Protein AF-A0A7S4QI06-F1 (afdb_monomer)

Sequence (439 aa):
MNTPDGHRIIESFQRNNVNIVSCTRWEEIKECVNYHARISALLCAPTIFRLLNDPGARVGPQQFSVAESGQALAYQDEQAVRAIMDKARPSGTTPLTQHILEIHKKIRSIAPFLERDGQKAAIILATDGTPTDQQGISSEDASDQFLQALRLLEGLPVWIVIRLCTDDDDVVNYYNDLDEQLELSLEVLDDFVAEAHEVYEHNPWLNYGLPLHRTRELGFNDRVFDLIDERPLTKEEVRQFCALLFGEEQFDGVPDPSVDWFGFLADIEYMVKKEEGQWNPIKKKNMPWIDTKALNK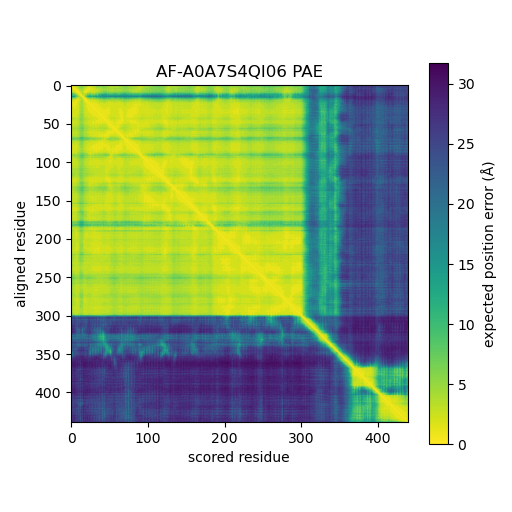VYGTASCGFTTMAGSVESQINQSQLPQTLELLQSKIPTANFVPVAAEVVTVDTSVSHLASPSPSTQNVINTSTEEVCQWLTKHGISNASLDILRREEIDGIFLFEESFDEIKSFLKEEGISTGQISRIRHSIEKAKREGYLN

Secondary structure (DSSP, 8-state):
---TT-EEEEE-SSTT-EEEEE--HHHHHHHHHHHHHHHHHHTT--EEEEBSS---TTT--SEEEESTT-HHHHHHHHHHHHHHHTT----S---HHHHHHHHHHHHHHHHHHHHHHT--EEEEEEESS--B-TTS-B-HHHHHHHHHHHGGGTTSSEEEEEEE----HHHHHHHHHHHTT-SS-EEEE--HHHHHHHHHHH-TTB---HHHHHHHTTT---TTTTTTTTSPPPHHHHHHHHHHHH-HHHHTTPPPTTT-HHHHHHHHHHHTTTSPPEEETTTTEEE-SB-HHHHHHHHS-S----------------------TTHHHHHHS--SS----EE--B-----------------------HHHHHHHHHHTT--HHHHHHHTTTT-------TTHHHHHHHHHHHTT--HHHHHHHHHHHHHHHHTTS--

Structure (mmCIF, N/CA/C/O backbone):
data_AF-A0A7S4QI06-F1
#
_entry.id   AF-A0A7S4QI06-F1
#
loop_
_atom_site.group_PDB
_atom_site.id
_atom_site.type_symbol
_atom_site.label_atom_id
_atom_site.label_alt_id
_atom_site.label_comp_id
_atom_site.label_asym_id
_atom_site.label_entity_id
_atom_site.label_seq_id
_atom_site.pdbx_PDB_ins_code
_atom_site.Cartn_x
_atom_site.Cartn_y
_atom_site.Cartn_z
_atom_site.occupancy
_atom_site.B_iso_or_equiv
_atom_site.auth_seq_id
_atom_site.auth_comp_id
_atom_site.auth_asym_id
_atom_site.auth_atom_id
_atom_site.pdbx_PDB_model_num
ATOM 1 N N . MET A 1 1 ? 10.388 10.589 -12.978 1.00 86.38 1 MET A N 1
ATOM 2 C CA . MET A 1 1 ? 10.801 10.296 -11.578 1.00 86.38 1 MET A CA 1
ATOM 3 C C . MET A 1 1 ? 11.699 11.336 -10.907 1.00 86.38 1 MET A C 1
ATOM 5 O O . MET A 1 1 ? 11.709 11.394 -9.679 1.00 86.38 1 MET A O 1
ATOM 9 N N . ASN A 1 2 ? 12.524 12.107 -11.628 1.00 90.81 2 ASN A N 1
ATOM 10 C CA . ASN A 1 2 ? 13.430 13.081 -10.983 1.00 90.81 2 ASN A CA 1
ATOM 11 C C . ASN A 1 2 ? 12.750 14.403 -10.552 1.00 90.81 2 ASN A C 1
ATOM 13 O O . ASN A 1 2 ? 13.414 15.279 -9.995 1.00 90.81 2 ASN A O 1
ATOM 17 N N . THR A 1 3 ? 11.447 14.548 -10.800 1.00 90.50 3 THR A N 1
ATOM 18 C CA . THR A 1 3 ? 10.606 15.685 -10.398 1.00 90.50 3 THR A CA 1
ATOM 19 C C . THR A 1 3 ? 10.582 15.847 -8.865 1.00 90.50 3 THR A C 1
ATOM 21 O O . THR A 1 3 ? 10.547 14.828 -8.172 1.00 90.50 3 THR A O 1
ATOM 24 N N . PRO A 1 4 ? 10.664 17.082 -8.319 1.00 91.88 4 PRO A N 1
ATOM 25 C CA . PRO A 1 4 ? 10.795 17.351 -6.881 1.00 91.88 4 PRO A CA 1
ATOM 26 C C . PRO A 1 4 ? 9.447 17.622 -6.169 1.00 91.88 4 PRO A C 1
ATOM 28 O O . PRO A 1 4 ? 9.357 18.517 -5.325 1.00 91.88 4 PRO A O 1
ATOM 31 N N . ASP A 1 5 ? 8.404 16.904 -6.573 1.00 89.75 5 ASP A N 1
ATOM 32 C CA . ASP A 1 5 ? 7.014 16.980 -6.099 1.00 89.75 5 ASP A CA 1
ATOM 33 C C . ASP A 1 5 ? 6.676 15.914 -5.039 1.00 89.75 5 ASP A C 1
ATOM 35 O O . ASP A 1 5 ? 5.959 16.223 -4.092 1.00 89.75 5 ASP A O 1
ATOM 39 N N . GLY A 1 6 ? 7.269 14.717 -5.125 1.00 90.19 6 GLY A N 1
ATOM 40 C CA . GLY A 1 6 ? 7.062 13.630 -4.154 1.00 90.19 6 GLY A CA 1
ATOM 41 C C . GLY A 1 6 ? 7.322 14.007 -2.684 1.00 90.19 6 GLY A C 1
ATOM 42 O O . GLY A 1 6 ? 8.145 14.872 -2.361 1.00 90.19 6 GLY A O 1
ATOM 43 N N . HIS A 1 7 ? 6.663 13.317 -1.757 1.00 90.56 7 HIS A N 1
ATOM 44 C CA . HIS A 1 7 ? 6.577 13.673 -0.340 1.00 90.56 7 HIS A CA 1
ATOM 45 C C . HIS A 1 7 ? 7.196 12.621 0.584 1.00 90.56 7 HIS A C 1
ATOM 47 O O . HIS A 1 7 ? 6.919 11.430 0.492 1.00 90.56 7 HIS A O 1
ATOM 53 N N . ARG A 1 8 ? 7.997 13.065 1.563 1.00 90.88 8 ARG A N 1
ATOM 54 C CA . ARG A 1 8 ? 8.593 12.167 2.566 1.00 90.88 8 ARG A CA 1
ATOM 55 C C . ARG A 1 8 ? 8.462 12.657 3.998 1.00 90.88 8 ARG A C 1
ATOM 57 O O . ARG A 1 8 ? 8.423 13.861 4.258 1.00 90.88 8 ARG A O 1
ATOM 64 N N . ILE A 1 9 ? 8.427 11.713 4.936 1.00 88.69 9 ILE A N 1
ATOM 65 C CA . ILE A 1 9 ? 8.180 11.976 6.357 1.00 88.69 9 ILE A CA 1
ATOM 66 C C . ILE A 1 9 ? 9.496 11.929 7.140 1.00 88.69 9 ILE A C 1
ATOM 68 O O . ILE A 1 9 ? 10.131 10.887 7.253 1.00 88.69 9 ILE A O 1
ATOM 72 N N . ILE A 1 10 ? 9.893 13.063 7.723 1.00 89.38 10 ILE A N 1
ATOM 73 C CA . ILE A 1 10 ? 11.103 13.186 8.544 1.00 89.38 10 ILE A CA 1
ATOM 74 C C . ILE A 1 10 ? 10.728 13.380 10.018 1.00 89.38 10 ILE A C 1
ATOM 76 O O . ILE A 1 10 ? 10.097 14.373 10.395 1.00 89.38 10 ILE A O 1
ATOM 80 N N . GLU A 1 11 ? 11.193 12.472 10.876 1.00 83.94 11 GLU A N 1
ATOM 81 C CA . GLU A 1 11 ? 11.243 12.690 12.324 1.00 83.94 11 GLU A CA 1
ATOM 82 C C . GLU A 1 11 ? 12.202 13.843 12.653 1.00 83.94 11 GLU A C 1
ATOM 84 O O . GLU A 1 11 ? 13.376 13.823 12.274 1.00 83.94 11 GLU A O 1
ATOM 89 N N . SER A 1 12 ? 11.731 14.866 13.370 1.00 81.00 12 SER A N 1
ATOM 90 C CA . SER A 1 12 ? 12.619 15.942 13.818 1.00 81.00 12 SER A CA 1
ATOM 91 C C . SER A 1 12 ? 13.337 15.579 15.121 1.00 81.00 12 SER A C 1
ATOM 93 O O . SER A 1 12 ? 12.883 14.748 15.905 1.00 81.00 12 SER A O 1
ATOM 95 N N . PHE A 1 13 ? 14.420 16.298 15.430 1.00 75.38 13 PHE A N 1
ATOM 96 C CA . PHE A 1 13 ? 15.122 16.190 16.718 1.00 75.38 13 PHE A CA 1
ATOM 97 C C . PHE A 1 13 ? 14.239 16.498 17.948 1.00 75.38 13 PHE A C 1
ATOM 99 O O . PHE A 1 13 ? 14.639 16.223 19.080 1.00 75.38 13 PHE A O 1
ATOM 106 N N . GLN A 1 14 ? 13.050 17.079 17.755 1.00 75.75 14 GLN A N 1
ATOM 107 C CA . GLN A 1 14 ? 12.031 17.209 18.791 1.00 75.75 14 GLN A CA 1
ATOM 108 C C . GLN A 1 14 ? 11.118 15.978 18.749 1.00 75.75 14 GLN A C 1
ATOM 110 O O . GLN A 1 14 ? 10.350 15.801 17.804 1.00 75.75 14 GLN A O 1
ATOM 115 N N . ARG A 1 15 ? 11.175 15.144 19.798 1.00 63.88 15 ARG A N 1
ATOM 116 C CA . ARG A 1 15 ? 10.298 13.970 19.948 1.00 63.88 15 ARG A CA 1
ATOM 117 C C . ARG A 1 15 ? 8.831 14.352 19.716 1.00 63.88 15 ARG A C 1
ATOM 119 O O . ARG A 1 15 ? 8.364 15.354 20.256 1.00 63.88 15 ARG A O 1
ATOM 126 N N . ASN A 1 16 ? 8.127 13.529 18.942 1.00 67.75 16 ASN A N 1
ATOM 127 C CA . ASN A 1 16 ? 6.724 13.692 18.536 1.00 67.75 16 ASN A CA 1
ATOM 128 C C . ASN A 1 16 ? 6.443 14.897 17.609 1.00 67.75 16 ASN A C 1
ATOM 130 O O . ASN A 1 16 ? 5.278 15.221 17.382 1.00 67.75 16 ASN A O 1
ATOM 134 N N . ASN A 1 17 ? 7.472 15.552 17.058 1.00 78.69 17 ASN A N 1
ATOM 135 C CA . ASN A 1 17 ? 7.325 16.542 15.991 1.00 78.69 17 ASN A CA 1
ATOM 136 C C . ASN A 1 17 ? 7.890 15.969 14.680 1.00 78.69 17 ASN A C 1
ATOM 138 O O . ASN A 1 17 ? 9.089 15.698 14.563 1.00 78.69 17 ASN A O 1
ATOM 142 N N . VAL A 1 18 ? 7.002 15.775 13.712 1.00 85.44 18 VAL A N 1
ATOM 143 C CA . VAL A 1 18 ? 7.240 15.122 12.423 1.00 85.44 18 VAL A CA 1
ATOM 144 C C . VAL A 1 18 ? 6.995 16.149 11.321 1.00 85.44 18 VAL A C 1
ATOM 146 O O . VAL A 1 18 ? 6.074 16.955 11.417 1.00 85.44 18 VAL A O 1
ATOM 149 N N . ASN A 1 19 ? 7.828 16.153 10.281 1.00 88.25 19 ASN A N 1
ATOM 150 C CA . ASN A 1 19 ? 7.707 17.092 9.168 1.00 88.25 19 ASN A CA 1
ATOM 151 C C . ASN A 1 19 ? 7.597 16.319 7.857 1.00 88.25 19 ASN A C 1
ATOM 153 O O . ASN A 1 19 ? 8.487 15.538 7.527 1.00 88.25 19 ASN A O 1
ATOM 157 N N . ILE A 1 20 ? 6.535 16.581 7.097 1.00 89.81 20 ILE A N 1
ATOM 158 C CA . ILE A 1 20 ? 6.498 16.228 5.677 1.00 89.81 20 ILE A CA 1
ATOM 159 C C . ILE A 1 20 ? 7.385 17.241 4.947 1.00 89.81 20 ILE A C 1
ATOM 161 O O . ILE A 1 20 ? 7.246 18.447 5.169 1.00 89.81 20 ILE A O 1
ATOM 165 N N . VAL A 1 21 ? 8.295 16.766 4.100 1.00 92.75 21 VAL A N 1
ATOM 166 C CA . VAL A 1 21 ? 9.091 17.613 3.203 1.00 92.75 21 VAL A CA 1
ATOM 167 C C . VAL A 1 21 ? 8.993 17.094 1.776 1.00 92.75 21 VAL A C 1
ATOM 169 O O . VAL A 1 21 ? 8.950 15.883 1.559 1.00 92.75 21 VAL A O 1
ATOM 172 N N . SER A 1 22 ? 9.005 18.009 0.809 1.00 92.44 22 SER A N 1
ATOM 173 C CA . SER A 1 22 ? 9.153 17.655 -0.602 1.00 92.44 22 SER A CA 1
ATOM 174 C C . SER A 1 22 ? 10.532 17.039 -0.853 1.00 92.44 22 SER A C 1
ATOM 176 O O . SER A 1 22 ? 11.545 17.437 -0.265 1.00 92.44 22 SER A O 1
ATOM 178 N N . CYS A 1 23 ? 10.562 16.057 -1.733 1.00 94.56 23 CYS A N 1
ATOM 179 C CA . CYS A 1 23 ? 11.728 15.329 -2.204 1.00 94.56 23 CYS A CA 1
ATOM 180 C C . CYS A 1 23 ? 11.502 14.977 -3.679 1.00 94.56 23 CYS A C 1
ATOM 182 O O . CYS A 1 23 ? 10.616 15.551 -4.300 1.00 94.56 23 CYS A O 1
ATOM 184 N N . THR A 1 24 ? 12.299 14.090 -4.278 1.00 95.25 24 THR A N 1
ATOM 185 C CA . THR A 1 24 ? 11.904 13.549 -5.586 1.00 95.25 24 THR A CA 1
ATOM 186 C C . THR A 1 24 ? 10.996 12.347 -5.405 1.00 95.25 24 THR A C 1
ATOM 188 O O . THR A 1 24 ? 11.157 11.603 -4.434 1.00 95.25 24 THR A O 1
ATOM 191 N N . ARG A 1 25 ? 10.132 12.089 -6.395 1.00 93.69 25 ARG A N 1
ATOM 192 C CA . ARG A 1 25 ? 9.336 10.849 -6.504 1.00 93.69 25 ARG A CA 1
ATOM 193 C C . ARG A 1 25 ? 10.194 9.611 -6.196 1.00 93.69 25 ARG A C 1
ATOM 195 O O . ARG A 1 25 ? 9.756 8.678 -5.535 1.00 93.69 25 ARG A O 1
ATOM 202 N N . TRP A 1 26 ? 11.466 9.619 -6.623 1.00 94.69 26 TRP A N 1
ATOM 203 C CA . TRP A 1 26 ? 12.416 8.521 -6.395 1.00 94.69 26 TRP A CA 1
ATOM 204 C C . TRP A 1 26 ? 12.859 8.365 -4.932 1.00 94.69 26 TRP A C 1
ATOM 206 O O . TRP A 1 26 ? 13.040 7.241 -4.472 1.00 94.69 26 TRP A O 1
ATOM 216 N N . GLU A 1 27 ? 13.036 9.453 -4.180 1.00 95.31 27 GLU A N 1
ATOM 217 C CA . GLU A 1 27 ? 13.364 9.357 -2.751 1.00 95.31 27 GLU A CA 1
ATOM 218 C C . GLU A 1 27 ? 12.188 8.784 -1.947 1.00 95.31 27 GLU A C 1
ATOM 220 O O . GLU A 1 27 ? 12.392 7.879 -1.139 1.00 95.31 27 GLU A O 1
ATOM 225 N N . GLU A 1 28 ? 10.965 9.236 -2.228 1.00 93.69 28 GLU A N 1
ATOM 226 C CA . GLU A 1 28 ? 9.733 8.689 -1.646 1.00 93.69 28 GLU A CA 1
ATOM 227 C C . GLU A 1 28 ? 9.551 7.195 -1.976 1.00 93.69 28 GLU A C 1
ATOM 229 O O . GLU A 1 28 ? 9.251 6.379 -1.098 1.00 93.69 28 GLU A O 1
ATOM 234 N N . ILE A 1 29 ? 9.799 6.815 -3.232 1.00 94.56 29 ILE A N 1
ATOM 235 C CA . ILE A 1 29 ? 9.765 5.424 -3.688 1.00 94.56 29 ILE A CA 1
ATOM 236 C C . ILE A 1 29 ? 10.771 4.539 -2.947 1.00 94.56 29 ILE A C 1
ATOM 238 O O . ILE A 1 29 ? 10.432 3.423 -2.552 1.00 94.56 29 ILE A O 1
ATOM 242 N N . LYS A 1 30 ? 11.998 5.015 -2.700 1.00 95.56 30 LYS A N 1
ATOM 243 C CA . LYS A 1 30 ? 12.966 4.251 -1.897 1.00 95.56 30 LYS A CA 1
ATOM 244 C C . LYS A 1 30 ? 12.481 4.066 -0.462 1.00 95.56 30 LYS A C 1
ATOM 246 O O . LYS A 1 30 ? 12.692 2.998 0.102 1.00 95.56 30 LYS A O 1
ATOM 251 N N . GLU A 1 31 ? 11.845 5.071 0.138 1.00 94.56 31 GLU A N 1
ATOM 252 C CA . GLU A 1 31 ? 11.284 4.947 1.490 1.00 94.56 31 GLU A CA 1
ATOM 253 C C . GLU A 1 31 ? 10.138 3.919 1.538 1.00 94.56 31 GLU A C 1
ATOM 255 O O . GLU A 1 31 ? 10.087 3.122 2.474 1.00 94.56 31 GLU A O 1
ATOM 260 N N . CYS A 1 32 ? 9.300 3.846 0.498 1.00 94.75 32 CYS A N 1
ATOM 261 C CA . CYS A 1 32 ? 8.317 2.774 0.312 1.00 94.75 32 CYS A CA 1
ATOM 262 C C . CYS A 1 32 ? 8.963 1.389 0.177 1.00 94.75 32 CYS A C 1
ATOM 264 O O . CYS A 1 32 ? 8.685 0.506 0.984 1.00 94.75 32 CYS A O 1
ATOM 266 N N . VAL A 1 33 ? 9.860 1.192 -0.796 1.00 96.50 33 VAL A N 1
ATOM 267 C CA . VAL A 1 33 ? 10.496 -0.114 -1.055 1.00 96.50 33 VAL A CA 1
ATOM 268 C C . VAL A 1 33 ? 11.286 -0.606 0.164 1.00 96.50 33 VAL A C 1
ATOM 270 O O . VAL A 1 33 ? 11.218 -1.786 0.500 1.00 96.50 33 VAL A O 1
ATOM 273 N N . ASN A 1 34 ? 11.966 0.288 0.889 1.00 96.31 34 ASN A N 1
ATOM 274 C CA . ASN A 1 34 ? 12.638 -0.054 2.146 1.00 96.31 34 ASN A CA 1
ATOM 275 C C . ASN A 1 34 ? 11.640 -0.443 3.258 1.00 96.31 34 ASN A C 1
ATOM 277 O O . ASN A 1 34 ? 11.918 -1.358 4.033 1.00 96.31 34 ASN A O 1
ATOM 281 N N . TYR A 1 35 ? 10.475 0.213 3.346 1.00 95.50 35 TYR A N 1
ATOM 282 C CA . TYR A 1 35 ? 9.415 -0.175 4.286 1.00 95.50 35 TYR A CA 1
ATOM 283 C C . TYR A 1 35 ? 8.844 -1.555 3.932 1.00 95.50 35 TYR A C 1
ATOM 285 O O . TYR A 1 35 ? 8.782 -2.431 4.791 1.00 95.50 35 TYR A O 1
ATOM 293 N N . HIS A 1 36 ? 8.499 -1.778 2.661 1.00 96.44 36 HIS A N 1
ATOM 294 C CA . HIS A 1 36 ? 7.971 -3.046 2.150 1.00 96.44 36 HIS A CA 1
ATOM 295 C C . HIS A 1 36 ? 8.957 -4.197 2.364 1.00 96.44 36 HIS A C 1
ATOM 297 O O . HIS A 1 36 ? 8.561 -5.250 2.859 1.00 96.44 36 HIS A O 1
ATOM 303 N N . ALA A 1 37 ? 10.245 -3.994 2.071 1.00 96.88 37 ALA A N 1
ATOM 304 C CA . ALA A 1 37 ? 11.296 -4.981 2.315 1.00 96.88 37 ALA A CA 1
ATOM 305 C C . ALA A 1 37 ? 11.418 -5.328 3.805 1.00 96.88 37 ALA A C 1
ATOM 307 O O . ALA A 1 37 ? 11.505 -6.503 4.160 1.00 96.88 37 ALA A O 1
ATOM 308 N N . ARG A 1 38 ? 11.341 -4.326 4.690 1.00 96.31 38 ARG A N 1
ATOM 309 C CA . ARG A 1 38 ? 11.369 -4.533 6.141 1.00 96.31 38 ARG A CA 1
ATOM 310 C C . ARG A 1 38 ? 10.142 -5.288 6.653 1.00 96.31 38 ARG A C 1
ATOM 312 O O . ARG A 1 38 ? 10.311 -6.214 7.440 1.00 96.31 38 ARG A O 1
ATOM 319 N N . ILE A 1 39 ? 8.931 -4.937 6.216 1.00 94.56 39 ILE A N 1
ATOM 320 C CA . ILE A 1 39 ? 7.711 -5.679 6.578 1.00 94.56 39 ILE A CA 1
ATOM 321 C C . ILE A 1 39 ? 7.782 -7.115 6.048 1.00 94.56 39 ILE A C 1
ATOM 323 O O . ILE A 1 39 ? 7.540 -8.052 6.804 1.00 94.56 39 ILE A O 1
ATOM 327 N N . SER A 1 40 ? 8.210 -7.301 4.798 1.00 94.44 40 SER A N 1
ATOM 328 C CA . SER A 1 40 ? 8.376 -8.626 4.186 1.00 94.44 40 SER A CA 1
ATOM 329 C C . SER A 1 40 ? 9.362 -9.495 4.971 1.00 94.44 40 SER A C 1
ATOM 331 O O . SER A 1 40 ? 9.082 -10.661 5.240 1.00 94.44 40 SER A O 1
ATOM 333 N N . ALA A 1 41 ? 10.479 -8.917 5.425 1.00 95.19 41 ALA A N 1
ATOM 334 C CA . ALA A 1 41 ? 11.448 -9.621 6.256 1.00 95.19 41 ALA A CA 1
ATOM 335 C C . ALA A 1 41 ? 10.882 -9.991 7.638 1.00 95.19 41 ALA A C 1
ATOM 337 O O . ALA A 1 41 ? 11.051 -11.122 8.091 1.00 95.19 41 ALA A O 1
ATOM 338 N N . LEU A 1 42 ? 10.175 -9.061 8.291 1.00 93.12 42 LEU A N 1
ATOM 339 C CA . LEU A 1 42 ? 9.559 -9.266 9.608 1.00 93.12 42 LEU A CA 1
ATOM 340 C C . LEU A 1 42 ? 8.430 -10.311 9.586 1.00 93.12 42 LEU A C 1
ATOM 342 O O . LEU A 1 42 ? 8.278 -11.057 10.553 1.00 93.12 42 LEU A O 1
ATOM 346 N N . LEU A 1 43 ? 7.661 -10.384 8.497 1.00 90.62 43 LEU A N 1
ATOM 347 C CA . LEU A 1 43 ? 6.587 -11.365 8.295 1.00 90.62 43 LEU A CA 1
ATOM 348 C C . LEU A 1 43 ? 7.066 -12.673 7.639 1.00 90.62 43 LEU A C 1
ATOM 350 O O . LEU A 1 43 ? 6.271 -13.592 7.469 1.00 90.62 43 LEU A O 1
ATOM 354 N N . CYS A 1 44 ? 8.351 -12.772 7.273 1.00 93.00 44 CYS A N 1
ATOM 355 C CA . CYS A 1 44 ? 8.916 -13.885 6.495 1.00 93.00 44 CYS A CA 1
ATOM 356 C C . CYS A 1 44 ? 8.169 -14.143 5.169 1.00 93.00 44 CYS A C 1
ATOM 358 O O . CYS A 1 44 ? 8.030 -15.286 4.734 1.00 93.00 44 CYS A O 1
ATOM 360 N N . ALA A 1 45 ? 7.687 -13.069 4.547 1.00 91.44 45 ALA A N 1
ATOM 361 C CA . ALA A 1 45 ? 6.836 -13.064 3.367 1.00 91.44 45 ALA A CA 1
ATOM 362 C C . ALA A 1 45 ? 7.664 -12.959 2.066 1.00 91.44 45 ALA A C 1
ATOM 364 O O . ALA A 1 45 ? 8.358 -11.953 1.892 1.00 91.44 45 ALA A O 1
ATOM 365 N N . PRO A 1 46 ? 7.609 -13.956 1.158 1.00 94.62 46 PRO A N 1
ATOM 366 C CA . PRO A 1 46 ? 8.345 -13.944 -0.109 1.00 94.62 46 PRO A CA 1
ATOM 367 C C . PRO A 1 46 ? 7.963 -12.785 -1.048 1.00 94.62 46 PRO A C 1
ATOM 369 O O . PRO A 1 46 ? 6.969 -12.829 -1.775 1.00 94.62 46 PRO A O 1
ATOM 372 N N . THR A 1 47 ? 8.811 -11.759 -1.089 1.00 95.94 47 THR A N 1
ATOM 373 C CA . THR A 1 47 ? 8.557 -10.530 -1.856 1.00 95.94 47 THR A CA 1
ATOM 374 C C . THR A 1 47 ? 9.638 -10.310 -2.902 1.00 95.94 47 THR A C 1
ATOM 376 O O . THR A 1 47 ? 10.817 -10.203 -2.566 1.00 95.94 47 THR A O 1
ATOM 379 N N . ILE A 1 48 ? 9.245 -10.224 -4.175 1.00 97.12 48 ILE A N 1
ATOM 380 C CA . ILE A 1 48 ? 10.138 -10.012 -5.318 1.00 97.12 48 ILE A CA 1
ATOM 381 C C . ILE A 1 48 ? 10.009 -8.573 -5.817 1.00 97.12 48 ILE A C 1
ATOM 383 O O . ILE A 1 48 ? 9.006 -8.176 -6.411 1.00 97.12 48 ILE A O 1
ATOM 387 N N . PHE A 1 49 ? 11.087 -7.815 -5.659 1.00 96.88 49 PHE A N 1
ATOM 388 C CA . PHE A 1 49 ? 11.261 -6.495 -6.242 1.00 96.88 49 PHE A CA 1
ATOM 389 C C . PHE A 1 49 ? 11.962 -6.601 -7.601 1.00 96.88 49 PHE A C 1
ATOM 391 O O . PHE A 1 49 ? 12.840 -7.441 -7.825 1.00 96.88 49 PHE A O 1
ATOM 398 N N . ARG A 1 50 ? 11.625 -5.696 -8.518 1.00 96.38 50 ARG A N 1
ATOM 399 C CA . ARG A 1 50 ? 12.396 -5.466 -9.742 1.00 96.38 50 ARG A CA 1
ATOM 400 C C . ARG A 1 50 ? 12.275 -4.000 -10.152 1.00 96.38 50 ARG A C 1
ATOM 402 O O . ARG A 1 50 ? 11.265 -3.353 -9.880 1.00 96.38 50 ARG A O 1
ATOM 409 N N . LEU A 1 51 ? 13.316 -3.491 -10.802 1.00 95.62 51 LEU A N 1
ATOM 410 C CA . LEU A 1 51 ? 13.337 -2.169 -11.428 1.00 95.62 51 LEU A CA 1
ATOM 411 C C . LEU A 1 51 ? 12.915 -2.264 -12.904 1.00 95.62 51 LEU A C 1
ATOM 413 O O . LEU A 1 51 ? 13.349 -3.186 -13.595 1.00 95.62 51 LEU A O 1
ATOM 417 N N . LEU A 1 52 ? 12.129 -1.301 -13.409 1.00 91.75 52 LEU A N 1
ATOM 418 C CA . LEU A 1 52 ? 11.660 -1.265 -14.817 1.00 91.75 52 LEU A CA 1
ATOM 419 C C . LEU A 1 52 ? 12.793 -1.418 -15.851 1.00 91.75 52 LEU A C 1
ATOM 421 O O . LEU A 1 52 ? 12.606 -1.969 -16.930 1.00 91.75 52 LEU A O 1
ATOM 425 N N . ASN A 1 53 ? 13.986 -0.927 -15.521 1.00 92.19 53 ASN A N 1
ATOM 426 C CA . ASN A 1 53 ? 15.158 -0.950 -16.389 1.00 92.19 53 ASN A CA 1
ATOM 427 C C . ASN A 1 53 ? 16.351 -1.540 -15.626 1.00 92.19 53 ASN A C 1
ATOM 429 O O . ASN A 1 53 ? 16.409 -1.453 -14.398 1.00 92.19 53 ASN A O 1
ATOM 433 N N . ASP A 1 54 ? 17.311 -2.126 -16.348 1.00 94.50 54 ASP A N 1
ATOM 434 C CA . ASP A 1 54 ? 18.557 -2.636 -15.762 1.00 94.50 54 ASP A CA 1
ATOM 435 C C . ASP A 1 54 ? 19.322 -1.487 -15.066 1.00 94.50 54 ASP A C 1
ATOM 437 O O . ASP A 1 54 ? 19.748 -0.545 -15.742 1.00 94.50 54 ASP A O 1
ATOM 441 N N . PRO A 1 55 ? 19.532 -1.533 -13.733 1.00 95.25 55 PRO A N 1
ATOM 442 C CA . PRO A 1 55 ? 20.276 -0.497 -13.016 1.00 95.25 55 PRO A CA 1
ATOM 443 C C . PRO A 1 55 ? 21.790 -0.538 -13.305 1.00 95.25 55 PRO A C 1
ATOM 445 O O . PRO A 1 55 ? 22.544 0.323 -12.841 1.00 95.25 55 PRO A O 1
ATOM 448 N N . GLY A 1 56 ? 22.249 -1.546 -14.049 1.00 95.88 56 GLY A N 1
ATOM 449 C CA . GLY A 1 56 ? 23.628 -1.780 -14.429 1.00 95.88 56 GLY A CA 1
ATOM 450 C C . GLY A 1 56 ? 24.419 -2.526 -13.355 1.00 95.88 56 GLY A C 1
ATOM 451 O O . GLY A 1 56 ? 24.297 -2.279 -12.155 1.00 95.88 56 GLY A O 1
ATOM 452 N N . ALA A 1 57 ? 25.343 -3.381 -13.800 1.00 94.94 57 ALA A N 1
ATOM 453 C CA . ALA A 1 57 ? 26.129 -4.316 -12.978 1.00 94.94 57 ALA A CA 1
ATOM 454 C C . ALA A 1 57 ? 27.028 -3.703 -11.867 1.00 94.94 57 ALA A C 1
ATOM 456 O O . ALA A 1 57 ? 27.792 -4.420 -11.224 1.00 94.94 57 ALA A O 1
ATOM 457 N N . ARG A 1 58 ? 26.979 -2.384 -11.638 1.00 96.50 58 ARG A N 1
ATOM 458 C CA . ARG A 1 58 ? 27.607 -1.689 -10.495 1.00 96.50 58 ARG A CA 1
ATOM 459 C C . ARG A 1 58 ? 26.645 -1.428 -9.331 1.00 96.50 58 ARG A C 1
ATOM 461 O O . ARG A 1 58 ? 27.108 -1.129 -8.233 1.00 96.50 58 ARG A O 1
ATOM 468 N N . VAL A 1 59 ? 25.337 -1.503 -9.571 1.00 96.69 59 VAL A N 1
ATOM 469 C CA . VAL A 1 59 ? 24.283 -1.269 -8.577 1.00 96.69 59 VAL A CA 1
ATOM 470 C C . VAL A 1 59 ? 23.894 -2.585 -7.903 1.00 96.69 59 VAL A C 1
ATOM 472 O O . VAL A 1 59 ? 24.039 -2.718 -6.684 1.00 96.69 59 VAL A O 1
ATOM 475 N N . GLY A 1 60 ? 23.462 -3.553 -8.713 1.00 96.12 60 GLY A N 1
ATOM 476 C CA . GLY A 1 60 ? 22.935 -4.855 -8.309 1.00 96.12 60 GLY A CA 1
ATOM 477 C C . GLY A 1 60 ? 22.256 -5.559 -9.493 1.00 96.12 60 GLY A C 1
ATOM 478 O O . GLY A 1 60 ? 22.373 -5.076 -10.621 1.00 96.12 60 GLY A O 1
ATOM 479 N N . PRO A 1 61 ? 21.563 -6.687 -9.269 1.00 96.62 61 PRO A N 1
ATOM 480 C CA . PRO A 1 61 ? 20.674 -7.280 -10.267 1.00 96.62 61 PRO A CA 1
ATOM 481 C C . PRO A 1 61 ? 19.422 -6.409 -10.487 1.00 96.62 61 PRO A C 1
ATOM 483 O O . PRO A 1 61 ? 19.032 -5.640 -9.611 1.00 96.62 61 PRO A O 1
ATOM 486 N N . GLN A 1 62 ? 18.759 -6.559 -11.639 1.00 95.44 62 GLN A N 1
ATOM 487 C CA . GLN A 1 62 ? 17.495 -5.862 -11.922 1.00 95.44 62 GLN A CA 1
ATOM 488 C C . GLN A 1 62 ? 16.330 -6.378 -11.055 1.00 95.44 62 GLN A C 1
ATOM 490 O O . GLN A 1 62 ? 15.471 -5.587 -10.678 1.00 95.44 62 GLN A O 1
ATOM 495 N N . GLN A 1 63 ? 16.311 -7.682 -10.745 1.00 96.50 63 GLN A N 1
ATOM 496 C CA . GLN A 1 63 ? 15.358 -8.349 -9.845 1.00 96.50 63 GLN A CA 1
ATOM 497 C C . GLN A 1 63 ? 16.091 -8.830 -8.583 1.00 96.50 63 GLN A C 1
ATOM 499 O O . GLN A 1 63 ? 17.186 -9.385 -8.683 1.00 96.50 63 GLN A O 1
ATOM 504 N N . PHE A 1 64 ? 15.482 -8.637 -7.418 1.00 96.19 64 PHE A N 1
ATOM 505 C CA . PHE A 1 64 ? 15.995 -9.018 -6.100 1.00 96.19 64 PHE A CA 1
ATOM 506 C C . PHE A 1 64 ? 14.810 -9.257 -5.150 1.00 96.19 64 PHE A C 1
ATOM 508 O O . PHE A 1 64 ? 13.706 -8.789 -5.414 1.00 96.19 64 PHE A O 1
ATOM 515 N N . SER A 1 65 ? 14.990 -10.011 -4.072 1.00 96.38 65 SER A N 1
ATOM 516 C CA . SER A 1 65 ? 13.868 -10.501 -3.259 1.00 96.38 65 SER A CA 1
ATOM 517 C C . SER A 1 65 ? 14.177 -10.517 -1.766 1.00 96.38 65 SER A C 1
ATOM 519 O O . SER A 1 65 ? 15.325 -10.328 -1.374 1.00 96.38 65 SER A O 1
ATOM 521 N N . VAL A 1 66 ? 13.132 -10.703 -0.952 1.00 96.38 66 VAL A N 1
ATOM 522 C CA . VAL A 1 66 ? 13.177 -10.847 0.511 1.00 96.38 66 VAL A CA 1
ATOM 523 C C . VAL A 1 66 ? 12.429 -12.098 0.941 1.00 96.38 66 VAL A C 1
ATOM 525 O O . VAL A 1 66 ? 11.345 -12.368 0.429 1.00 96.38 66 VAL A O 1
ATOM 528 N N . ALA A 1 67 ? 13.010 -12.848 1.882 1.00 94.94 67 ALA A N 1
ATOM 529 C CA . ALA A 1 67 ? 12.445 -14.048 2.504 1.00 94.94 67 ALA A CA 1
ATOM 530 C C . ALA A 1 67 ? 12.135 -15.212 1.539 1.00 94.94 67 ALA A C 1
ATOM 532 O O . ALA A 1 67 ? 11.654 -16.256 1.975 1.00 94.94 67 ALA A O 1
ATOM 533 N N . GLU A 1 68 ? 12.503 -15.106 0.257 1.00 92.94 68 GLU A N 1
ATOM 534 C CA . GLU A 1 68 ? 12.374 -16.177 -0.745 1.00 92.94 68 GLU A CA 1
ATOM 535 C C . GLU A 1 68 ? 13.184 -17.434 -0.352 1.00 92.94 68 GLU A C 1
ATOM 537 O O . GLU A 1 68 ? 12.813 -18.556 -0.691 1.00 92.94 68 GLU A O 1
ATOM 542 N N . SER A 1 69 ? 14.261 -17.251 0.426 1.00 91.75 69 SER A N 1
ATOM 543 C CA . SER A 1 69 ? 15.070 -18.327 1.029 1.00 91.75 69 SER A CA 1
ATOM 544 C C . SER A 1 69 ? 14.731 -18.614 2.505 1.00 91.75 69 SER A C 1
ATOM 546 O O . SER A 1 69 ? 15.465 -19.334 3.185 1.00 91.75 69 SER A O 1
ATOM 548 N N . GLY A 1 70 ? 13.621 -18.072 3.014 1.00 89.25 70 GLY A N 1
ATOM 549 C CA . GLY A 1 70 ? 13.146 -18.251 4.386 1.00 89.25 70 GLY A CA 1
ATOM 550 C C . GLY A 1 70 ? 13.759 -17.304 5.429 1.00 89.25 70 GLY A C 1
ATOM 551 O O . GLY A 1 70 ? 14.681 -16.529 5.169 1.00 89.25 70 GLY A O 1
ATOM 552 N N . GLN A 1 71 ? 13.226 -17.392 6.653 1.00 90.25 71 GLN A N 1
ATOM 553 C CA . GLN A 1 71 ? 13.467 -16.459 7.766 1.00 90.25 71 GLN A CA 1
ATOM 554 C C . GLN A 1 71 ? 14.949 -16.183 8.077 1.00 90.25 71 GLN A C 1
ATOM 556 O O . GLN A 1 71 ? 15.303 -15.053 8.401 1.00 90.25 71 GLN A O 1
ATOM 561 N N . ALA A 1 72 ? 15.822 -17.189 7.962 1.00 92.31 72 ALA A N 1
ATOM 562 C CA . ALA A 1 72 ? 17.236 -17.070 8.330 1.00 92.31 72 ALA A CA 1
ATOM 563 C C . ALA A 1 72 ? 18.035 -16.078 7.458 1.00 92.31 72 ALA A C 1
ATOM 565 O O . ALA A 1 72 ? 19.071 -15.581 7.900 1.00 92.31 72 ALA A O 1
ATOM 566 N N . LEU A 1 73 ? 17.566 -15.786 6.238 1.00 94.44 73 LEU A N 1
ATOM 567 C CA . LEU A 1 73 ? 18.208 -14.839 5.318 1.00 94.44 73 LEU A CA 1
ATOM 568 C C . LEU A 1 73 ? 17.415 -13.539 5.132 1.00 94.44 73 LEU A C 1
ATOM 570 O O . LEU A 1 73 ? 18.000 -12.541 4.726 1.00 94.44 73 LEU A O 1
ATOM 574 N N . ALA A 1 74 ? 16.145 -13.496 5.543 1.00 94.12 74 ALA A N 1
ATOM 575 C CA . ALA A 1 74 ? 15.234 -12.368 5.335 1.00 94.12 74 ALA A CA 1
ATOM 576 C C . ALA A 1 74 ? 15.784 -10.986 5.770 1.00 94.12 74 ALA A C 1
ATOM 578 O O . ALA A 1 74 ? 15.531 -9.981 5.109 1.00 94.12 74 ALA A O 1
ATOM 579 N N . TYR A 1 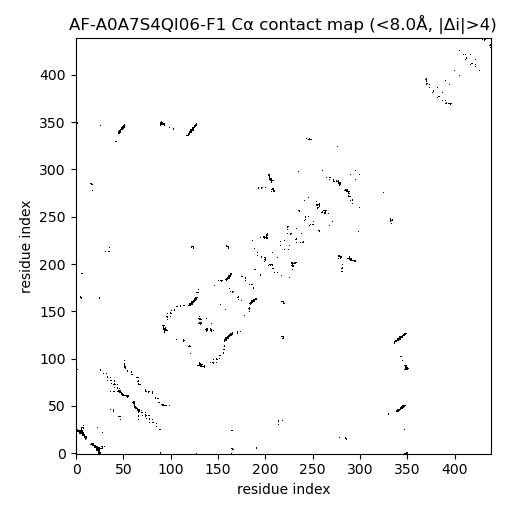75 ? 16.578 -10.919 6.847 1.00 95.31 75 TYR A N 1
ATOM 580 C CA . TYR A 1 75 ? 17.255 -9.679 7.261 1.00 95.31 75 TYR A CA 1
ATOM 581 C C . TYR A 1 75 ? 18.438 -9.297 6.349 1.00 95.31 75 TYR A C 1
ATOM 583 O O . TYR A 1 75 ? 18.654 -8.123 6.060 1.00 95.31 75 TYR A O 1
ATOM 591 N N . GLN A 1 76 ? 19.203 -10.280 5.865 1.00 96.81 76 GLN A N 1
ATOM 592 C CA . GLN A 1 76 ? 20.289 -10.043 4.905 1.00 96.81 76 GLN A CA 1
ATOM 593 C C . GLN A 1 76 ? 19.722 -9.581 3.556 1.00 96.81 76 GLN A C 1
ATOM 595 O O . GLN A 1 76 ? 20.282 -8.682 2.926 1.00 96.81 76 GLN A O 1
ATOM 600 N N . ASP A 1 77 ? 18.578 -10.144 3.164 1.00 97.12 77 ASP A N 1
ATOM 601 C CA . ASP A 1 77 ? 17.829 -9.760 1.975 1.00 97.12 77 ASP A CA 1
ATOM 602 C C . ASP A 1 77 ? 17.347 -8.295 2.043 1.00 97.12 77 ASP A C 1
ATOM 604 O O . ASP A 1 77 ? 17.556 -7.537 1.097 1.00 97.12 77 ASP A O 1
ATOM 608 N N . GLU A 1 78 ? 16.760 -7.847 3.164 1.00 97.06 78 GLU A N 1
ATOM 609 C CA . GLU A 1 78 ? 16.332 -6.444 3.350 1.00 97.06 78 GLU A CA 1
ATOM 610 C C . GLU A 1 78 ? 17.510 -5.466 3.244 1.00 97.06 78 GLU A C 1
ATOM 612 O O . GLU A 1 78 ? 17.432 -4.460 2.531 1.00 97.06 78 GLU A O 1
ATOM 617 N N . GLN A 1 79 ? 18.645 -5.793 3.868 1.00 97.88 79 GLN A N 1
ATOM 618 C CA . GLN A 1 79 ? 19.867 -4.999 3.729 1.00 97.88 79 GLN A CA 1
ATOM 619 C C . GLN A 1 79 ? 20.383 -4.987 2.277 1.00 97.88 79 GLN A C 1
ATOM 621 O O . GLN A 1 79 ? 20.898 -3.962 1.817 1.00 97.88 79 GLN A O 1
ATOM 626 N N . ALA A 1 80 ? 20.214 -6.080 1.523 1.00 97.44 80 ALA A N 1
ATOM 627 C CA . ALA A 1 80 ? 20.557 -6.143 0.103 1.00 97.44 80 ALA A CA 1
ATOM 628 C C . ALA A 1 80 ? 19.618 -5.286 -0.767 1.00 97.44 80 ALA A C 1
ATOM 630 O O . ALA A 1 80 ? 20.120 -4.508 -1.582 1.00 97.44 80 ALA A O 1
ATOM 631 N N . VAL A 1 81 ? 18.293 -5.350 -0.558 1.00 97.44 81 VAL A N 1
ATOM 632 C CA . VAL A 1 81 ? 17.292 -4.470 -1.201 1.00 97.44 81 VAL A CA 1
ATOM 633 C C . VAL A 1 81 ? 17.690 -3.010 -1.017 1.00 97.44 81 VAL A C 1
ATOM 635 O O . VAL A 1 81 ? 17.875 -2.277 -1.991 1.00 97.44 81 VAL A O 1
ATOM 638 N N . ARG A 1 82 ? 17.894 -2.597 0.235 1.00 97.56 82 ARG A N 1
ATOM 639 C CA . ARG A 1 82 ? 18.249 -1.223 0.585 1.00 97.56 82 ARG A CA 1
ATOM 640 C C . ARG A 1 82 ? 19.552 -0.785 -0.080 1.00 97.56 82 ARG A C 1
ATOM 642 O O . ARG A 1 82 ? 19.618 0.282 -0.692 1.00 97.56 82 ARG A O 1
ATOM 649 N N . ALA A 1 83 ? 20.574 -1.640 -0.038 1.00 97.94 83 ALA A N 1
ATOM 650 C CA . ALA A 1 83 ? 21.859 -1.382 -0.679 1.00 97.94 83 ALA A CA 1
ATOM 651 C C . ALA A 1 83 ? 21.787 -1.350 -2.218 1.00 97.94 83 ALA A C 1
ATOM 653 O O . ALA A 1 83 ? 22.710 -0.821 -2.844 1.00 97.94 83 ALA A O 1
ATOM 654 N N . ILE A 1 84 ? 20.749 -1.905 -2.847 1.00 97.69 84 ILE A N 1
ATOM 655 C CA . ILE A 1 84 ? 20.464 -1.740 -4.279 1.00 97.69 84 ILE A CA 1
ATOM 656 C C . ILE A 1 84 ? 19.752 -0.402 -4.505 1.00 97.69 84 ILE A C 1
ATOM 658 O O . ILE A 1 84 ? 20.244 0.414 -5.286 1.00 97.69 84 ILE A O 1
ATOM 662 N N . MET A 1 85 ? 18.668 -0.128 -3.775 1.00 97.31 85 MET A N 1
ATOM 663 C CA . MET A 1 85 ? 17.853 1.085 -3.926 1.00 97.31 85 MET A CA 1
ATOM 664 C C . MET A 1 85 ? 18.645 2.381 -3.688 1.00 97.31 85 MET A C 1
ATOM 666 O O . MET A 1 85 ? 18.525 3.324 -4.470 1.00 97.31 85 MET A O 1
ATOM 670 N N . ASP A 1 86 ? 19.537 2.426 -2.692 1.00 96.69 86 ASP A N 1
ATOM 671 C CA . ASP A 1 86 ? 20.393 3.598 -2.430 1.00 96.69 86 ASP A CA 1
ATOM 672 C C . ASP A 1 86 ? 21.390 3.896 -3.573 1.00 96.69 86 ASP A C 1
ATOM 674 O O . ASP A 1 86 ? 21.798 5.049 -3.778 1.00 96.69 86 ASP A O 1
ATOM 678 N N . LYS A 1 87 ? 21.767 2.879 -4.362 1.00 97.25 87 LYS A N 1
ATOM 679 C CA . LYS A 1 87 ? 22.666 3.004 -5.524 1.00 97.25 87 LYS A CA 1
ATOM 680 C C . LYS A 1 87 ? 21.915 3.208 -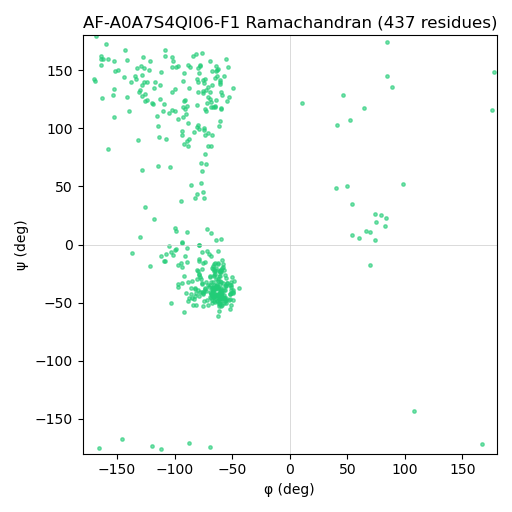6.845 1.00 97.25 87 LYS A C 1
ATOM 682 O O . LYS A 1 87 ? 22.437 3.891 -7.725 1.00 97.25 87 LYS A O 1
ATOM 687 N N . ALA A 1 88 ? 20.725 2.627 -6.987 1.00 96.50 88 ALA A N 1
ATOM 688 C CA . ALA A 1 88 ? 19.892 2.701 -8.183 1.00 96.50 88 ALA A CA 1
ATOM 689 C C . ALA A 1 88 ? 19.440 4.140 -8.484 1.00 96.50 88 ALA A C 1
ATOM 691 O O . ALA A 1 88 ? 19.308 4.977 -7.587 1.00 96.50 88 ALA A O 1
ATOM 692 N N . ARG A 1 89 ? 19.233 4.448 -9.765 1.00 94.81 89 ARG A N 1
ATOM 693 C CA . ARG A 1 89 ? 18.783 5.761 -10.246 1.00 94.81 89 ARG A CA 1
ATOM 694 C C . ARG A 1 89 ? 17.738 5.553 -11.346 1.00 94.81 89 ARG A C 1
ATOM 696 O O . ARG A 1 89 ? 17.937 4.660 -12.172 1.00 94.81 89 ARG A O 1
ATOM 703 N N . PRO A 1 90 ? 16.661 6.353 -11.391 1.00 91.94 90 PRO A N 1
ATOM 704 C CA . PRO A 1 90 ? 15.637 6.207 -12.414 1.00 91.94 90 PRO A CA 1
ATOM 705 C C . PRO A 1 90 ? 16.205 6.602 -13.781 1.00 91.94 90 PRO A C 1
ATOM 707 O O . PRO A 1 90 ? 16.708 7.712 -13.955 1.00 91.94 90 PRO A O 1
ATOM 710 N N . SER A 1 91 ? 16.151 5.683 -14.744 1.00 89.19 91 SER A N 1
ATOM 711 C CA . SER A 1 91 ? 16.572 5.903 -16.133 1.00 89.19 91 SER A CA 1
ATOM 712 C C . SER A 1 91 ? 16.023 4.801 -17.044 1.00 89.19 91 SER A C 1
ATOM 714 O O . SER A 1 91 ? 15.779 3.695 -16.566 1.00 89.19 91 SER A O 1
ATOM 716 N N . GLY A 1 92 ? 15.852 5.096 -18.336 1.00 88.19 92 GLY A N 1
ATOM 717 C CA . GLY A 1 92 ? 15.308 4.163 -19.332 1.00 88.19 92 GLY A CA 1
ATOM 718 C C . GLY A 1 92 ? 13.888 4.522 -19.780 1.00 88.19 92 GLY A C 1
ATOM 719 O O . GLY A 1 92 ? 13.599 5.704 -19.939 1.00 88.19 92 GLY A O 1
ATOM 720 N N . THR A 1 93 ? 13.045 3.515 -20.021 1.00 90.19 93 THR A N 1
ATOM 721 C CA . THR A 1 93 ? 11.656 3.650 -20.514 1.00 90.19 93 THR A CA 1
ATOM 722 C C . THR A 1 93 ? 10.641 3.067 -19.514 1.00 90.19 93 THR A C 1
ATOM 724 O O . THR A 1 93 ? 11.031 2.633 -18.427 1.00 90.19 93 THR A O 1
ATOM 727 N N . THR A 1 94 ? 9.354 2.995 -19.875 1.00 88.75 94 THR A N 1
ATOM 728 C CA . THR A 1 94 ? 8.270 2.430 -19.045 1.00 88.75 94 THR A CA 1
ATOM 729 C C . THR A 1 94 ? 7.683 1.157 -19.693 1.00 88.75 94 THR A C 1
ATOM 731 O O . THR A 1 94 ? 6.534 1.153 -20.143 1.00 88.75 94 THR A O 1
ATOM 734 N N . PRO A 1 95 ? 8.448 0.043 -19.779 1.00 91.50 95 PRO A N 1
ATOM 735 C CA . PRO A 1 95 ? 8.082 -1.172 -20.520 1.00 91.50 95 PRO A CA 1
ATOM 736 C C . PRO A 1 95 ? 7.109 -2.089 -19.745 1.00 91.50 95 PRO A C 1
ATOM 738 O O . PRO A 1 95 ? 7.276 -3.312 -19.717 1.00 91.50 95 PRO A O 1
ATOM 741 N N . LEU A 1 96 ? 6.089 -1.511 -19.100 1.00 94.12 96 LEU A N 1
ATOM 742 C CA . LEU A 1 96 ? 5.150 -2.208 -18.206 1.00 94.12 96 LEU A CA 1
ATOM 743 C C . LEU A 1 96 ? 4.535 -3.462 -18.852 1.00 94.12 96 LEU A C 1
ATOM 745 O O . LEU A 1 96 ? 4.503 -4.526 -18.234 1.00 94.12 96 LEU A O 1
ATOM 749 N N . THR A 1 97 ? 4.155 -3.375 -20.129 1.00 94.94 97 THR A N 1
ATOM 750 C CA . THR A 1 97 ? 3.638 -4.489 -20.940 1.00 94.94 97 THR A CA 1
ATOM 751 C C . THR A 1 97 ? 4.541 -5.724 -20.912 1.00 94.94 97 THR A C 1
ATOM 753 O O . THR A 1 97 ? 4.047 -6.844 -20.771 1.00 94.94 97 THR A O 1
ATOM 756 N N . GLN A 1 98 ? 5.868 -5.560 -21.014 1.00 94.62 98 GLN A N 1
ATOM 757 C CA . GLN A 1 98 ? 6.783 -6.704 -20.970 1.00 94.62 98 GLN A CA 1
ATOM 758 C C . GLN A 1 98 ? 6.787 -7.345 -19.578 1.00 94.62 98 GLN A C 1
ATOM 760 O O . GLN A 1 98 ? 6.710 -8.571 -19.478 1.00 94.62 98 GLN A O 1
ATOM 765 N N . HIS A 1 99 ? 6.842 -6.538 -18.516 1.00 95.19 99 HIS A N 1
ATOM 766 C CA . HIS A 1 99 ? 6.861 -7.055 -17.150 1.00 95.19 99 HIS A CA 1
ATOM 767 C C . HIS A 1 99 ? 5.558 -7.779 -16.799 1.00 95.19 99 HIS A C 1
ATOM 769 O O . HIS A 1 99 ? 5.630 -8.902 -16.307 1.00 95.19 99 HIS A O 1
ATOM 775 N N . ILE A 1 100 ? 4.384 -7.249 -17.164 1.00 96.75 100 ILE A N 1
ATOM 776 C CA . ILE A 1 100 ? 3.107 -7.967 -17.001 1.00 96.75 100 ILE A CA 1
ATOM 777 C C . ILE A 1 100 ? 3.107 -9.294 -17.774 1.00 96.75 100 ILE A C 1
ATOM 779 O O . ILE A 1 100 ? 2.737 -10.331 -17.222 1.00 96.75 100 ILE A O 1
ATOM 783 N N . LEU A 1 101 ? 3.611 -9.321 -19.013 1.00 97.25 101 LEU A N 1
ATOM 784 C CA . LEU A 1 101 ? 3.744 -10.558 -19.794 1.00 97.25 101 LEU A CA 1
ATOM 785 C C . LEU A 1 101 ? 4.748 -11.565 -19.205 1.00 97.25 101 LEU A C 1
ATOM 787 O O . LEU A 1 101 ? 4.738 -12.732 -19.608 1.00 97.25 101 LEU A O 1
ATOM 791 N N . GLU A 1 102 ? 5.640 -11.161 -18.304 1.00 96.56 102 GLU A N 1
ATOM 792 C CA . GLU A 1 102 ? 6.521 -12.051 -17.539 1.00 96.56 102 GLU A CA 1
ATOM 793 C C . GLU A 1 102 ? 5.881 -12.487 -16.214 1.00 96.56 102 GLU A C 1
ATOM 795 O O . GLU A 1 102 ? 5.923 -13.674 -15.886 1.00 96.56 102 GLU A O 1
ATOM 800 N N . ILE A 1 103 ? 5.227 -11.566 -15.502 1.00 96.00 103 ILE A N 1
ATOM 801 C CA . ILE A 1 103 ? 4.485 -11.818 -14.261 1.00 96.00 103 ILE A CA 1
ATOM 802 C C . ILE A 1 103 ? 3.347 -12.812 -14.524 1.00 96.00 103 ILE A C 1
ATOM 804 O O . ILE A 1 103 ? 3.304 -13.845 -13.865 1.00 96.00 103 ILE A O 1
ATOM 808 N N . HIS A 1 104 ? 2.522 -12.619 -15.561 1.00 97.38 104 HIS A N 1
ATOM 809 C CA . HIS A 1 104 ? 1.500 -13.592 -15.985 1.00 97.38 104 HIS A CA 1
ATOM 810 C C . HIS A 1 104 ? 2.088 -15.003 -16.176 1.00 97.38 104 HIS A C 1
ATOM 812 O O . HIS A 1 104 ? 1.502 -15.977 -15.707 1.00 97.38 104 HIS A O 1
ATOM 818 N N . LYS A 1 105 ? 3.272 -15.143 -16.796 1.00 97.38 105 LYS A N 1
ATOM 819 C CA . LYS A 1 105 ? 3.928 -16.456 -16.970 1.00 97.38 105 LYS A CA 1
ATOM 820 C C . LYS A 1 105 ? 4.366 -17.064 -15.632 1.00 97.38 105 LYS A C 1
ATOM 822 O O . LYS A 1 105 ? 4.200 -18.270 -15.455 1.00 97.38 105 LYS A O 1
ATOM 827 N N . LYS A 1 106 ? 4.900 -16.252 -14.707 1.00 96.12 106 LYS A N 1
ATOM 828 C CA . LYS A 1 106 ? 5.246 -16.673 -13.336 1.00 96.12 106 LYS A CA 1
ATOM 829 C C . LYS A 1 106 ? 3.985 -17.123 -12.589 1.00 96.12 106 LYS A C 1
ATOM 831 O O . LYS A 1 106 ? 3.878 -18.302 -12.254 1.00 96.12 106 LYS A O 1
ATOM 836 N N . ILE A 1 107 ? 3.009 -16.228 -12.409 1.00 95.88 107 ILE A N 1
ATOM 837 C CA . ILE A 1 107 ? 1.773 -16.473 -11.647 1.00 95.88 107 ILE A CA 1
ATOM 838 C C . ILE A 1 107 ? 1.016 -17.682 -12.195 1.00 95.88 107 ILE A C 1
ATOM 840 O O . ILE A 1 107 ? 0.686 -18.587 -11.438 1.00 95.88 107 ILE A O 1
ATOM 844 N N . ARG A 1 108 ? 0.830 -17.794 -13.514 1.00 97.50 108 ARG A N 1
ATOM 845 C CA . ARG A 1 108 ? 0.134 -18.935 -14.131 1.00 97.50 108 ARG A CA 1
ATOM 846 C C . ARG A 1 108 ? 0.798 -20.296 -13.868 1.00 97.50 108 ARG A C 1
ATOM 848 O O . ARG A 1 108 ? 0.123 -21.319 -13.943 1.00 97.50 108 ARG A O 1
ATOM 855 N N . SER A 1 109 ? 2.097 -20.329 -13.564 1.00 96.88 109 SER A N 1
ATOM 856 C CA . SER A 1 109 ? 2.800 -21.565 -13.184 1.00 96.88 109 SER A CA 1
ATOM 857 C C . SER A 1 109 ? 2.596 -21.963 -11.715 1.00 96.88 109 SER A C 1
ATOM 859 O O . SER A 1 109 ? 2.723 -23.143 -11.392 1.00 96.88 109 SER A O 1
ATOM 861 N N . ILE A 1 110 ? 2.232 -21.007 -10.849 1.00 95.69 110 ILE A N 1
ATOM 862 C CA . ILE A 1 110 ? 1.992 -21.216 -9.411 1.00 95.69 110 ILE A CA 1
ATOM 863 C C . ILE A 1 110 ? 0.510 -21.135 -9.003 1.00 95.69 110 ILE A C 1
ATOM 865 O O . ILE A 1 110 ? 0.163 -21.596 -7.918 1.00 95.69 110 ILE A O 1
ATOM 869 N N . ALA A 1 111 ? -0.371 -20.614 -9.863 1.00 96.62 111 ALA A N 1
ATOM 870 C CA . ALA A 1 111 ? -1.799 -20.424 -9.591 1.00 96.62 111 ALA A CA 1
ATOM 871 C C . ALA A 1 111 ? -2.513 -21.670 -9.016 1.00 96.62 111 ALA A C 1
ATOM 873 O O . ALA A 1 111 ? -3.205 -21.511 -8.014 1.00 96.62 111 ALA A O 1
ATOM 874 N N . PRO A 1 112 ? -2.269 -22.915 -9.489 1.00 97.69 112 PRO A N 1
ATOM 875 C CA . PRO A 1 112 ? -2.892 -24.109 -8.902 1.00 97.69 112 PRO A CA 1
ATOM 876 C C . PRO A 1 112 ? -2.478 -24.417 -7.452 1.00 97.69 112 PRO A C 1
ATOM 878 O O . PRO A 1 112 ? -3.118 -25.239 -6.796 1.00 97.69 112 PRO A O 1
ATOM 881 N N . PHE A 1 113 ? -1.393 -23.815 -6.951 1.00 96.50 113 PHE A N 1
ATOM 882 C CA . PHE A 1 113 ? -1.008 -23.879 -5.538 1.00 96.50 113 PHE A CA 1
ATOM 883 C C . PHE A 1 113 ? -1.700 -22.767 -4.741 1.00 96.50 113 PHE A C 1
ATOM 885 O O . PHE A 1 113 ? -2.306 -23.061 -3.716 1.00 96.50 113 PHE A O 1
ATOM 892 N N . LEU A 1 114 ? -1.689 -21.531 -5.260 1.00 94.81 114 LEU A N 1
ATOM 893 C CA . LEU A 1 114 ? -2.381 -20.382 -4.661 1.00 94.81 114 LEU A CA 1
ATOM 894 C C . LEU A 1 114 ? -3.888 -20.661 -4.489 1.00 94.81 114 LEU A C 1
ATOM 896 O O . LEU A 1 114 ? -4.407 -20.556 -3.384 1.00 94.81 114 LEU A O 1
ATOM 900 N N . GLU A 1 115 ? -4.569 -21.122 -5.544 1.00 95.69 115 GLU A N 1
ATOM 901 C CA . GLU A 1 115 ? -5.991 -21.509 -5.526 1.00 95.69 115 GLU A CA 1
ATOM 902 C C . GLU A 1 115 ? -6.297 -22.597 -4.486 1.00 95.69 115 GLU A C 1
ATOM 904 O O . GLU A 1 115 ? -7.293 -22.518 -3.767 1.00 95.69 115 GLU A O 1
ATOM 909 N N . ARG A 1 116 ? -5.436 -23.621 -4.398 1.00 96.88 116 ARG A N 1
ATOM 910 C CA . ARG A 1 116 ? -5.586 -24.749 -3.464 1.00 96.88 116 ARG A CA 1
ATOM 911 C C . ARG A 1 116 ? -5.456 -24.304 -2.008 1.00 96.88 116 ARG A C 1
ATOM 913 O O . ARG A 1 116 ? -6.171 -24.824 -1.155 1.00 96.88 116 ARG A O 1
ATOM 920 N N . ASP A 1 117 ? -4.543 -23.375 -1.746 1.00 94.25 117 ASP A N 1
ATOM 921 C CA . ASP A 1 117 ? -4.200 -22.908 -0.402 1.00 94.25 117 ASP A CA 1
ATOM 922 C C . ASP A 1 117 ? -4.998 -21.648 0.005 1.00 94.25 117 ASP A C 1
ATOM 924 O O . ASP A 1 117 ? -4.811 -21.124 1.101 1.00 94.25 117 ASP A O 1
ATOM 928 N N . GLY A 1 118 ? -5.913 -21.173 -0.853 1.00 94.06 118 GLY A N 1
ATOM 929 C CA . GLY A 1 118 ? -6.786 -20.021 -0.594 1.00 94.06 118 GLY A CA 1
ATOM 930 C C . GLY A 1 118 ? -6.080 -18.662 -0.662 1.00 94.06 118 GLY A C 1
ATOM 931 O O . GLY A 1 118 ? -6.511 -17.724 0.003 1.00 94.06 118 GLY A O 1
ATOM 932 N N . GLN A 1 119 ? -4.991 -18.570 -1.425 1.00 93.19 119 GLN A N 1
ATOM 933 C CA . GLN A 1 119 ? -4.060 -17.438 -1.458 1.00 93.19 119 GLN A CA 1
ATOM 934 C C . GLN A 1 119 ? -4.192 -16.629 -2.757 1.00 93.19 119 GLN A C 1
ATOM 936 O O . GLN A 1 119 ? -4.686 -17.126 -3.770 1.00 93.19 119 GLN A O 1
ATOM 941 N N . LYS A 1 120 ? -3.675 -15.396 -2.749 1.00 94.19 120 LYS A N 1
ATOM 942 C CA . LYS A 1 120 ? -3.486 -14.549 -3.936 1.00 94.19 120 LYS A CA 1
ATOM 943 C C . LYS A 1 120 ? -2.039 -14.060 -4.012 1.00 94.19 120 LYS A C 1
ATOM 945 O O . LYS A 1 120 ? -1.395 -13.875 -2.984 1.00 94.19 120 LYS A O 1
ATOM 950 N N . ALA A 1 121 ? -1.552 -13.793 -5.221 1.00 95.44 121 ALA A N 1
ATOM 951 C CA . ALA A 1 121 ? -0.323 -13.032 -5.432 1.00 95.44 121 ALA A CA 1
ATOM 952 C C . ALA A 1 121 ? -0.642 -11.535 -5.574 1.00 95.44 121 ALA A C 1
ATOM 954 O O . ALA A 1 121 ? -1.432 -11.153 -6.438 1.00 95.44 121 ALA A O 1
ATOM 955 N N . ALA A 1 122 ? -0.019 -10.693 -4.750 1.00 96.38 122 ALA A N 1
ATOM 956 C CA . ALA A 1 122 ? -0.074 -9.244 -4.910 1.00 96.38 122 ALA A CA 1
ATOM 957 C C . ALA A 1 122 ? 0.910 -8.791 -6.003 1.00 96.38 122 ALA A C 1
ATOM 959 O O . ALA A 1 122 ? 2.080 -9.182 -5.992 1.00 96.38 122 ALA A O 1
ATOM 960 N N . ILE A 1 123 ? 0.438 -7.966 -6.934 1.00 97.12 123 ILE A N 1
ATOM 961 C CA . ILE A 1 123 ? 1.231 -7.341 -7.996 1.00 97.12 123 ILE A CA 1
ATOM 962 C C . ILE A 1 123 ? 1.214 -5.835 -7.739 1.00 97.12 123 ILE A C 1
ATOM 964 O O . ILE A 1 123 ? 0.163 -5.213 -7.861 1.00 97.12 123 ILE A O 1
ATOM 968 N N . ILE A 1 124 ? 2.352 -5.258 -7.353 1.00 96.75 124 ILE A N 1
ATOM 969 C CA . ILE A 1 124 ? 2.451 -3.849 -6.956 1.00 96.75 124 ILE A CA 1
ATOM 970 C C . ILE A 1 124 ? 3.171 -3.095 -8.070 1.00 96.75 124 ILE A C 1
ATOM 972 O O . ILE A 1 124 ? 4.398 -2.976 -8.079 1.00 96.75 124 ILE A O 1
ATOM 976 N N . LEU A 1 125 ? 2.399 -2.572 -9.018 1.00 96.25 125 LEU A N 1
ATOM 977 C CA . LEU A 1 125 ? 2.905 -1.586 -9.958 1.00 96.25 125 LEU A CA 1
ATOM 978 C C . LEU A 1 125 ? 3.015 -0.244 -9.235 1.00 96.25 125 LEU A C 1
ATOM 980 O O . LEU A 1 125 ? 2.058 0.210 -8.614 1.00 96.25 125 LEU A O 1
ATOM 984 N N . ALA A 1 126 ? 4.150 0.431 -9.375 1.00 95.12 126 ALA A N 1
ATOM 985 C CA . ALA A 1 126 ? 4.201 1.870 -9.177 1.00 95.12 126 ALA A CA 1
ATOM 986 C C . ALA A 1 126 ? 4.771 2.550 -10.419 1.00 95.12 126 ALA A C 1
ATOM 988 O O . ALA A 1 126 ? 5.712 2.057 -11.054 1.00 95.12 126 ALA A O 1
ATOM 989 N N . THR A 1 127 ? 4.192 3.690 -10.778 1.00 93.44 127 THR A N 1
ATOM 990 C CA . THR A 1 127 ? 4.527 4.410 -12.008 1.00 93.44 127 THR A CA 1
ATOM 991 C C . THR A 1 127 ? 4.293 5.906 -11.854 1.00 93.44 127 THR A C 1
ATOM 993 O O . THR A 1 127 ? 3.417 6.341 -11.113 1.00 93.44 127 THR A O 1
ATOM 996 N N . ASP A 1 128 ? 5.081 6.703 -12.568 1.00 92.31 128 ASP A N 1
ATOM 997 C CA . ASP A 1 128 ? 4.900 8.152 -12.665 1.00 92.31 128 ASP A CA 1
ATOM 998 C C . ASP A 1 128 ? 4.607 8.611 -14.104 1.00 92.31 128 ASP A C 1
ATOM 1000 O O . ASP A 1 128 ? 4.823 9.769 -14.452 1.00 92.31 128 ASP A O 1
ATOM 1004 N N . GLY A 1 129 ? 4.108 7.678 -14.927 1.00 92.25 129 GLY A N 1
ATOM 1005 C CA . GLY A 1 129 ? 3.712 7.883 -16.317 1.00 92.25 129 GLY A CA 1
ATOM 1006 C C . GLY A 1 129 ? 2.914 6.710 -16.909 1.00 92.25 129 GLY A C 1
ATOM 1007 O O . GLY A 1 129 ? 2.662 5.687 -16.260 1.00 92.25 129 GLY A O 1
ATOM 1008 N N . THR A 1 130 ? 2.520 6.863 -18.171 1.00 94.69 130 THR A N 1
ATOM 1009 C CA . THR A 1 130 ? 1.798 5.853 -18.965 1.00 94.69 130 THR A CA 1
ATOM 1010 C C . THR A 1 130 ? 2.742 4.794 -19.570 1.00 94.69 130 THR A C 1
ATOM 1012 O O . THR A 1 130 ? 3.959 5.006 -19.616 1.00 94.69 130 THR A O 1
ATOM 1015 N N . PRO A 1 131 ? 2.227 3.639 -20.040 1.00 95.19 131 PRO A N 1
ATOM 1016 C CA . PRO A 1 131 ? 3.036 2.619 -20.712 1.00 95.19 131 PRO A CA 1
ATOM 1017 C C . PRO A 1 131 ? 3.702 3.138 -21.996 1.00 95.19 131 PRO A C 1
ATOM 1019 O O . PRO A 1 131 ? 3.074 3.830 -22.798 1.00 95.19 131 PRO A O 1
ATOM 1022 N N . THR A 1 132 ? 4.959 2.747 -22.234 1.00 94.25 132 THR A N 1
ATOM 1023 C CA . THR A 1 132 ? 5.717 3.131 -23.440 1.00 94.25 132 THR A CA 1
ATOM 1024 C C . THR A 1 132 ? 6.178 1.926 -24.255 1.00 94.25 132 THR A C 1
ATOM 1026 O O . THR A 1 132 ? 6.395 0.837 -23.720 1.00 94.25 132 THR A O 1
ATOM 1029 N N . ASP A 1 133 ? 6.451 2.148 -25.541 1.00 91.75 133 ASP A N 1
ATOM 1030 C CA . ASP A 1 133 ? 7.195 1.201 -26.377 1.00 91.75 133 ASP A CA 1
ATOM 1031 C C . ASP A 1 133 ? 8.695 1.080 -25.986 1.00 91.75 133 ASP A C 1
ATOM 1033 O O . ASP A 1 133 ? 9.174 1.658 -25.003 1.00 91.75 133 ASP A O 1
ATOM 1037 N N . GLN A 1 134 ? 9.469 0.319 -26.773 1.00 89.56 134 GLN A N 1
ATOM 1038 C CA . GLN A 1 134 ? 10.920 0.133 -26.574 1.00 89.56 134 GLN A CA 1
ATOM 1039 C C . GLN A 1 134 ? 11.749 1.397 -26.880 1.00 89.56 134 GLN A C 1
ATOM 1041 O O . GLN A 1 134 ? 12.955 1.423 -26.635 1.00 89.56 134 GLN A O 1
ATOM 1046 N N . GLN A 1 135 ? 11.117 2.433 -27.426 1.00 91.31 135 GLN A N 1
ATOM 1047 C CA . GLN A 1 135 ? 11.697 3.707 -27.818 1.00 91.31 135 GLN A CA 1
ATOM 1048 C C . GLN A 1 135 ? 11.374 4.811 -26.794 1.00 91.31 135 GLN A C 1
ATOM 1050 O O . GLN A 1 135 ? 11.934 5.903 -26.893 1.00 91.31 135 GLN A O 1
ATOM 1055 N N . GLY A 1 136 ? 10.527 4.520 -25.796 1.00 91.44 136 GLY A N 1
ATOM 1056 C CA . GLY A 1 136 ? 10.079 5.470 -24.777 1.00 91.44 136 GLY A CA 1
ATOM 1057 C C . GLY A 1 136 ? 8.898 6.334 -25.223 1.00 91.44 136 GLY A C 1
ATOM 1058 O O . GLY A 1 136 ? 8.719 7.429 -24.701 1.00 91.44 136 GLY A O 1
ATOM 1059 N N . ILE A 1 137 ? 8.117 5.877 -26.205 1.00 92.69 137 ILE A N 1
ATOM 1060 C CA . ILE A 1 137 ? 6.970 6.600 -26.756 1.00 92.69 137 ILE A CA 1
ATOM 1061 C C . ILE A 1 137 ? 5.677 6.048 -26.143 1.00 92.69 137 ILE A C 1
ATOM 1063 O O . ILE A 1 137 ? 5.308 4.896 -26.387 1.00 92.69 137 ILE A O 1
ATOM 1067 N N . SER A 1 138 ? 4.966 6.881 -25.379 1.00 93.62 138 SER A N 1
ATOM 1068 C CA . SER A 1 138 ? 3.564 6.635 -25.016 1.00 93.62 138 SER A CA 1
ATOM 1069 C C . SER A 1 138 ? 2.682 6.791 -26.255 1.00 93.62 138 SER A C 1
ATOM 1071 O O . SER A 1 138 ? 2.807 7.765 -27.001 1.00 93.62 138 SER A O 1
ATOM 1073 N N . SER A 1 139 ? 1.800 5.826 -26.503 1.00 94.81 139 SER A N 1
ATOM 1074 C CA . SER A 1 139 ? 0.902 5.815 -27.663 1.00 94.81 139 SER A CA 1
ATOM 1075 C C . SER A 1 139 ? -0.316 4.931 -27.402 1.00 94.81 139 SER A C 1
ATOM 1077 O O . SER A 1 139 ? -0.259 4.046 -26.552 1.00 94.81 139 SER A O 1
ATOM 1079 N N . GLU A 1 140 ? -1.392 5.142 -28.163 1.00 95.19 140 GLU A N 1
ATOM 1080 C CA . GLU A 1 140 ? -2.614 4.324 -28.117 1.00 95.19 140 GLU A CA 1
ATOM 1081 C C . GLU A 1 140 ? -2.282 2.828 -28.282 1.00 95.19 140 GLU A C 1
ATOM 1083 O O . GLU A 1 140 ? -2.630 2.036 -27.413 1.00 95.19 140 GLU A O 1
ATOM 1088 N N . ASP A 1 141 ? -1.458 2.468 -29.279 1.00 95.94 141 ASP A N 1
ATOM 1089 C CA . ASP A 1 141 ? -0.941 1.103 -29.486 1.00 95.94 141 ASP A CA 1
ATOM 1090 C C . ASP A 1 141 ? -0.203 0.528 -28.255 1.00 95.94 141 ASP A C 1
ATOM 1092 O O . ASP A 1 141 ? -0.256 -0.680 -28.015 1.00 95.94 141 ASP A O 1
ATOM 1096 N N . ALA A 1 142 ? 0.532 1.349 -27.493 1.00 95.19 142 ALA A N 1
ATOM 1097 C CA . ALA A 1 142 ? 1.281 0.904 -26.312 1.00 95.19 142 ALA A CA 1
ATOM 1098 C C . ALA A 1 142 ? 0.366 0.708 -25.091 1.00 95.19 142 ALA A C 1
ATOM 1100 O O . ALA A 1 142 ? 0.498 -0.295 -24.383 1.00 95.19 142 ALA A O 1
ATOM 1101 N N . SER A 1 143 ? -0.590 1.620 -24.892 1.00 95.12 143 SER A N 1
ATOM 1102 C CA . SER A 1 143 ? -1.638 1.515 -23.872 1.00 95.12 143 SER A CA 1
ATOM 1103 C C . SER A 1 143 ? -2.555 0.316 -24.119 1.00 95.12 143 SER A C 1
ATOM 1105 O O . SER A 1 143 ? -2.822 -0.440 -23.187 1.00 95.12 143 SER A O 1
ATOM 1107 N N . ASP A 1 144 ? -2.964 0.076 -25.369 1.00 95.50 144 ASP A N 1
ATOM 1108 C CA . ASP A 1 144 ? -3.743 -1.104 -25.763 1.00 95.50 144 ASP A CA 1
ATOM 1109 C C . ASP A 1 144 ? -2.971 -2.394 -25.469 1.00 95.50 144 ASP A C 1
ATOM 1111 O O . ASP A 1 144 ? -3.506 -3.328 -24.874 1.00 95.50 144 ASP A O 1
ATOM 1115 N N . GLN A 1 145 ? -1.683 -2.455 -25.823 1.00 96.81 145 GLN A N 1
ATOM 1116 C CA . GLN A 1 145 ? -0.848 -3.619 -25.519 1.00 96.81 145 GLN A CA 1
ATOM 1117 C C . GLN A 1 145 ? -0.702 -3.863 -24.008 1.00 96.81 145 GLN A C 1
ATOM 1119 O O . GLN A 1 145 ? -0.691 -5.022 -23.590 1.00 96.81 145 GLN A O 1
ATOM 1124 N N . PHE A 1 146 ? -0.620 -2.809 -23.189 1.00 96.25 146 PHE A N 1
ATOM 1125 C CA . PHE A 1 146 ? -0.598 -2.927 -21.728 1.00 96.25 146 PHE A CA 1
ATOM 1126 C C . PHE A 1 146 ? -1.937 -3.432 -21.174 1.00 96.25 146 PHE A C 1
ATOM 1128 O O . PHE A 1 146 ? -1.951 -4.410 -20.428 1.00 96.25 146 PHE A O 1
ATOM 1135 N N . LEU A 1 147 ? -3.061 -2.854 -21.608 1.00 95.81 147 LEU A N 1
ATOM 1136 C CA . LEU A 1 147 ? -4.410 -3.294 -21.242 1.00 95.81 147 LEU A CA 1
ATOM 1137 C C . LEU A 1 147 ? -4.643 -4.769 -21.619 1.00 95.81 147 LEU A C 1
ATOM 1139 O O . LEU A 1 147 ? -5.097 -5.562 -20.797 1.00 95.81 147 LEU A O 1
ATOM 1143 N N . GLN A 1 148 ? -4.262 -5.181 -22.831 1.00 96.69 148 GLN A N 1
ATOM 1144 C CA . GLN A 1 148 ? -4.341 -6.584 -23.260 1.00 96.69 148 GLN A CA 1
ATOM 1145 C C . GLN A 1 148 ? -3.390 -7.502 -22.470 1.00 96.69 148 GLN A C 1
ATOM 1147 O O . GLN A 1 148 ? -3.678 -8.688 -22.326 1.00 96.69 148 GLN A O 1
ATOM 1152 N N . ALA A 1 149 ? -2.276 -6.987 -21.937 1.00 96.88 149 ALA A N 1
ATOM 1153 C CA . ALA A 1 149 ? -1.404 -7.743 -21.041 1.00 96.88 149 ALA A CA 1
ATOM 1154 C C . ALA A 1 149 ? -2.017 -7.899 -19.637 1.00 96.88 149 ALA A C 1
ATOM 1156 O O . ALA A 1 149 ? -1.946 -8.999 -19.087 1.00 96.88 149 ALA A O 1
ATOM 1157 N N . LEU A 1 150 ? -2.661 -6.859 -19.088 1.00 96.50 150 LEU A N 1
ATOM 1158 C CA . LEU A 1 150 ? -3.417 -6.941 -17.830 1.00 96.50 150 LEU A CA 1
ATOM 1159 C C . LEU A 1 150 ? -4.557 -7.961 -17.934 1.00 96.50 150 LEU A C 1
ATOM 1161 O O . LEU A 1 150 ? -4.674 -8.818 -17.061 1.00 96.50 150 LEU A O 1
ATOM 1165 N N . ARG A 1 151 ? -5.310 -7.976 -19.044 1.00 96.31 151 ARG A N 1
ATOM 1166 C CA . ARG A 1 151 ? -6.374 -8.973 -19.295 1.00 96.31 151 ARG A CA 1
ATOM 1167 C C . ARG A 1 151 ? -5.895 -10.434 -19.272 1.00 96.31 151 ARG A C 1
ATOM 1169 O O . ARG A 1 151 ? -6.690 -11.336 -19.046 1.00 96.31 151 ARG A O 1
ATOM 1176 N N . LEU A 1 152 ? -4.596 -10.714 -19.430 1.00 96.75 152 LEU A N 1
ATOM 1177 C CA . LEU A 1 152 ? -4.053 -12.076 -19.263 1.00 96.75 152 LEU A CA 1
ATOM 1178 C C . LEU A 1 152 ? -3.921 -12.521 -17.793 1.00 96.75 152 LEU A C 1
ATOM 1180 O O . LEU A 1 152 ? -3.583 -13.679 -17.540 1.00 96.75 152 LEU A O 1
ATOM 1184 N N . LEU A 1 153 ? -4.163 -11.620 -16.839 1.00 96.44 153 LEU A N 1
ATOM 1185 C CA . LEU A 1 153 ? -4.273 -11.915 -15.410 1.00 96.44 153 LEU A CA 1
ATOM 1186 C C . LEU A 1 153 ? -5.722 -12.224 -14.986 1.00 96.44 153 LEU A C 1
ATOM 1188 O O . LEU A 1 153 ? -5.928 -12.697 -13.868 1.00 96.44 153 LEU A O 1
ATOM 1192 N N . GLU A 1 154 ? -6.718 -12.007 -15.856 1.00 95.12 154 GLU A N 1
ATOM 1193 C CA . GLU A 1 154 ? -8.128 -12.297 -15.562 1.00 95.12 154 GLU A CA 1
ATOM 1194 C C . GLU A 1 154 ? -8.326 -13.785 -15.237 1.00 95.12 154 GLU A C 1
ATOM 1196 O O . GLU A 1 154 ? -7.841 -14.681 -15.934 1.00 95.12 154 GLU A O 1
ATOM 1201 N N . GLY A 1 155 ? -9.029 -14.054 -14.135 1.00 93.88 155 GLY A N 1
ATOM 1202 C CA . GLY A 1 155 ? -9.247 -15.408 -13.625 1.00 93.88 155 GLY A CA 1
ATOM 1203 C C . GLY A 1 155 ? -8.037 -16.068 -12.948 1.00 93.88 155 GLY A C 1
ATOM 1204 O O . GLY A 1 155 ? -8.157 -17.224 -12.548 1.00 93.88 155 GLY A O 1
ATOM 1205 N N . LEU A 1 156 ? -6.898 -15.380 -12.786 1.00 96.25 156 LEU A N 1
ATOM 1206 C CA . LEU A 1 156 ? -5.807 -15.837 -11.915 1.00 96.25 156 LEU A CA 1
ATOM 1207 C C . LEU A 1 156 ? -6.002 -15.342 -10.467 1.00 96.25 156 LEU A C 1
ATOM 1209 O O . LEU A 1 156 ? -6.618 -14.298 -10.248 1.00 96.25 156 LEU A O 1
ATOM 1213 N N . PRO A 1 157 ? -5.453 -16.046 -9.458 1.00 95.56 157 PRO A N 1
ATOM 1214 C CA . PRO A 1 157 ? -5.505 -15.626 -8.057 1.00 95.56 157 PRO A CA 1
ATOM 1215 C C . PRO A 1 157 ? -4.543 -14.453 -7.792 1.00 95.56 157 PRO A C 1
ATOM 1217 O O . PRO A 1 157 ? -3.448 -14.637 -7.256 1.00 95.56 157 PRO A O 1
ATOM 1220 N N . VAL A 1 158 ? -4.944 -13.240 -8.182 1.00 95.81 158 VAL A N 1
ATOM 1221 C CA . VAL A 1 158 ? -4.154 -12.006 -8.023 1.00 95.81 158 VAL A CA 1
ATOM 1222 C C . VAL A 1 158 ? -4.915 -10.877 -7.314 1.00 95.81 158 VAL A C 1
ATOM 1224 O O . VAL A 1 158 ? -6.147 -10.877 -7.223 1.00 95.81 158 VAL A O 1
ATOM 1227 N N . TRP A 1 159 ? -4.145 -9.918 -6.806 1.00 94.94 159 TRP A N 1
ATOM 1228 C CA . TRP A 1 159 ? -4.548 -8.541 -6.507 1.00 94.94 159 TRP A CA 1
ATOM 1229 C C . TRP A 1 159 ? -3.555 -7.612 -7.211 1.00 94.94 159 TRP A C 1
ATOM 1231 O O . TRP A 1 159 ? -2.364 -7.929 -7.230 1.00 94.94 159 TRP A O 1
ATOM 1241 N N . ILE A 1 160 ? -4.013 -6.513 -7.806 1.00 95.88 160 ILE A N 1
ATOM 1242 C CA . ILE A 1 160 ? -3.151 -5.549 -8.501 1.00 95.88 160 ILE A CA 1
ATOM 1243 C C . ILE A 1 160 ? -3.280 -4.195 -7.814 1.00 95.88 160 ILE A C 1
ATOM 1245 O O . ILE A 1 160 ? -4.361 -3.626 -7.798 1.00 95.88 160 ILE A O 1
ATOM 1249 N N . VAL A 1 161 ? -2.173 -3.658 -7.311 1.00 96.06 161 VAL A N 1
ATOM 1250 C CA . VAL A 1 161 ? -2.088 -2.262 -6.869 1.00 96.06 161 VAL A CA 1
ATOM 1251 C C . VAL A 1 161 ? -1.354 -1.471 -7.942 1.00 96.06 161 VAL A C 1
ATOM 1253 O O . VAL A 1 161 ? -0.280 -1.882 -8.387 1.00 96.06 161 VAL A O 1
ATOM 1256 N N . ILE A 1 162 ? -1.917 -0.337 -8.347 1.00 96.00 162 ILE A N 1
ATOM 1257 C CA . ILE A 1 162 ? -1.276 0.671 -9.187 1.00 96.00 162 ILE A CA 1
ATOM 1258 C C . ILE A 1 162 ? -1.090 1.925 -8.342 1.00 96.00 162 ILE A C 1
ATOM 1260 O O . ILE A 1 162 ? -1.962 2.785 -8.257 1.00 96.00 162 ILE A O 1
ATOM 1264 N N . ARG A 1 163 ? 0.078 2.037 -7.713 1.00 94.94 163 ARG A N 1
ATOM 1265 C CA . ARG A 1 163 ? 0.447 3.250 -6.995 1.00 94.94 163 ARG A CA 1
ATOM 1266 C C . ARG A 1 163 ? 0.965 4.304 -7.970 1.00 94.94 163 ARG A C 1
ATOM 1268 O O . ARG A 1 163 ? 2.000 4.125 -8.622 1.00 94.94 163 ARG A O 1
ATOM 1275 N N . LEU A 1 164 ? 0.296 5.440 -8.008 1.00 93.62 164 LEU A N 1
ATOM 1276 C CA . LEU A 1 164 ? 0.724 6.595 -8.768 1.00 93.62 164 LEU A CA 1
ATOM 1277 C C . LEU A 1 164 ? 1.802 7.364 -8.001 1.00 93.62 164 LEU A C 1
ATOM 1279 O O . LEU A 1 164 ? 1.842 7.433 -6.774 1.00 93.62 164 LEU A O 1
ATOM 1283 N N . CYS A 1 165 ? 2.770 7.867 -8.752 1.00 92.31 165 CYS A N 1
ATOM 1284 C CA . CYS A 1 165 ? 3.923 8.600 -8.238 1.00 92.31 165 CYS A CA 1
ATOM 1285 C C . CYS A 1 165 ? 4.032 9.963 -8.934 1.00 92.31 165 CYS A C 1
ATOM 1287 O O . CYS A 1 165 ? 5.139 10.422 -9.212 1.00 92.31 165 CYS A O 1
ATOM 1289 N N . THR A 1 166 ? 2.895 10.564 -9.306 1.00 90.38 166 THR A N 1
ATOM 1290 C CA . THR A 1 166 ? 2.839 11.767 -10.142 1.00 90.38 166 THR A CA 1
ATOM 1291 C C . THR A 1 166 ? 1.588 12.609 -9.911 1.00 90.38 166 THR A C 1
ATOM 1293 O O . THR A 1 166 ? 0.479 12.122 -10.076 1.00 90.38 166 THR A O 1
ATOM 1296 N N . ASP A 1 167 ? 1.781 13.904 -9.675 1.00 88.38 167 ASP A N 1
ATOM 1297 C CA . ASP A 1 167 ? 0.748 14.950 -9.690 1.00 88.38 167 ASP A CA 1
ATOM 1298 C C . ASP A 1 167 ? 0.309 15.297 -11.143 1.00 88.38 167 ASP A C 1
ATOM 1300 O O . ASP A 1 167 ? 0.204 16.470 -11.506 1.00 88.38 167 ASP A O 1
ATOM 1304 N N . ASP A 1 168 ? 0.168 14.298 -12.025 1.00 91.50 168 ASP A N 1
ATOM 1305 C CA . ASP A 1 168 ? -0.138 14.492 -13.453 1.00 91.50 168 ASP A CA 1
ATOM 1306 C C . ASP A 1 168 ? -1.523 13.925 -13.781 1.00 91.50 168 ASP A C 1
ATOM 1308 O O . ASP A 1 168 ? -1.690 12.710 -13.919 1.00 91.50 168 ASP A O 1
ATOM 1312 N N . ASP A 1 169 ? -2.502 14.827 -13.898 1.00 92.62 169 ASP A N 1
ATOM 1313 C CA . ASP A 1 169 ? -3.910 14.519 -14.157 1.00 92.62 169 ASP A CA 1
ATOM 1314 C C . ASP A 1 169 ? -4.093 13.556 -15.348 1.00 92.62 169 ASP A C 1
ATOM 1316 O O . ASP A 1 169 ? -4.931 12.658 -15.279 1.00 92.62 169 ASP A O 1
ATOM 1320 N N . ASP A 1 170 ? -3.319 13.687 -16.434 1.00 93.62 170 ASP A N 1
ATOM 1321 C CA . ASP A 1 170 ? -3.462 12.822 -17.620 1.00 93.62 170 ASP A CA 1
ATOM 1322 C C . ASP A 1 170 ? -3.021 11.372 -17.322 1.00 93.62 170 ASP A C 1
ATOM 1324 O O . ASP A 1 170 ? -3.519 10.424 -17.933 1.00 93.62 170 ASP A O 1
ATOM 1328 N N . VAL A 1 171 ? -2.111 11.179 -16.360 1.00 92.50 171 VAL A N 1
ATOM 1329 C CA . VAL A 1 171 ? -1.674 9.856 -15.889 1.00 92.50 171 VAL A CA 1
ATOM 1330 C C . VAL A 1 171 ? -2.664 9.284 -14.873 1.00 92.50 171 VAL A C 1
ATOM 1332 O O . VAL A 1 171 ? -2.995 8.103 -14.964 1.00 92.50 171 VAL A O 1
ATOM 1335 N N . VAL A 1 172 ? -3.165 10.106 -13.944 1.00 91.88 172 VAL A N 1
ATOM 1336 C CA . VAL A 1 172 ? -4.163 9.696 -12.936 1.00 91.88 172 VAL A CA 1
ATOM 1337 C C . VAL A 1 172 ? -5.455 9.235 -13.609 1.00 91.88 172 VAL A C 1
ATOM 1339 O O . VAL A 1 172 ? -5.895 8.105 -13.395 1.00 91.88 172 VAL A O 1
ATOM 1342 N N . ASN A 1 173 ? -6.008 10.052 -14.513 1.00 93.19 173 ASN A N 1
ATOM 1343 C CA . ASN A 1 173 ? -7.206 9.687 -15.270 1.00 93.19 173 ASN A CA 1
ATOM 1344 C C . ASN A 1 173 ? -6.991 8.402 -16.091 1.00 93.19 173 ASN A C 1
ATOM 1346 O O . ASN A 1 173 ? -7.871 7.551 -16.106 1.00 93.19 173 ASN A O 1
ATOM 1350 N N . TYR A 1 174 ? -5.814 8.200 -16.701 1.00 94.44 174 TYR A N 1
ATOM 1351 C CA . TYR A 1 174 ? -5.524 6.978 -17.464 1.00 94.44 174 TYR A CA 1
ATOM 1352 C C . TYR A 1 174 ? -5.604 5.691 -16.624 1.00 94.44 174 TYR A C 1
ATOM 1354 O O . TYR A 1 174 ? -6.091 4.679 -17.124 1.00 94.44 174 TYR A O 1
ATOM 1362 N N . TYR A 1 175 ? -5.127 5.696 -15.373 1.00 94.56 175 TYR A N 1
ATOM 1363 C CA . TYR A 1 175 ? -5.196 4.498 -14.525 1.00 94.56 175 TYR A CA 1
ATOM 1364 C C . TYR A 1 175 ? -6.571 4.306 -13.874 1.00 94.56 175 TYR A C 1
ATOM 1366 O O . TYR A 1 175 ? -6.995 3.162 -13.729 1.00 94.56 175 TYR A O 1
ATOM 1374 N N . ASN A 1 176 ? -7.309 5.383 -13.596 1.00 90.62 176 ASN A N 1
ATOM 1375 C CA . ASN A 1 176 ? -8.702 5.291 -13.146 1.00 90.62 176 ASN A CA 1
ATOM 1376 C C . ASN A 1 176 ? -9.622 4.765 -14.270 1.00 90.62 176 ASN A C 1
ATOM 1378 O O . ASN A 1 176 ? -10.410 3.849 -14.047 1.00 90.62 176 ASN A O 1
ATOM 1382 N N . ASP A 1 177 ? -9.438 5.240 -15.509 1.00 92.19 177 ASP A N 1
ATOM 1383 C CA . ASP A 1 177 ? -10.129 4.736 -16.707 1.00 92.19 177 ASP A CA 1
ATOM 1384 C C . ASP A 1 177 ? -9.837 3.244 -16.987 1.00 92.19 177 ASP A C 1
ATOM 1386 O O . ASP A 1 177 ? -10.598 2.596 -17.710 1.00 92.19 177 ASP A O 1
ATOM 1390 N N . LEU A 1 178 ? -8.733 2.678 -16.475 1.00 88.94 178 LEU A N 1
ATOM 1391 C CA . LEU A 1 178 ? -8.419 1.252 -16.636 1.00 88.94 178 LEU A CA 1
ATOM 1392 C C . LEU A 1 178 ? -9.256 0.356 -15.715 1.00 88.94 178 LEU A C 1
ATOM 1394 O O . LEU A 1 178 ? -9.585 -0.757 -16.133 1.00 88.94 178 LEU A O 1
ATOM 1398 N N . ASP A 1 179 ? -9.614 0.816 -14.514 1.00 81.38 179 ASP A N 1
ATOM 1399 C CA . ASP A 1 179 ? -10.424 0.035 -13.571 1.00 81.38 179 ASP A CA 1
ATOM 1400 C C . ASP A 1 179 ? -11.842 -0.201 -14.122 1.00 81.38 179 ASP A C 1
ATOM 1402 O O . ASP A 1 179 ? -12.291 -1.344 -14.221 1.00 81.38 179 ASP A O 1
ATOM 1406 N N . GLU A 1 180 ? -12.481 0.842 -14.675 1.00 84.38 180 GLU A N 1
ATOM 1407 C CA . GLU A 1 180 ? -13.784 0.727 -15.361 1.00 84.38 180 GLU A CA 1
ATOM 1408 C C . GLU A 1 180 ? -13.784 -0.264 -16.553 1.00 84.38 180 GLU A C 1
ATOM 1410 O O . GLU A 1 180 ? -14.846 -0.675 -17.033 1.00 84.38 180 GLU A O 1
ATOM 1415 N N . GLN A 1 181 ? -12.608 -0.648 -17.068 1.00 86.00 181 GLN A N 1
ATOM 1416 C CA . GLN A 1 181 ? -12.439 -1.467 -18.275 1.00 86.00 181 GLN A CA 1
ATOM 1417 C C . GLN A 1 181 ? -12.049 -2.933 -18.020 1.00 86.00 181 GLN A C 1
ATOM 1419 O O . GLN A 1 181 ? -11.880 -3.688 -18.993 1.00 86.00 181 GLN A O 1
ATOM 1424 N N . LEU A 1 182 ? -11.867 -3.349 -16.766 1.00 86.31 182 LEU A N 1
ATOM 1425 C CA . LEU A 1 182 ? -11.281 -4.642 -16.404 1.00 86.31 182 LEU A CA 1
ATOM 1426 C C . LEU A 1 182 ? -12.153 -5.391 -15.386 1.00 86.31 182 LEU A C 1
ATOM 1428 O O . LEU A 1 182 ? -12.513 -4.854 -14.349 1.00 86.31 182 LEU A O 1
ATOM 1432 N N . GLU A 1 183 ? -12.422 -6.682 -15.614 1.00 84.06 183 GLU A N 1
ATOM 1433 C CA . GLU A 1 183 ? -13.052 -7.553 -14.597 1.00 84.06 183 GLU A CA 1
ATOM 1434 C C . GLU A 1 183 ? -11.992 -8.092 -13.603 1.00 84.06 183 GLU A C 1
ATOM 1436 O O . GLU A 1 183 ? -11.984 -9.269 -13.231 1.00 84.06 183 GLU A O 1
ATOM 1441 N N . LEU A 1 184 ? -11.043 -7.234 -13.210 1.00 85.06 184 LEU A N 1
ATOM 1442 C CA . LEU A 1 184 ? -9.910 -7.562 -12.344 1.00 85.06 184 LEU A CA 1
ATOM 1443 C C . LEU A 1 184 ? -10.123 -7.074 -10.911 1.00 85.06 184 LEU A C 1
ATOM 1445 O O . LEU A 1 184 ? -10.942 -6.214 -10.623 1.00 85.06 184 LEU A O 1
ATOM 1449 N N . SER A 1 185 ? -9.352 -7.652 -9.992 1.00 90.06 185 SER A N 1
ATOM 1450 C CA . SER A 1 185 ? -9.190 -7.111 -8.644 1.00 90.06 185 SER A CA 1
ATOM 1451 C C . SER A 1 185 ? -8.010 -6.135 -8.659 1.00 90.06 185 SER A C 1
ATOM 1453 O O . SER A 1 185 ? -6.861 -6.567 -8.509 1.00 90.06 185 SER A O 1
ATOM 1455 N N . LEU A 1 186 ? -8.307 -4.868 -8.947 1.00 93.00 186 LEU A N 1
ATOM 1456 C CA . LEU A 1 186 ? -7.358 -3.774 -9.137 1.00 93.00 186 LEU A CA 1
ATOM 1457 C C . LEU A 1 186 ? -7.665 -2.635 -8.149 1.00 93.00 186 LEU A C 1
ATOM 1459 O O . LEU A 1 186 ? -8.801 -2.464 -7.723 1.00 93.00 186 LEU A O 1
ATOM 1463 N N . GLU A 1 187 ? -6.632 -1.900 -7.753 1.00 93.06 187 GLU A N 1
ATOM 1464 C CA . GLU A 1 187 ? -6.692 -0.764 -6.832 1.00 93.06 187 GLU A CA 1
ATOM 1465 C C . GLU A 1 187 ? -5.717 0.308 -7.325 1.00 93.06 187 GLU A C 1
ATOM 1467 O O . GLU A 1 187 ? -4.541 0.008 -7.550 1.00 93.06 187 GLU A O 1
ATOM 1472 N N . VAL A 1 188 ? -6.176 1.547 -7.501 1.00 94.31 188 VAL A N 1
ATOM 1473 C CA . VAL A 1 188 ? -5.307 2.699 -7.791 1.00 94.31 188 VAL A CA 1
ATOM 1474 C C . VAL A 1 188 ? -5.084 3.465 -6.488 1.00 94.31 188 VAL A C 1
ATOM 1476 O O . VAL A 1 188 ? -6.035 3.689 -5.747 1.00 94.31 188 VAL A O 1
ATOM 1479 N N . LEU A 1 189 ? -3.835 3.834 -6.188 1.00 94.44 189 LEU A N 1
ATOM 1480 C CA . LEU A 1 189 ? -3.469 4.581 -4.975 1.00 94.44 189 LEU A CA 1
ATOM 1481 C C . LEU A 1 189 ? -2.637 5.811 -5.330 1.00 94.44 189 LEU A C 1
ATOM 1483 O O . LEU A 1 189 ? -1.598 5.682 -5.981 1.00 94.44 189 LEU A O 1
ATOM 1487 N N . ASP A 1 190 ? -3.050 6.975 -4.842 1.00 91.06 190 ASP A N 1
ATOM 1488 C CA . ASP A 1 190 ? -2.321 8.236 -4.997 1.00 91.06 190 ASP A CA 1
ATOM 1489 C C . ASP A 1 190 ? -1.284 8.456 -3.871 1.00 91.06 190 ASP A C 1
ATOM 1491 O O . ASP A 1 190 ? -0.966 7.560 -3.081 1.00 91.06 190 ASP A O 1
ATOM 1495 N N . ASP A 1 191 ? -0.698 9.656 -3.805 1.00 90.62 191 ASP A N 1
ATOM 1496 C CA . ASP A 1 191 ? 0.199 10.061 -2.719 1.00 90.62 191 ASP A CA 1
ATOM 1497 C C . ASP A 1 191 ? -0.486 9.956 -1.340 1.00 90.62 191 ASP A C 1
ATOM 1499 O O . ASP A 1 191 ? -1.663 10.278 -1.175 1.00 90.62 191 ASP A O 1
ATOM 1503 N N . PHE A 1 192 ? 0.290 9.586 -0.314 1.00 93.12 192 PHE A N 1
ATOM 1504 C CA . PHE A 1 192 ? -0.172 9.454 1.074 1.00 93.12 192 PHE A CA 1
ATOM 1505 C C . PHE A 1 192 ? -0.982 10.658 1.594 1.00 93.12 192 PHE A C 1
ATOM 1507 O O . PHE A 1 192 ? -1.826 10.495 2.478 1.00 93.12 192 PHE A O 1
ATOM 1514 N N . VAL A 1 193 ? -0.710 11.877 1.121 1.00 93.31 193 VAL A N 1
ATOM 1515 C CA . VAL A 1 193 ? -1.409 13.089 1.559 1.00 93.31 193 VAL A CA 1
ATOM 1516 C C . VAL A 1 193 ? -2.745 13.276 0.834 1.00 93.31 193 VAL A C 1
ATOM 1518 O O . VAL A 1 193 ? -3.723 13.582 1.520 1.00 93.31 193 VAL A O 1
ATOM 1521 N N . ALA A 1 194 ? -2.808 13.085 -0.487 1.00 92.50 194 ALA A N 1
ATOM 1522 C CA . ALA A 1 194 ? -4.041 13.104 -1.280 1.00 92.50 194 ALA A CA 1
ATOM 1523 C C . ALA A 1 194 ? -5.020 12.006 -0.828 1.00 92.50 194 ALA A C 1
ATOM 1525 O O . ALA A 1 194 ? -6.127 12.302 -0.383 1.00 92.50 194 ALA A O 1
ATOM 1526 N N . GLU A 1 195 ? -4.546 10.767 -0.776 1.00 95.12 195 GLU A N 1
ATOM 1527 C CA . GLU A 1 195 ? -5.243 9.593 -0.245 1.00 95.12 195 GLU A CA 1
ATOM 1528 C C . GLU A 1 195 ? -5.840 9.856 1.159 1.00 95.12 195 GLU A C 1
ATOM 1530 O O . GLU A 1 195 ? -7.022 9.629 1.435 1.00 95.12 195 GLU A O 1
ATOM 1535 N N . ALA A 1 196 ? -5.045 10.428 2.073 1.00 96.88 196 ALA A N 1
ATOM 1536 C CA . ALA A 1 196 ? -5.518 10.771 3.414 1.00 96.88 196 ALA A C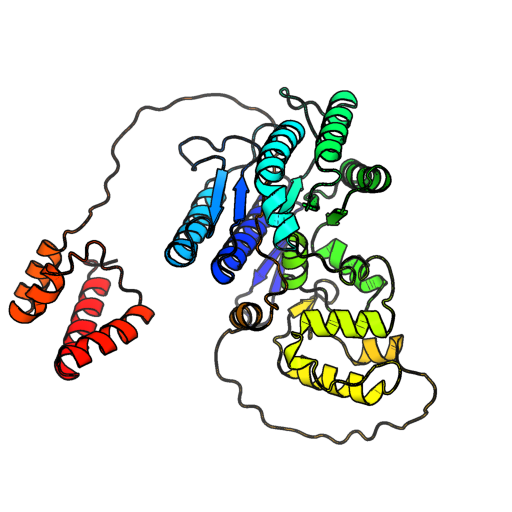A 1
ATOM 1537 C C . ALA A 1 196 ? -6.561 11.903 3.437 1.00 96.88 196 ALA A C 1
ATOM 1539 O O . ALA A 1 196 ? -7.246 12.075 4.452 1.00 96.88 196 ALA A O 1
ATOM 1540 N N . HIS A 1 197 ? -6.641 12.723 2.386 1.00 97.19 197 HIS A N 1
ATOM 1541 C CA . HIS A 1 197 ? -7.636 13.782 2.246 1.00 97.19 197 HIS A CA 1
ATOM 1542 C C . HIS A 1 197 ? -9.007 13.197 1.885 1.00 97.19 197 HIS A C 1
ATOM 1544 O O . HIS A 1 197 ? -9.992 13.590 2.514 1.00 97.19 197 HIS A O 1
ATOM 1550 N N . GLU A 1 198 ? -9.060 12.224 0.975 1.00 96.50 198 GLU A N 1
ATOM 1551 C CA . GLU A 1 198 ? -10.293 11.540 0.556 1.00 96.50 198 GLU A CA 1
ATOM 1552 C C . GLU A 1 198 ? -10.869 10.696 1.696 1.00 96.50 198 GLU A C 1
ATOM 1554 O O . GLU A 1 198 ? -11.996 10.926 2.148 1.00 96.50 198 GLU A O 1
ATOM 1559 N N . VAL A 1 199 ? -10.032 9.854 2.314 1.00 98.06 199 VAL A N 1
ATOM 1560 C CA . VAL A 1 199 ? -10.397 9.101 3.526 1.00 98.06 199 VAL A CA 1
ATOM 1561 C C . VAL A 1 199 ? -10.893 10.025 4.649 1.00 98.06 199 VAL A C 1
ATOM 1563 O O . VAL A 1 199 ? -11.780 9.659 5.426 1.00 98.06 199 VAL A O 1
ATOM 1566 N N . TYR A 1 200 ? -10.368 11.252 4.749 1.00 98.31 200 TYR A N 1
ATOM 1567 C CA . TYR A 1 200 ? -10.834 12.226 5.736 1.00 98.31 200 TYR A CA 1
ATOM 1568 C C . TYR A 1 200 ? -12.152 12.925 5.357 1.00 98.31 200 TYR A C 1
ATOM 1570 O O . TYR A 1 200 ? -12.885 13.332 6.262 1.00 98.31 200 TYR A O 1
ATOM 1578 N N . GLU A 1 201 ? -12.485 13.082 4.075 1.00 98.06 201 GLU A N 1
ATOM 1579 C CA . GLU A 1 201 ? -13.788 13.618 3.657 1.00 98.06 201 GLU A CA 1
ATOM 1580 C C . GLU A 1 201 ? -14.915 12.631 3.995 1.00 98.06 201 GLU A C 1
ATOM 1582 O O . GLU A 1 201 ? -15.912 13.011 4.621 1.00 98.06 201 GLU A O 1
ATOM 1587 N N . HIS A 1 202 ? -14.708 11.352 3.686 1.00 98.19 202 HIS A N 1
ATOM 1588 C CA . HIS A 1 202 ? -15.723 10.310 3.827 1.00 98.19 202 HIS A CA 1
ATOM 1589 C C . HIS A 1 202 ? -15.756 9.706 5.242 1.00 98.19 202 HIS A C 1
ATOM 1591 O O . HIS A 1 202 ? -16.833 9.481 5.805 1.00 98.19 202 HIS A O 1
ATOM 1597 N N . ASN A 1 203 ? -14.595 9.531 5.883 1.00 98.44 203 ASN A N 1
ATOM 1598 C CA . ASN A 1 203 ? -14.458 8.964 7.226 1.00 98.44 203 ASN A CA 1
ATOM 1599 C C . ASN A 1 203 ? -13.615 9.856 8.174 1.00 98.44 203 ASN A C 1
ATOM 1601 O O . ASN A 1 203 ? -12.611 9.406 8.727 1.00 98.44 203 ASN A O 1
ATOM 1605 N N . PRO A 1 204 ? -14.057 11.095 8.505 1.00 98.19 204 PRO A N 1
ATOM 1606 C CA . PRO A 1 204 ? -13.314 12.086 9.316 1.00 98.19 204 PRO A CA 1
ATOM 1607 C C . PRO A 1 204 ? -13.029 11.697 10.783 1.00 98.19 204 PRO A C 1
ATOM 1609 O O . PRO A 1 204 ? -12.543 12.518 11.570 1.00 98.19 204 PRO A O 1
ATOM 1612 N N . TRP A 1 205 ? -13.394 10.478 11.176 1.00 98.44 205 TRP A N 1
ATOM 1613 C CA . TRP A 1 205 ? -13.105 9.833 12.456 1.00 98.44 205 TRP A CA 1
ATOM 1614 C C . TRP A 1 205 ? -11.838 8.968 12.418 1.00 98.44 205 TRP A C 1
ATOM 1616 O O . TRP A 1 205 ? -11.274 8.681 13.477 1.00 98.44 205 TRP A O 1
ATOM 1626 N N . LEU A 1 206 ? -11.395 8.574 11.224 1.00 98.56 206 LEU A N 1
ATOM 1627 C CA . LEU A 1 206 ? -10.195 7.792 10.979 1.00 98.56 206 LEU A CA 1
ATOM 1628 C C . LEU A 1 206 ? -8.980 8.717 10.834 1.00 98.56 206 LEU A C 1
ATOM 1630 O O . LEU A 1 206 ? -9.003 9.732 10.137 1.00 98.56 206 LEU A O 1
ATOM 1634 N N . ASN A 1 207 ? -7.889 8.354 11.498 1.00 98.31 207 ASN A N 1
ATOM 1635 C CA . ASN A 1 207 ? -6.567 8.896 11.242 1.00 98.31 207 ASN A CA 1
ATOM 1636 C C . ASN A 1 207 ? -5.845 7.976 10.253 1.00 98.31 207 ASN A C 1
ATOM 1638 O O . ASN A 1 207 ? -5.226 6.995 10.664 1.00 98.31 207 ASN A O 1
ATOM 1642 N N . TYR A 1 208 ? -5.925 8.300 8.962 1.00 97.81 208 TYR A 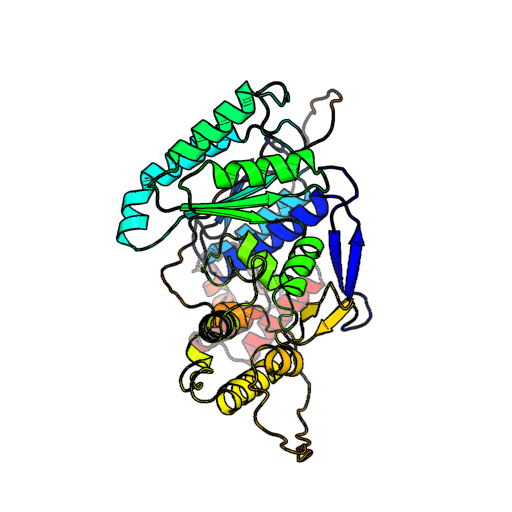N 1
ATOM 1643 C CA . TYR A 1 208 ? -5.167 7.605 7.925 1.00 97.81 208 TYR A CA 1
ATOM 1644 C C . TYR A 1 208 ? -3.666 7.905 8.092 1.00 97.81 208 TYR A C 1
ATOM 1646 O O . TYR A 1 208 ? -3.161 8.958 7.700 1.00 97.81 208 TYR A O 1
ATOM 1654 N N . GLY A 1 209 ? -2.979 7.009 8.802 1.00 95.75 209 GLY A N 1
ATOM 1655 C CA . GLY A 1 209 ? -1.557 7.099 9.124 1.00 95.75 209 GLY A CA 1
ATOM 1656 C C . GLY A 1 209 ? -0.697 6.289 8.156 1.00 95.75 209 GLY A C 1
ATOM 1657 O O . GLY A 1 209 ? -1.144 5.277 7.620 1.00 95.75 209 GLY A O 1
ATOM 1658 N N . LEU A 1 210 ? 0.564 6.696 7.982 1.00 94.38 210 LEU A N 1
ATOM 1659 C CA . LEU A 1 210 ? 1.473 6.100 6.993 1.00 94.38 210 LEU A CA 1
ATOM 1660 C C . LEU A 1 210 ? 1.569 4.556 7.044 1.00 94.38 210 LEU A C 1
ATOM 1662 O O . LEU A 1 210 ? 1.604 3.964 5.969 1.00 94.38 210 LEU A O 1
ATOM 1666 N N . PRO A 1 211 ? 1.572 3.864 8.208 1.00 94.50 211 PRO A N 1
ATOM 1667 C CA . PRO A 1 211 ? 1.609 2.398 8.224 1.00 94.50 211 PRO A CA 1
ATOM 1668 C C . PRO A 1 211 ? 0.411 1.732 7.532 1.00 94.50 211 PRO A C 1
ATOM 1670 O O . PRO A 1 211 ? 0.579 0.667 6.948 1.00 94.50 211 PRO A O 1
ATOM 1673 N N . LEU A 1 212 ? -0.775 2.353 7.561 1.00 96.00 212 LEU A N 1
ATOM 1674 C CA . LEU A 1 212 ? -1.962 1.835 6.876 1.00 96.00 212 LEU A CA 1
ATOM 1675 C C . LEU A 1 212 ? -1.824 1.985 5.354 1.00 96.00 212 LEU A C 1
ATOM 1677 O O . LEU A 1 212 ? -1.975 1.010 4.626 1.00 96.00 212 LEU A O 1
ATOM 1681 N N . HIS A 1 213 ? -1.426 3.170 4.891 1.00 96.19 213 HIS A N 1
ATOM 1682 C CA . HIS A 1 213 ? -1.127 3.427 3.480 1.00 96.19 213 HIS A CA 1
ATOM 1683 C C . HIS A 1 213 ? -0.067 2.462 2.929 1.00 96.19 213 HIS A C 1
ATOM 1685 O O . HIS A 1 213 ? -0.308 1.769 1.947 1.00 96.19 213 HIS A O 1
ATOM 1691 N N . ARG A 1 214 ? 1.067 2.309 3.633 1.00 94.88 214 ARG A N 1
ATOM 1692 C CA . ARG A 1 214 ? 2.118 1.340 3.270 1.00 94.88 214 ARG A CA 1
ATOM 1693 C C . ARG A 1 214 ? 1.646 -0.124 3.305 1.00 94.88 214 ARG A C 1
ATOM 1695 O O . ARG A 1 214 ? 2.340 -0.975 2.758 1.00 94.88 214 ARG A O 1
ATOM 1702 N N . THR A 1 215 ? 0.515 -0.426 3.949 1.00 93.38 215 THR A N 1
ATOM 1703 C CA . THR A 1 215 ? -0.091 -1.768 3.984 1.00 93.38 215 THR A CA 1
ATOM 1704 C C . THR A 1 215 ? -0.988 -2.005 2.762 1.00 93.38 215 THR A C 1
ATOM 1706 O O . THR A 1 215 ? -0.839 -3.049 2.129 1.00 93.38 215 THR A O 1
ATOM 1709 N N . ARG A 1 216 ? -1.807 -1.021 2.350 1.00 95.38 216 ARG A N 1
ATOM 1710 C CA . ARG A 1 216 ? -2.522 -1.048 1.053 1.00 95.38 216 ARG A CA 1
ATOM 1711 C C . ARG A 1 216 ? -1.541 -1.118 -0.120 1.00 95.38 216 ARG A C 1
ATOM 1713 O O . ARG A 1 216 ? -1.614 -2.037 -0.924 1.00 95.38 216 ARG A O 1
ATOM 1720 N N . GLU A 1 217 ? -0.512 -0.266 -0.132 1.00 95.00 217 GLU A N 1
ATOM 1721 C CA . GLU A 1 217 ? 0.558 -0.307 -1.145 1.00 95.00 217 GLU A CA 1
ATOM 1722 C C . GLU A 1 217 ? 1.273 -1.663 -1.256 1.00 95.00 217 GLU A C 1
ATOM 1724 O O . GLU A 1 217 ? 1.804 -1.980 -2.315 1.00 95.00 217 GLU A O 1
ATOM 1729 N N . LEU A 1 218 ? 1.347 -2.447 -0.174 1.00 94.19 218 LEU A N 1
ATOM 1730 C CA . LEU A 1 218 ? 1.962 -3.782 -0.169 1.00 94.19 218 LEU A CA 1
ATOM 1731 C C . LEU A 1 218 ? 1.024 -4.857 -0.766 1.00 94.19 218 LEU A C 1
ATOM 1733 O O . LEU A 1 218 ? 1.391 -6.029 -0.850 1.00 94.19 218 LEU A O 1
ATOM 1737 N N . GLY A 1 219 ? -0.184 -4.470 -1.184 1.00 93.56 219 GLY A N 1
ATOM 1738 C CA . GLY A 1 219 ? -1.219 -5.351 -1.712 1.00 93.56 219 GLY A CA 1
ATOM 1739 C C . GLY A 1 219 ? -1.994 -6.112 -0.640 1.00 93.56 219 GLY A C 1
ATOM 1740 O O . GLY A 1 219 ? -2.508 -7.194 -0.927 1.00 93.56 219 GLY A O 1
ATOM 1741 N N . PHE A 1 220 ? -2.075 -5.587 0.589 1.00 92.31 220 PHE A N 1
ATOM 1742 C CA . PHE A 1 220 ? -3.079 -6.057 1.541 1.00 92.31 220 PHE A CA 1
ATOM 1743 C C . PHE A 1 220 ? -4.453 -5.535 1.109 1.00 92.31 220 PHE A C 1
ATOM 1745 O O . PHE A 1 220 ? -4.703 -4.334 1.175 1.00 92.31 220 PHE A O 1
ATOM 1752 N N . ASN A 1 221 ? -5.344 -6.449 0.735 1.00 89.94 221 ASN A N 1
ATOM 1753 C CA . ASN A 1 221 ? -6.733 -6.151 0.408 1.00 89.94 221 ASN A CA 1
ATOM 1754 C C . ASN A 1 221 ? -7.677 -6.762 1.449 1.00 89.94 221 ASN A C 1
ATOM 1756 O O . ASN A 1 221 ? -7.677 -7.974 1.670 1.00 89.94 221 ASN A O 1
ATOM 1760 N N . ASP A 1 222 ? -8.523 -5.913 2.023 1.00 93.69 222 ASP A N 1
ATOM 1761 C CA . ASP A 1 222 ? -9.842 -6.293 2.515 1.00 93.69 222 ASP A CA 1
ATOM 1762 C C . ASP A 1 222 ? -10.826 -5.235 2.018 1.00 93.69 222 ASP A C 1
ATOM 1764 O O . ASP A 1 222 ? -10.515 -4.043 2.032 1.00 93.69 222 ASP A O 1
ATOM 1768 N N . ARG A 1 223 ? -12.031 -5.668 1.642 1.00 94.44 223 ARG A N 1
ATOM 1769 C CA . ARG A 1 223 ? -13.096 -4.809 1.124 1.00 94.44 223 ARG A CA 1
ATOM 1770 C C . ARG A 1 223 ? -13.389 -3.584 1.995 1.00 94.44 223 ARG A C 1
ATOM 1772 O O . ARG A 1 223 ? -13.869 -2.598 1.461 1.00 94.44 223 ARG A O 1
ATOM 1779 N N . VAL A 1 224 ? -13.157 -3.602 3.311 1.00 96.62 224 VAL A N 1
ATOM 1780 C CA . VAL A 1 224 ? -13.372 -2.395 4.139 1.00 96.62 224 VAL A CA 1
ATOM 1781 C C . VAL A 1 224 ? -12.284 -1.329 3.984 1.00 96.62 224 VAL A C 1
ATOM 1783 O O . VAL A 1 224 ? -12.530 -0.195 4.386 1.00 96.62 224 VAL A O 1
ATOM 1786 N N . PHE A 1 225 ? -11.119 -1.656 3.416 1.00 95.00 225 PHE A N 1
ATOM 1787 C CA . PHE A 1 225 ? -10.102 -0.680 3.006 1.00 95.00 225 PHE A CA 1
ATOM 1788 C C . PHE A 1 225 ? -10.385 -0.116 1.608 1.00 95.00 225 PHE A C 1
ATOM 1790 O O . PHE A 1 225 ? -10.200 1.078 1.420 1.00 95.00 225 PHE A O 1
ATOM 1797 N N . ASP A 1 226 ? -10.988 -0.902 0.714 1.00 91.81 226 ASP A N 1
ATOM 1798 C CA . ASP A 1 226 ? -11.504 -0.459 -0.598 1.00 91.81 226 ASP A CA 1
ATOM 1799 C C . ASP A 1 226 ? -12.740 0.484 -0.492 1.00 91.81 226 ASP A C 1
ATOM 1801 O O . ASP A 1 226 ? -13.464 0.688 -1.462 1.00 91.81 226 ASP A O 1
ATOM 1805 N N . LEU A 1 227 ? -13.084 0.958 0.715 1.00 95.81 227 LEU A N 1
ATOM 1806 C CA . LEU A 1 227 ? -14.337 1.665 1.025 1.00 95.81 227 LEU A CA 1
ATOM 1807 C C . LEU A 1 227 ? -14.171 2.899 1.931 1.00 95.81 227 LEU A C 1
ATOM 1809 O O . LEU A 1 227 ? -15.162 3.588 2.194 1.00 95.81 227 LEU A O 1
ATOM 1813 N N . ILE A 1 228 ? -12.980 3.157 2.488 1.00 97.25 228 ILE A N 1
ATOM 1814 C CA . ILE A 1 228 ? -12.769 4.262 3.454 1.00 97.25 228 ILE A CA 1
ATOM 1815 C C . ILE A 1 228 ? -12.619 5.635 2.793 1.00 97.25 228 ILE A C 1
ATOM 1817 O O . ILE A 1 228 ? -12.864 6.655 3.442 1.00 97.25 228 ILE A O 1
ATOM 1821 N N . ASP A 1 229 ? -12.224 5.618 1.532 1.00 95.56 229 ASP A N 1
ATOM 1822 C CA . ASP A 1 229 ? -12.059 6.690 0.553 1.00 95.56 229 ASP A CA 1
ATOM 1823 C C . ASP A 1 229 ? -13.379 6.937 -0.201 1.00 95.56 229 ASP A C 1
ATOM 1825 O O . ASP A 1 229 ? -13.865 8.064 -0.204 1.00 95.56 229 ASP A O 1
ATOM 1829 N N . GLU A 1 230 ? -14.041 5.891 -0.716 1.00 95.12 230 GLU A N 1
ATOM 1830 C CA . GLU A 1 230 ? -15.312 6.006 -1.452 1.00 95.12 230 GLU A CA 1
ATOM 1831 C C . GLU A 1 230 ? -16.443 6.680 -0.649 1.00 95.12 230 GLU A C 1
ATOM 1833 O O . GLU A 1 230 ? -17.249 7.455 -1.178 1.00 95.12 230 GLU A O 1
ATOM 1838 N N . ARG A 1 231 ? -16.634 6.289 0.622 1.00 97.56 231 ARG A N 1
ATOM 1839 C CA . ARG A 1 231 ? -17.879 6.582 1.362 1.00 97.56 231 ARG A CA 1
ATOM 1840 C C . ARG A 1 231 ? -17.772 6.420 2.878 1.00 97.56 231 ARG A C 1
ATOM 1842 O O . ARG A 1 231 ? -16.951 5.658 3.379 1.00 97.56 231 ARG A O 1
ATOM 1849 N N . PRO A 1 232 ? -18.680 7.047 3.648 1.00 98.25 232 PRO A N 1
ATOM 1850 C CA . PRO A 1 232 ? -18.893 6.662 5.035 1.00 98.25 232 PRO A CA 1
ATOM 1851 C C . PRO A 1 232 ? -19.167 5.154 5.145 1.00 98.25 232 PRO A C 1
ATOM 1853 O O . PRO A 1 232 ? -20.064 4.613 4.482 1.00 98.25 232 PRO A O 1
ATOM 1856 N N . LEU A 1 233 ? -18.400 4.476 5.998 1.00 98.38 233 LEU A N 1
ATOM 1857 C CA . LEU A 1 233 ? -18.631 3.070 6.322 1.00 98.38 233 LEU A CA 1
ATOM 1858 C C . LEU A 1 233 ? -19.986 2.886 7.033 1.00 98.38 233 LEU A C 1
ATOM 1860 O O . LEU A 1 233 ? -20.498 3.775 7.713 1.00 98.38 233 LEU A O 1
ATOM 1864 N N . THR A 1 234 ? -20.590 1.708 6.926 1.00 97.94 234 THR A N 1
ATOM 1865 C CA . THR A 1 234 ? -21.701 1.316 7.807 1.00 97.94 234 THR A CA 1
ATOM 1866 C C . THR A 1 234 ? -21.180 0.925 9.192 1.00 97.94 234 THR A C 1
ATOM 1868 O O . THR A 1 234 ? -19.997 0.656 9.374 1.00 97.94 234 THR A O 1
ATOM 1871 N N . LYS A 1 235 ? -22.061 0.834 10.198 1.00 98.00 235 LYS A N 1
ATOM 1872 C CA . LYS A 1 235 ? -21.674 0.402 11.557 1.00 98.00 235 LYS A CA 1
ATOM 1873 C C . LYS A 1 235 ? -20.974 -0.960 11.602 1.00 98.00 235 LYS A C 1
ATOM 1875 O O . LYS A 1 235 ? -20.086 -1.147 12.427 1.00 98.00 235 LYS A O 1
ATOM 1880 N N . GLU A 1 236 ? -21.373 -1.882 10.733 1.00 97.81 236 GLU A N 1
ATOM 1881 C CA . GLU A 1 236 ? -20.775 -3.215 10.644 1.00 97.81 236 GLU A CA 1
ATOM 1882 C C . GLU A 1 236 ? -19.411 -3.169 9.938 1.00 97.81 236 GLU A C 1
ATOM 1884 O O . GLU A 1 236 ? -18.445 -3.739 10.433 1.00 97.81 236 GLU A O 1
ATOM 1889 N N . GLU A 1 237 ? -19.272 -2.383 8.868 1.00 98.44 237 GLU A N 1
ATOM 1890 C CA . GLU A 1 237 ? -17.971 -2.143 8.222 1.00 98.44 237 GLU A CA 1
ATOM 1891 C C . GLU A 1 237 ? -16.995 -1.409 9.169 1.00 98.44 237 GLU A C 1
ATOM 1893 O O . GLU A 1 237 ? -15.822 -1.752 9.220 1.00 98.44 237 GLU A O 1
ATOM 1898 N N . VAL A 1 238 ? -17.471 -0.481 10.014 1.00 98.50 238 VAL A N 1
ATOM 1899 C CA . VAL A 1 238 ? -16.680 0.138 11.103 1.00 98.50 238 VAL A CA 1
ATOM 1900 C C . VAL A 1 238 ? -16.215 -0.895 12.137 1.00 98.50 238 VAL A C 1
ATOM 1902 O O . VAL A 1 238 ? -15.105 -0.777 12.663 1.00 98.50 238 VAL A O 1
ATOM 1905 N N . ARG A 1 239 ? -17.044 -1.901 12.454 1.00 98.06 239 ARG A N 1
ATOM 1906 C CA . ARG A 1 239 ? -16.656 -3.005 13.346 1.00 98.06 239 ARG A CA 1
ATOM 1907 C C . ARG A 1 239 ? -15.537 -3.829 12.712 1.00 98.06 239 ARG A C 1
ATOM 1909 O O . ARG A 1 239 ? -14.530 -4.066 13.371 1.00 98.06 239 ARG A O 1
ATOM 1916 N N . GLN A 1 240 ? -15.714 -4.229 11.455 1.00 97.88 240 GLN A N 1
ATOM 1917 C CA . GLN A 1 240 ? -14.768 -5.047 10.691 1.00 9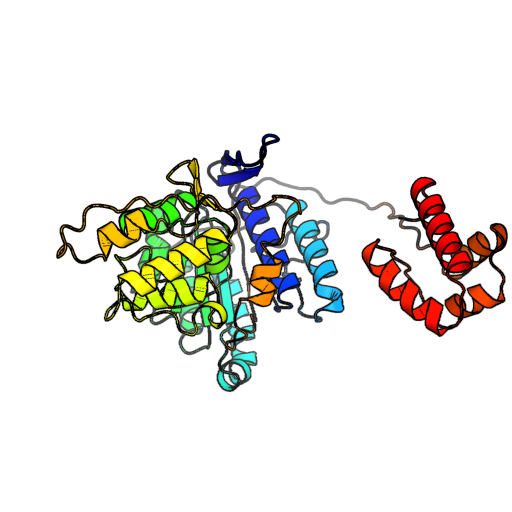7.88 240 GLN A CA 1
ATOM 1918 C C . GLN A 1 240 ? -13.429 -4.317 10.496 1.00 97.88 240 GLN A C 1
ATOM 1920 O O . GLN A 1 240 ? -12.381 -4.849 10.850 1.00 97.88 240 GLN A O 1
ATOM 1925 N N . PHE A 1 241 ? -13.468 -3.047 10.085 1.00 97.94 241 PHE A N 1
ATOM 1926 C CA . PHE A 1 241 ? -12.299 -2.173 9.972 1.00 97.94 241 PHE A CA 1
ATOM 1927 C C . PHE A 1 241 ? -11.510 -2.077 11.288 1.00 97.94 241 PHE A C 1
ATOM 1929 O O . PHE A 1 241 ? -10.290 -2.241 11.306 1.00 97.94 241 PHE A O 1
ATOM 1936 N N . CYS A 1 242 ? -12.191 -1.853 12.418 1.00 98.00 242 CYS A N 1
ATOM 1937 C CA . CYS A 1 242 ? -11.518 -1.808 13.716 1.00 98.00 242 CYS A CA 1
ATOM 1938 C C . CYS A 1 242 ? -10.981 -3.186 14.155 1.00 98.00 242 CYS A C 1
ATOM 1940 O O . CYS A 1 242 ? -9.928 -3.233 14.789 1.00 98.00 242 CYS A O 1
ATOM 1942 N N . ALA A 1 243 ? -11.641 -4.295 13.802 1.00 97.25 243 ALA A N 1
ATOM 1943 C CA . ALA A 1 243 ? -11.134 -5.643 14.073 1.00 97.25 243 ALA A CA 1
ATOM 1944 C C . ALA A 1 243 ? -9.818 -5.919 13.327 1.00 97.25 243 ALA A C 1
ATOM 1946 O O . ALA A 1 243 ? -8.864 -6.400 13.935 1.00 97.25 243 ALA A O 1
ATOM 1947 N N . LEU A 1 244 ? -9.729 -5.530 12.050 1.00 95.88 244 LEU A N 1
ATOM 1948 C CA . LEU A 1 244 ? -8.496 -5.618 11.260 1.00 95.88 244 LEU A CA 1
ATOM 1949 C C . LEU A 1 244 ? -7.392 -4.711 11.832 1.00 95.88 244 LEU A C 1
ATOM 1951 O O . LEU A 1 244 ? -6.250 -5.138 11.976 1.00 95.88 244 LEU A O 1
ATOM 1955 N N . LEU A 1 245 ? -7.733 -3.476 12.220 1.00 95.69 245 LEU A N 1
ATOM 1956 C CA . LEU A 1 245 ? -6.766 -2.487 12.711 1.00 95.69 245 LEU A CA 1
ATOM 1957 C C . LEU A 1 245 ? -6.193 -2.802 14.106 1.00 95.69 245 LEU A C 1
ATOM 1959 O O . LEU A 1 245 ? -5.033 -2.488 14.379 1.00 95.69 245 LEU A O 1
ATOM 1963 N N . PHE A 1 246 ? -6.986 -3.390 15.007 1.00 95.44 246 PHE A N 1
ATOM 1964 C CA . PHE A 1 246 ? -6.549 -3.726 16.371 1.00 95.44 246 PHE A CA 1
ATOM 1965 C C . PHE A 1 246 ? -6.190 -5.213 16.567 1.00 95.44 246 PHE A C 1
ATOM 1967 O O . PHE A 1 246 ? -5.600 -5.546 17.603 1.00 95.44 246 PHE A O 1
ATOM 1974 N N . GLY A 1 247 ? -6.482 -6.067 15.581 1.00 94.06 247 GLY A N 1
ATOM 1975 C CA . GLY A 1 247 ? -6.310 -7.523 15.599 1.00 94.06 247 GLY A CA 1
ATOM 1976 C C . GLY A 1 247 ? -7.539 -8.253 16.154 1.00 94.06 247 GLY A C 1
ATOM 1977 O O . GLY A 1 247 ? -8.071 -7.870 17.200 1.00 94.06 247 GLY A O 1
ATOM 1978 N N . GLU A 1 248 ? -7.964 -9.334 15.489 1.00 93.38 248 GLU A N 1
ATOM 1979 C CA . GLU A 1 248 ? -9.186 -10.088 15.831 1.00 93.38 248 GLU A CA 1
ATOM 1980 C C . GLU A 1 248 ? -9.209 -10.584 17.287 1.00 93.38 248 GLU A C 1
ATOM 1982 O O . GLU A 1 248 ? -10.255 -10.549 17.931 1.00 93.38 248 GLU A O 1
ATOM 1987 N N . GLU A 1 249 ? -8.056 -10.971 17.846 1.00 94.00 249 GLU A N 1
ATOM 1988 C CA . GLU A 1 249 ? -7.941 -11.413 19.245 1.00 94.00 249 GLU A CA 1
ATOM 1989 C C . GLU A 1 249 ? -8.308 -10.320 20.263 1.00 94.00 249 GLU A C 1
ATOM 1991 O O . GLU A 1 249 ? -8.805 -10.628 21.346 1.00 94.00 249 GLU A O 1
ATOM 1996 N N . GLN A 1 250 ? -8.100 -9.037 19.936 1.00 93.69 250 GLN A N 1
ATOM 1997 C CA . GLN A 1 250 ? -8.576 -7.933 20.779 1.00 93.69 250 GLN A CA 1
ATOM 1998 C C . GLN A 1 250 ? -10.077 -7.661 20.597 1.00 93.69 250 GLN A C 1
ATOM 2000 O O . GLN A 1 250 ? -10.646 -6.918 21.393 1.00 93.69 250 GLN A O 1
ATOM 2005 N N . PHE A 1 251 ? -10.709 -8.237 19.571 1.00 94.00 251 PHE A N 1
ATOM 2006 C CA . PHE A 1 251 ? -12.096 -7.986 19.184 1.00 94.00 251 PHE A CA 1
ATOM 2007 C C . PHE A 1 251 ? -13.108 -9.039 19.662 1.00 94.00 251 PHE A C 1
ATOM 2009 O O . PHE A 1 251 ? -14.318 -8.836 19.498 1.00 94.00 251 PHE A O 1
ATOM 2016 N N . ASP A 1 252 ? -12.648 -10.120 20.300 1.00 94.75 252 ASP A N 1
ATOM 2017 C CA . ASP A 1 252 ? -13.533 -11.035 21.025 1.00 94.75 252 ASP A CA 1
ATOM 2018 C C . ASP A 1 252 ? -14.271 -10.299 22.160 1.00 94.75 252 ASP A C 1
ATOM 2020 O O . ASP A 1 252 ? -13.741 -9.401 22.816 1.00 94.75 252 ASP A O 1
ATOM 2024 N N . GLY A 1 253 ? -15.540 -10.645 22.364 1.00 96.19 253 GLY A N 1
ATOM 2025 C CA . GLY A 1 253 ? -16.428 -10.013 23.343 1.00 96.19 253 GLY A CA 1
ATOM 2026 C C . GLY A 1 253 ? -16.880 -8.572 23.045 1.00 96.19 253 GLY A C 1
ATOM 2027 O O . GLY A 1 253 ? -17.889 -8.157 23.617 1.00 96.19 253 GLY A O 1
ATOM 2028 N N . VAL A 1 254 ? -16.216 -7.825 22.150 1.00 97.69 254 VAL A N 1
ATOM 2029 C CA . VAL A 1 254 ? -16.581 -6.431 21.814 1.00 97.69 254 VAL A CA 1
ATOM 2030 C C . VAL A 1 254 ? -18.022 -6.372 21.277 1.00 97.69 254 VAL A C 1
ATOM 2032 O O . VAL A 1 254 ? -18.320 -7.099 20.323 1.00 97.69 254 VAL A O 1
ATOM 2035 N N . PRO A 1 255 ? -18.919 -5.505 21.792 1.00 98.00 255 PRO A N 1
ATOM 2036 C CA . PRO A 1 255 ? -20.324 -5.459 21.374 1.00 98.00 255 PRO A CA 1
ATOM 2037 C C . PRO A 1 255 ? -20.563 -5.100 19.899 1.00 98.00 255 PRO A C 1
ATOM 2039 O O . PRO A 1 255 ? -19.802 -4.352 19.285 1.00 98.00 255 PRO A O 1
ATOM 2042 N N . ASP A 1 256 ? -21.668 -5.594 19.334 1.00 97.25 256 ASP A N 1
ATOM 2043 C CA . ASP A 1 256 ? -22.175 -5.162 18.023 1.00 97.25 256 ASP A CA 1
ATOM 2044 C C . ASP A 1 256 ? -22.612 -3.678 18.097 1.00 97.25 256 ASP A C 1
ATOM 2046 O O . ASP A 1 256 ? -23.536 -3.362 18.857 1.00 97.25 256 ASP A O 1
ATOM 2050 N N . PRO A 1 257 ? -22.014 -2.759 17.307 1.00 97.50 257 PRO A N 1
ATOM 2051 C CA . PRO A 1 257 ? -22.357 -1.332 17.311 1.00 97.50 257 PRO A CA 1
ATOM 2052 C C . PRO A 1 257 ? -23.807 -1.020 16.902 1.00 97.50 257 PRO A C 1
ATOM 2054 O O . PRO A 1 257 ? -24.290 0.100 17.126 1.00 97.50 257 PRO A O 1
ATOM 2057 N N . SER A 1 258 ? -24.505 -1.973 16.286 1.00 96.00 258 SER A N 1
ATOM 2058 C CA . SER A 1 258 ? -25.927 -1.917 15.929 1.00 96.00 258 SER A CA 1
ATOM 2059 C C . SER A 1 258 ? -26.842 -2.207 17.124 1.00 96.00 258 SER A C 1
ATOM 2061 O O . SER A 1 258 ? -27.972 -1.718 17.151 1.00 96.00 258 SER A O 1
ATOM 2063 N N . VAL A 1 259 ? -26.351 -2.960 18.117 1.00 96.69 259 VAL A N 1
ATOM 2064 C CA . VAL A 1 259 ? -27.088 -3.377 19.323 1.00 96.69 259 VAL A CA 1
ATOM 2065 C C . VAL A 1 259 ? -26.684 -2.545 20.543 1.00 96.69 259 VAL A C 1
ATOM 2067 O O . VAL A 1 259 ? -27.555 -1.985 21.208 1.00 96.69 259 VAL A O 1
ATOM 2070 N N . ASP A 1 260 ? -25.383 -2.413 20.814 1.00 97.06 260 ASP A N 1
ATOM 2071 C CA . ASP A 1 260 ? -24.835 -1.556 21.870 1.00 97.06 260 ASP A CA 1
ATOM 2072 C C . ASP A 1 260 ? -23.680 -0.697 21.341 1.00 97.06 260 ASP A C 1
ATOM 2074 O O . ASP A 1 260 ? -22.497 -1.036 21.408 1.00 97.06 260 ASP A O 1
ATOM 2078 N N . TRP A 1 261 ? -24.056 0.480 20.842 1.00 97.19 261 TRP A N 1
ATOM 2079 C CA . TRP A 1 261 ? -23.113 1.497 20.393 1.00 97.19 261 TRP A CA 1
ATOM 2080 C C . TRP A 1 261 ? -22.202 2.026 21.513 1.00 97.19 261 TRP A C 1
ATOM 2082 O O . TRP A 1 261 ? -21.069 2.414 21.237 1.00 97.19 261 TRP A O 1
ATOM 2092 N N . PHE A 1 262 ? -22.674 2.075 22.763 1.00 97.50 262 PHE A N 1
ATOM 2093 C CA . PHE A 1 262 ? -21.914 2.682 23.858 1.00 97.50 262 PHE A CA 1
ATOM 2094 C C . PHE A 1 262 ? -20.885 1.715 24.442 1.00 97.50 262 PHE A C 1
ATOM 2096 O O . PHE A 1 262 ? -19.772 2.148 24.736 1.00 97.50 262 PHE A O 1
ATOM 2103 N N . GLY A 1 263 ? -21.223 0.427 24.546 1.00 97.94 263 GLY A N 1
ATOM 2104 C CA . GLY A 1 263 ? -20.267 -0.638 24.843 1.00 97.94 263 GLY A CA 1
ATOM 2105 C C . GLY A 1 263 ? -19.171 -0.720 23.780 1.00 97.94 263 GLY A C 1
ATOM 2106 O O . GLY A 1 263 ? -17.999 -0.558 24.110 1.00 97.94 263 GLY A O 1
ATOM 2107 N N . PHE A 1 264 ? -19.551 -0.819 22.497 1.00 98.25 264 PHE A N 1
ATOM 2108 C CA . PHE A 1 264 ? -18.603 -0.783 21.373 1.00 98.25 264 PHE A CA 1
ATOM 2109 C C . PHE A 1 264 ? -17.654 0.425 21.457 1.00 98.25 264 PHE A C 1
ATOM 2111 O O . PHE A 1 264 ? -16.436 0.271 21.441 1.00 98.25 264 PHE A O 1
ATOM 2118 N N . LEU A 1 265 ? -18.197 1.639 21.605 1.00 98.38 265 LEU A N 1
ATOM 2119 C CA . LEU A 1 265 ? -17.396 2.864 21.656 1.00 98.38 265 LEU A CA 1
ATOM 2120 C C . LEU A 1 265 ? -16.435 2.905 22.859 1.00 98.38 265 LEU A C 1
ATOM 2122 O O . LEU A 1 265 ? -15.329 3.435 22.731 1.00 98.38 265 LEU A O 1
ATOM 2126 N N . ALA A 1 266 ? -16.840 2.364 24.012 1.00 98.25 266 ALA A N 1
ATOM 2127 C CA . ALA A 1 266 ? -15.996 2.290 25.202 1.00 98.25 266 ALA A CA 1
ATOM 2128 C C . ALA A 1 266 ? -14.802 1.342 25.003 1.00 98.25 266 ALA A C 1
ATOM 2130 O O . ALA A 1 266 ? -13.687 1.688 25.402 1.00 98.25 266 ALA A O 1
ATOM 2131 N N . ASP A 1 267 ? -15.014 0.206 24.334 1.00 98.44 267 ASP A N 1
ATOM 2132 C CA . ASP A 1 267 ? -13.951 -0.749 24.007 1.00 98.44 267 ASP A CA 1
ATOM 2133 C C . ASP A 1 267 ? -12.973 -0.170 22.973 1.00 98.44 267 ASP A C 1
ATOM 2135 O O . ASP A 1 267 ? -11.759 -0.238 23.183 1.00 98.44 267 ASP A O 1
ATOM 2139 N N . ILE A 1 268 ? -13.462 0.523 21.932 1.00 98.38 268 ILE A N 1
ATOM 2140 C CA . ILE A 1 268 ? -12.594 1.283 21.011 1.00 98.38 268 ILE A CA 1
ATOM 2141 C C . ILE A 1 268 ? -11.776 2.332 21.781 1.00 98.38 268 ILE A C 1
ATOM 2143 O O . ILE A 1 268 ? -10.562 2.422 21.601 1.00 98.38 268 ILE A O 1
ATOM 2147 N N . GLU A 1 269 ? -12.392 3.109 22.683 1.00 98.25 269 GLU A N 1
ATOM 2148 C CA . GLU A 1 269 ? -11.666 4.108 23.483 1.00 98.25 269 GLU A CA 1
ATOM 2149 C C . GLU A 1 269 ? -10.656 3.471 24.458 1.00 98.25 269 GLU A C 1
ATOM 2151 O O . GLU A 1 269 ? -9.708 4.134 24.882 1.00 98.25 269 GLU A O 1
ATOM 2156 N N . TYR A 1 270 ? -10.831 2.202 24.832 1.00 97.88 270 TYR A N 1
ATOM 2157 C CA . TYR A 1 270 ? -9.868 1.441 25.627 1.00 97.88 270 TYR A CA 1
ATOM 2158 C C . TYR A 1 270 ? -8.697 0.919 24.779 1.00 97.88 270 TYR A C 1
ATOM 2160 O O . TYR A 1 270 ? -7.547 1.079 25.191 1.00 97.88 270 TYR A O 1
ATOM 2168 N N . MET A 1 271 ? -8.951 0.371 23.584 1.00 97.69 271 MET A N 1
ATOM 2169 C CA . MET A 1 271 ? -7.899 -0.071 22.654 1.00 97.69 271 MET A CA 1
ATOM 2170 C C . MET A 1 271 ? -7.030 1.100 22.190 1.00 97.69 271 MET A C 1
ATOM 2172 O O . MET A 1 271 ? -5.809 1.058 22.322 1.00 97.69 271 MET A O 1
ATOM 2176 N N . VAL A 1 272 ? -7.657 2.197 21.759 1.00 97.00 272 VAL A N 1
ATOM 2177 C CA . VAL A 1 272 ? -6.988 3.420 21.284 1.00 97.00 272 VAL A CA 1
ATOM 2178 C C . VAL A 1 272 ? -6.026 4.023 22.320 1.00 97.00 272 VAL A C 1
ATOM 2180 O O . VAL A 1 272 ? -5.063 4.683 21.942 1.00 97.00 272 VAL A O 1
ATOM 2183 N N . LYS A 1 273 ? -6.242 3.791 23.623 1.00 97.00 273 LYS A N 1
ATOM 2184 C CA . LYS A 1 273 ? -5.341 4.248 24.702 1.00 97.00 273 LYS A CA 1
ATOM 2185 C C . LYS A 1 273 ? -4.089 3.385 24.889 1.00 97.00 273 LYS A C 1
ATOM 2187 O O . LYS A 1 273 ? -3.192 3.814 25.612 1.00 97.00 273 LYS A O 1
ATOM 2192 N N . LYS A 1 274 ? -4.037 2.185 24.302 1.00 96.25 274 LYS A N 1
ATOM 2193 C CA . LYS A 1 274 ? -2.854 1.307 24.311 1.00 96.25 274 LYS A CA 1
ATOM 2194 C C . LYS A 1 274 ? -1.912 1.592 23.141 1.00 96.25 274 LYS A C 1
ATOM 2196 O O . LYS A 1 274 ? -0.709 1.406 23.281 1.00 96.25 274 LYS A O 1
ATOM 2201 N N . GLU A 1 275 ? -2.466 2.000 22.001 1.00 95.56 275 GLU A N 1
ATOM 2202 C CA . GLU A 1 275 ? -1.724 2.178 20.750 1.00 95.56 275 GLU A CA 1
ATOM 2203 C C . GLU A 1 275 ? -0.945 3.504 20.702 1.00 95.56 275 GLU A C 1
ATOM 2205 O O . GLU A 1 275 ? -1.340 4.517 21.287 1.00 95.56 275 GLU A O 1
ATOM 2210 N N . GLU A 1 276 ? 0.159 3.520 19.954 1.00 93.50 276 GLU A N 1
ATOM 2211 C CA . GLU A 1 276 ? 0.949 4.733 19.729 1.00 93.50 276 GLU A CA 1
ATOM 2212 C C . GLU A 1 276 ? 0.249 5.686 18.742 1.00 93.50 276 GLU A C 1
ATOM 2214 O O . GLU A 1 276 ? -0.311 5.276 17.722 1.00 93.50 276 GLU A O 1
ATOM 2219 N N . GLY A 1 277 ? 0.290 6.991 19.035 1.00 93.50 277 GLY A N 1
ATOM 2220 C CA . GLY A 1 277 ? -0.364 8.014 18.217 1.00 93.50 277 GLY A CA 1
ATOM 2221 C C . GLY A 1 277 ? 0.362 8.272 16.894 1.00 93.50 277 GLY A C 1
ATOM 2222 O O . GLY A 1 277 ? 1.482 8.786 16.895 1.00 93.50 277 GLY A O 1
ATOM 2223 N N . GLN A 1 278 ? -0.311 7.986 15.780 1.00 94.75 278 GLN A N 1
ATOM 2224 C CA . GLN A 1 278 ? 0.187 8.129 14.410 1.00 94.75 278 GLN A CA 1
ATOM 2225 C C . GLN A 1 278 ? 0.133 9.576 13.913 1.00 94.75 278 GLN A C 1
ATOM 2227 O O . GLN A 1 278 ? -0.787 10.325 14.255 1.00 94.75 278 GLN A O 1
ATOM 2232 N N . TRP A 1 279 ? 1.082 9.972 13.062 1.00 94.56 279 TRP A N 1
A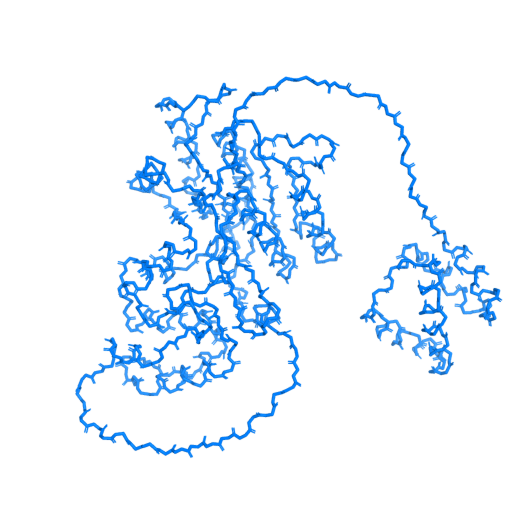TOM 2233 C CA . TRP A 1 279 ? 1.052 11.278 12.398 1.00 94.56 279 TRP A CA 1
ATOM 2234 C C . TRP A 1 279 ? -0.149 11.391 11.452 1.00 94.56 279 TRP A C 1
ATOM 2236 O O . TRP A 1 279 ? -0.240 10.651 10.476 1.00 94.56 279 TRP A O 1
ATOM 2246 N N . ASN A 1 280 ? -1.039 12.350 11.721 1.00 95.75 280 ASN A N 1
ATOM 2247 C CA . ASN A 1 280 ? -2.152 12.672 10.839 1.00 95.75 280 ASN A CA 1
ATOM 2248 C C . ASN A 1 280 ? -1.736 13.776 9.844 1.00 95.75 280 ASN A C 1
ATOM 2250 O O . ASN A 1 280 ? -1.475 14.903 10.291 1.00 95.75 280 ASN A O 1
ATOM 2254 N N . PRO A 1 281 ? -1.708 13.523 8.521 1.00 94.50 281 PRO A N 1
ATOM 2255 C CA . PRO A 1 281 ? -1.263 14.515 7.536 1.00 94.50 281 PRO A CA 1
ATOM 2256 C C . PRO A 1 281 ? -2.214 15.721 7.438 1.00 94.50 281 PRO A C 1
ATOM 2258 O O . PRO A 1 281 ? -1.760 16.853 7.269 1.00 94.50 281 PRO A O 1
ATOM 2261 N N . ILE A 1 282 ? -3.517 15.511 7.652 1.00 96.12 282 ILE A N 1
ATOM 2262 C CA . ILE A 1 282 ? -4.567 16.538 7.524 1.00 96.12 282 ILE A CA 1
ATOM 2263 C C . ILE A 1 282 ? -4.531 17.549 8.679 1.00 96.12 282 ILE A C 1
ATOM 2265 O O . ILE A 1 282 ? -4.740 18.748 8.489 1.00 96.12 282 ILE A O 1
ATOM 2269 N N . LYS A 1 283 ? -4.281 17.080 9.908 1.00 95.62 283 LYS A N 1
ATOM 2270 C CA . LYS A 1 283 ? -4.209 17.904 11.129 1.00 95.62 283 LYS A CA 1
ATOM 2271 C C . LYS A 1 283 ? -2.777 18.258 11.539 1.00 95.62 283 LYS A C 1
ATOM 2273 O O . LYS A 1 283 ? -2.614 19.011 12.499 1.00 95.62 283 LYS A O 1
ATOM 2278 N N . LYS A 1 284 ? -1.773 17.731 10.825 1.00 93.62 284 LYS A N 1
ATOM 2279 C CA . LYS A 1 284 ? -0.329 17.998 10.968 1.00 93.62 284 LYS A CA 1
ATOM 2280 C C . LYS A 1 284 ? 0.155 17.877 12.418 1.00 93.62 284 LYS A C 1
ATOM 2282 O O . LYS A 1 284 ? 0.769 18.789 12.969 1.00 93.62 284 LYS A O 1
ATOM 2287 N N . LYS A 1 285 ? -0.200 16.750 13.045 1.00 93.69 285 LYS A N 1
ATOM 2288 C CA . LYS A 1 285 ? 0.162 16.361 14.420 1.00 93.69 285 LYS A CA 1
ATOM 2289 C C . LYS A 1 285 ? -0.052 14.858 14.628 1.00 93.69 285 LYS A C 1
ATOM 2291 O O . LYS A 1 285 ? -0.882 14.261 13.942 1.00 93.69 285 LYS A O 1
ATOM 2296 N N . ASN A 1 286 ? 0.594 14.265 15.633 1.00 93.50 286 ASN A N 1
ATOM 2297 C CA . ASN A 1 286 ? 0.252 12.907 16.066 1.00 93.50 286 ASN A CA 1
ATOM 2298 C C . ASN A 1 286 ? -1.153 12.873 16.699 1.00 93.50 286 ASN A C 1
ATOM 2300 O O . ASN A 1 286 ? -1.526 13.755 17.479 1.00 93.50 286 ASN A O 1
ATOM 2304 N N . MET A 1 287 ? -1.928 11.848 16.356 1.00 96.06 287 MET A N 1
ATOM 2305 C CA . MET A 1 287 ? -3.296 11.593 16.811 1.00 96.06 287 MET A CA 1
ATOM 2306 C C . MET A 1 287 ? -3.501 10.089 17.056 1.00 96.06 287 MET A C 1
ATOM 2308 O O . MET A 1 287 ? -2.760 9.281 16.501 1.00 96.06 287 MET A O 1
ATOM 2312 N N . PRO A 1 288 ? -4.495 9.676 17.864 1.00 97.81 288 PRO A N 1
ATOM 2313 C CA . PRO A 1 288 ? -4.927 8.276 17.882 1.00 97.81 288 PRO A CA 1
ATOM 2314 C C . PRO A 1 288 ? -5.321 7.796 16.478 1.00 97.81 288 PRO A C 1
ATOM 2316 O O . PRO A 1 288 ? -5.668 8.616 15.629 1.00 97.81 288 PRO A O 1
ATOM 2319 N N . TRP A 1 289 ? -5.325 6.480 16.253 1.00 98.00 289 TRP A N 1
ATOM 2320 C CA . TRP A 1 289 ? -5.889 5.873 15.039 1.00 98.00 289 TRP A CA 1
ATOM 2321 C C . TRP A 1 289 ? -7.362 6.252 14.812 1.00 98.00 289 TRP A C 1
ATOM 2323 O O . TRP A 1 289 ? -7.767 6.514 13.685 1.00 98.00 289 TRP A O 1
ATOM 2333 N N . ILE A 1 290 ? -8.152 6.319 15.889 1.00 98.50 290 ILE A N 1
ATOM 2334 C CA . ILE A 1 290 ? -9.590 6.609 15.855 1.00 98.50 290 ILE A CA 1
ATOM 2335 C C . ILE A 1 290 ? -9.890 7.795 16.777 1.00 98.50 290 ILE A C 1
ATOM 2337 O O . ILE A 1 290 ? -9.611 7.742 17.978 1.00 98.50 290 ILE A O 1
ATOM 2341 N N . ASP A 1 291 ? -10.507 8.856 16.253 1.00 98.44 291 ASP A N 1
ATOM 2342 C CA . ASP A 1 291 ? -11.141 9.884 17.083 1.00 98.44 291 ASP A CA 1
ATOM 2343 C C . ASP A 1 291 ? -12.544 9.400 17.475 1.00 98.44 291 ASP A C 1
ATOM 2345 O O . ASP A 1 291 ? -13.517 9.545 16.731 1.00 98.44 291 ASP A O 1
ATOM 2349 N N . THR A 1 292 ? -12.664 8.823 18.674 1.00 98.06 292 THR A N 1
ATOM 2350 C CA . THR A 1 292 ? -13.933 8.282 19.192 1.00 98.06 292 THR A CA 1
ATOM 2351 C C . THR A 1 292 ? -15.036 9.337 19.324 1.00 98.06 292 THR A C 1
ATOM 2353 O O . THR A 1 292 ? -16.219 9.000 19.279 1.00 98.06 292 THR A O 1
ATOM 2356 N N . LYS A 1 293 ? -14.699 10.631 19.424 1.00 97.81 293 LYS A N 1
ATOM 2357 C CA . LYS A 1 293 ? -15.690 11.718 19.490 1.00 97.81 293 LYS A CA 1
ATOM 2358 C C . LYS A 1 293 ? -16.226 12.047 18.103 1.00 97.81 293 LYS A C 1
ATOM 2360 O O . LYS A 1 293 ? -17.426 12.283 17.967 1.00 97.81 293 LYS A O 1
ATOM 2365 N N . ALA A 1 294 ? -15.370 12.030 17.084 1.00 97.94 294 ALA A N 1
ATOM 2366 C CA . ALA A 1 294 ? -15.793 12.112 15.691 1.00 97.94 294 ALA A CA 1
ATOM 2367 C C . ALA A 1 294 ? -16.607 10.870 15.287 1.00 97.94 294 ALA A C 1
ATOM 2369 O O . ALA A 1 294 ? -17.701 11.022 14.748 1.00 97.94 294 ALA A O 1
ATOM 2370 N N . LEU A 1 295 ? -16.153 9.664 15.647 1.00 98.19 295 LEU A N 1
ATOM 2371 C CA . LEU A 1 295 ? -16.861 8.405 15.390 1.00 98.19 295 LEU A CA 1
ATOM 2372 C C . LEU A 1 295 ? -18.278 8.424 15.989 1.00 98.19 295 LEU A C 1
ATOM 2374 O O . LEU A 1 295 ? -19.265 8.171 15.300 1.00 98.19 295 LEU A O 1
ATOM 2378 N N . ASN A 1 296 ? -18.397 8.818 17.260 1.00 97.69 296 ASN A N 1
ATOM 2379 C CA . ASN A 1 296 ? -19.684 8.966 17.939 1.00 97.69 296 ASN A CA 1
ATOM 2380 C C . ASN A 1 296 ? -20.562 10.089 17.358 1.00 97.69 296 ASN A C 1
ATOM 2382 O O . ASN A 1 296 ? -21.782 10.015 17.452 1.00 97.69 296 ASN A O 1
ATOM 2386 N N . LYS A 1 297 ? -19.975 11.122 16.742 1.00 96.88 297 LYS A N 1
ATOM 2387 C CA . LYS A 1 297 ? -20.732 12.173 16.044 1.00 96.88 297 LYS A CA 1
ATOM 2388 C C . LYS A 1 297 ? -21.333 11.671 14.722 1.00 96.88 297 LYS A C 1
ATOM 2390 O O . LYS A 1 297 ? -22.390 12.162 14.337 1.00 96.88 297 LYS A O 1
ATOM 2395 N N . VAL A 1 298 ? -20.671 10.737 14.033 1.00 96.56 298 VAL A N 1
ATOM 2396 C CA . VAL A 1 298 ? -21.143 10.169 12.755 1.00 96.56 298 VAL A CA 1
ATOM 2397 C C . VAL A 1 298 ? -22.156 9.039 12.983 1.00 96.56 298 VAL A C 1
ATOM 2399 O O . VAL A 1 298 ? -23.221 9.048 12.374 1.00 96.56 298 VAL A O 1
ATOM 2402 N N . TYR A 1 299 ? -21.863 8.100 13.891 1.00 96.94 299 TYR A N 1
ATOM 2403 C CA . TYR A 1 299 ? -22.637 6.855 14.051 1.00 96.94 299 TYR A CA 1
ATOM 2404 C C . TYR A 1 299 ? -23.431 6.744 15.362 1.00 96.94 299 TYR A C 1
ATOM 2406 O O . TYR A 1 299 ? -24.244 5.825 15.523 1.00 96.94 299 TYR A O 1
ATOM 2414 N N . GLY A 1 300 ? -23.210 7.655 16.311 1.00 94.56 300 GLY A N 1
ATOM 2415 C CA . GLY A 1 300 ? -23.960 7.700 17.561 1.00 94.56 300 GLY A CA 1
ATOM 2416 C C . GLY A 1 300 ? -25.396 8.156 17.333 1.00 94.56 300 GLY A C 1
ATOM 2417 O O . GLY A 1 300 ? -25.668 9.117 16.612 1.00 94.56 300 GLY A O 1
ATOM 2418 N N . THR A 1 301 ? -26.349 7.473 17.964 1.00 86.69 301 THR A N 1
ATOM 2419 C CA . THR A 1 301 ? -27.755 7.865 17.880 1.00 86.69 301 THR A CA 1
ATOM 2420 C C . THR A 1 301 ? -27.969 9.181 18.629 1.00 86.69 301 THR A C 1
ATOM 2422 O O . THR A 1 301 ? -27.698 9.291 19.823 1.00 86.69 301 THR A O 1
ATOM 2425 N N . ALA A 1 302 ? -28.530 10.192 17.956 1.00 68.75 302 ALA A N 1
ATOM 2426 C CA . ALA A 1 302 ? -28.852 11.490 18.570 1.00 68.75 302 ALA A CA 1
ATOM 2427 C C . ALA A 1 302 ? -29.891 11.401 19.718 1.00 68.75 302 ALA A C 1
ATOM 2429 O O . ALA A 1 302 ? -30.196 12.388 20.386 1.00 68.75 302 ALA A O 1
ATOM 2430 N N . SER A 1 303 ? -30.455 10.215 19.950 1.00 51.94 303 SER A N 1
ATOM 2431 C CA . SER A 1 303 ? -31.527 9.917 20.892 1.00 51.94 303 SER A CA 1
ATOM 2432 C C . SER A 1 303 ? -31.048 9.637 22.323 1.00 51.94 303 SER A C 1
ATOM 2434 O O . SER A 1 303 ? -31.467 8.642 22.913 1.00 51.94 303 SER A O 1
ATOM 2436 N N . CYS A 1 304 ? -30.229 10.516 22.913 1.00 43.69 304 CYS A N 1
ATOM 2437 C CA . CYS A 1 304 ? -30.307 10.768 24.359 1.00 43.69 304 CYS A CA 1
ATOM 2438 C C . CYS A 1 304 ? -29.605 12.066 24.785 1.00 43.69 304 CYS A C 1
ATOM 2440 O O . CYS A 1 304 ? -28.412 12.249 24.559 1.00 43.69 304 CYS A O 1
ATOM 2442 N N . GLY A 1 305 ? -30.325 12.939 25.497 1.00 48.75 305 GLY A N 1
ATOM 2443 C CA . GLY A 1 305 ? -29.770 14.139 26.138 1.00 48.75 305 GLY A CA 1
ATOM 2444 C C . GLY A 1 305 ? -29.013 13.820 27.432 1.00 48.75 305 GLY A C 1
ATOM 2445 O O . GLY A 1 305 ? -29.337 14.373 28.481 1.00 48.75 305 GLY A O 1
ATOM 2446 N N . PHE A 1 306 ? -28.057 12.889 27.385 1.00 50.53 306 PHE A N 1
ATOM 2447 C CA . PHE A 1 306 ? -27.297 12.467 28.561 1.00 50.53 306 PHE A CA 1
ATOM 2448 C C . PHE A 1 306 ? -26.206 13.492 28.894 1.00 50.53 306 PHE A C 1
ATOM 2450 O O . PHE A 1 306 ? -25.140 13.518 28.282 1.00 50.53 306 PHE A O 1
ATOM 2457 N N . THR A 1 307 ? -26.481 14.352 29.876 1.00 47.28 307 THR A N 1
ATOM 2458 C CA . THR A 1 307 ? -25.508 15.309 30.421 1.00 47.28 307 THR A CA 1
ATOM 2459 C C . THR A 1 307 ? -24.247 14.579 30.880 1.00 47.28 307 THR A C 1
ATOM 2461 O O . THR A 1 307 ? -24.318 13.681 31.719 1.00 47.28 307 THR A O 1
ATOM 2464 N N . THR A 1 308 ? -23.091 14.975 30.344 1.00 42.88 308 THR A N 1
ATOM 2465 C CA . THR A 1 308 ? -21.816 14.279 30.538 1.00 42.88 308 THR A CA 1
ATOM 2466 C C . THR A 1 308 ? -21.407 14.220 32.013 1.00 42.88 308 THR A C 1
ATOM 2468 O O . THR A 1 308 ? -20.937 15.206 32.582 1.00 42.88 308 THR A O 1
ATOM 2471 N N . MET A 1 309 ? -21.524 13.040 32.627 1.00 42.38 309 MET A N 1
ATOM 2472 C CA . MET A 1 309 ? -20.922 12.737 33.928 1.00 42.38 309 MET A CA 1
ATOM 2473 C C . MET A 1 309 ? -19.402 12.619 33.766 1.00 42.38 309 MET A C 1
ATOM 2475 O O . MET A 1 309 ? -18.866 11.529 33.580 1.00 42.38 309 MET A O 1
ATOM 2479 N N . ALA A 1 310 ? -18.703 13.755 33.806 1.00 40.22 310 ALA A N 1
ATOM 2480 C CA . ALA A 1 310 ? -17.248 13.835 33.688 1.00 40.22 310 ALA A CA 1
ATOM 2481 C C . ALA A 1 310 ? -16.536 13.324 34.960 1.00 40.22 310 ALA A C 1
ATOM 2483 O O . ALA A 1 310 ? -15.951 14.092 35.722 1.00 40.22 310 ALA A O 1
ATOM 2484 N N . GLY A 1 311 ? -16.605 12.012 35.202 1.00 37.19 311 GLY A N 1
ATOM 2485 C CA . GLY A 1 311 ? -15.850 11.329 36.251 1.00 37.19 311 GLY A CA 1
ATOM 2486 C C . GLY A 1 311 ? -14.380 11.186 35.861 1.00 37.19 311 GLY A C 1
ATOM 2487 O O . GLY A 1 311 ? -14.020 10.285 35.109 1.00 37.19 311 GLY 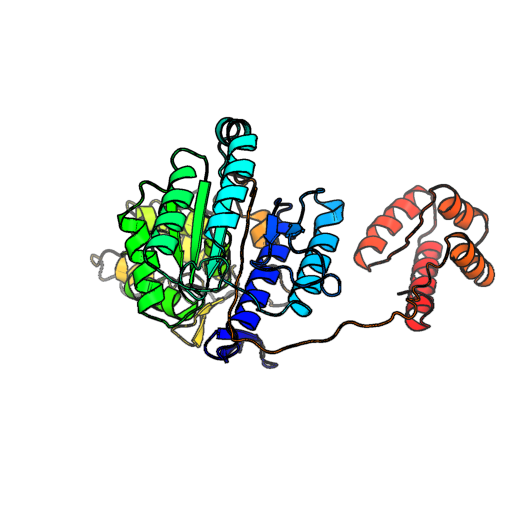A O 1
ATOM 2488 N N . SER A 1 312 ? -13.524 12.073 36.367 1.00 34.41 312 SER A N 1
ATOM 2489 C CA . SER A 1 312 ? -12.081 12.056 36.108 1.00 34.41 312 SER A CA 1
ATOM 2490 C C . SER A 1 312 ? -11.388 10.887 36.819 1.00 34.41 312 SER A C 1
ATOM 2492 O O . SER A 1 312 ? -11.024 10.991 37.992 1.00 34.41 312 SER A O 1
ATOM 2494 N N . VAL A 1 313 ? -11.175 9.780 36.105 1.00 36.09 313 VAL A N 1
ATOM 2495 C CA . VAL A 1 313 ? -10.302 8.683 36.552 1.00 36.09 313 VAL A CA 1
ATOM 2496 C C . VAL A 1 313 ? -8.874 8.967 36.082 1.00 36.09 313 VAL A C 1
ATOM 2498 O O . VAL A 1 313 ? -8.449 8.509 35.025 1.00 36.09 313 VAL A O 1
ATOM 2501 N N . GLU A 1 314 ? -8.128 9.749 36.863 1.00 33.53 314 GLU A N 1
ATOM 2502 C CA . GLU A 1 314 ? -6.684 9.913 36.664 1.00 33.53 314 GLU A CA 1
ATOM 2503 C C . GLU A 1 314 ? -5.945 8.647 37.128 1.00 33.53 314 GLU A C 1
ATOM 2505 O O . GLU A 1 314 ? -5.616 8.491 38.305 1.00 33.53 314 GLU A O 1
ATOM 2510 N N . SER A 1 315 ? -5.670 7.725 36.203 1.00 33.72 315 SER A N 1
ATOM 2511 C CA . SER A 1 315 ? -4.729 6.625 36.427 1.00 33.72 315 SER A CA 1
ATOM 2512 C C . SER A 1 315 ? -3.314 7.049 36.022 1.00 33.72 315 SER A C 1
ATOM 2514 O O . SER A 1 315 ? -3.038 7.384 34.871 1.00 33.72 315 SER A O 1
ATOM 2516 N N . GLN A 1 316 ? -2.386 7.034 36.981 1.00 31.19 316 GLN A N 1
ATOM 2517 C CA . GLN A 1 316 ? -0.977 7.339 36.727 1.00 31.19 316 GLN A CA 1
ATOM 2518 C C . GLN A 1 316 ? -0.304 6.167 35.996 1.00 31.19 316 GLN A C 1
ATOM 2520 O O . GLN A 1 316 ? 0.080 5.180 36.622 1.00 31.19 316 GLN A O 1
ATOM 2525 N N . ILE A 1 317 ? -0.145 6.280 34.676 1.00 30.69 317 ILE A N 1
ATOM 2526 C CA . ILE A 1 317 ? 0.654 5.344 33.873 1.00 30.69 317 ILE A CA 1
ATOM 2527 C C . ILE A 1 317 ? 2.086 5.879 33.774 1.00 30.69 317 ILE A C 1
ATOM 2529 O O . ILE A 1 317 ? 2.323 7.007 33.343 1.00 30.69 317 ILE A O 1
ATOM 2533 N N . ASN A 1 318 ? 3.047 5.063 34.204 1.00 27.31 318 ASN A N 1
ATOM 2534 C CA . ASN A 1 318 ? 4.453 5.440 34.312 1.00 27.31 318 ASN A CA 1
ATOM 2535 C C . ASN A 1 318 ? 5.182 5.159 32.984 1.00 27.31 318 ASN A C 1
ATOM 2537 O O . ASN A 1 318 ? 5.442 4.003 32.654 1.00 27.31 318 ASN A O 1
ATOM 2541 N N . GLN A 1 319 ? 5.477 6.197 32.196 1.00 28.80 319 GLN A N 1
ATOM 2542 C CA . GLN A 1 319 ? 6.062 6.047 30.857 1.00 28.80 319 GLN A CA 1
ATOM 2543 C C . GLN A 1 319 ? 7.580 5.815 30.896 1.00 28.80 319 GLN A C 1
ATOM 2545 O O . GLN A 1 319 ? 8.356 6.767 30.991 1.00 28.80 319 GLN A O 1
ATOM 2550 N N . SER A 1 320 ? 8.017 4.560 30.742 1.00 26.39 320 SER A N 1
ATOM 2551 C CA . SER A 1 320 ? 9.424 4.252 30.447 1.00 26.39 320 SER A CA 1
ATOM 2552 C C . SER A 1 320 ? 9.652 2.884 29.780 1.00 26.39 320 SER A C 1
ATOM 2554 O O . SER A 1 320 ? 10.061 1.948 30.463 1.00 26.39 320 SER A O 1
ATOM 2556 N N . GLN A 1 321 ? 9.479 2.788 28.454 1.00 28.41 321 GLN A N 1
ATOM 2557 C CA . GLN A 1 321 ? 10.381 2.032 27.559 1.00 28.41 321 GLN A CA 1
ATOM 2558 C C . GLN A 1 321 ? 10.149 2.388 26.072 1.00 28.41 321 GLN A C 1
ATOM 2560 O O . GLN A 1 321 ? 9.501 3.398 25.800 1.00 28.41 321 GLN A O 1
ATOM 2565 N N . LEU A 1 322 ? 10.831 1.692 25.152 1.00 28.30 322 LEU A N 1
ATOM 2566 C CA . LEU A 1 322 ? 11.080 2.095 23.753 1.00 28.30 322 LEU A CA 1
ATOM 2567 C C . LEU A 1 322 ? 10.319 1.185 22.735 1.00 28.30 322 LEU A C 1
ATOM 2569 O O . LEU A 1 322 ? 9.477 0.414 23.189 1.00 28.30 322 LEU A O 1
ATOM 2573 N N . PRO A 1 323 ? 10.476 1.327 21.396 1.00 37.41 323 PRO A N 1
ATOM 2574 C CA . PRO A 1 323 ? 9.366 1.166 20.450 1.00 37.41 323 PRO A CA 1
ATOM 2575 C C . PRO A 1 323 ? 8.949 -0.289 20.211 1.00 37.41 323 PRO A C 1
ATOM 2577 O O . PRO A 1 323 ? 9.804 -1.155 20.050 1.00 37.41 323 PRO A O 1
ATOM 2580 N N . GLN A 1 324 ? 7.639 -0.526 20.076 1.00 37.53 324 GLN A N 1
ATOM 2581 C CA . GLN A 1 324 ? 7.072 -1.853 19.774 1.00 37.53 324 GLN A CA 1
ATOM 2582 C C . GLN A 1 324 ? 6.065 -1.867 18.608 1.00 37.53 324 GLN A C 1
ATOM 2584 O O . GLN A 1 324 ? 5.475 -2.906 18.322 1.00 37.53 324 GLN A O 1
ATOM 2589 N N . THR A 1 325 ? 5.877 -0.756 17.886 1.00 42.00 325 THR A N 1
ATOM 2590 C CA . THR A 1 325 ? 4.846 -0.600 16.835 1.00 42.00 325 THR A CA 1
ATOM 2591 C C . THR A 1 325 ? 4.921 -1.628 15.694 1.00 42.00 325 THR A C 1
ATOM 2593 O O . THR A 1 325 ? 3.920 -1.855 15.023 1.00 42.00 325 THR A O 1
ATOM 2596 N N . LEU A 1 326 ? 6.083 -2.259 15.469 1.00 38.00 326 LEU A N 1
ATOM 2597 C CA . LEU A 1 326 ? 6.283 -3.293 14.441 1.00 38.00 326 LEU A CA 1
ATOM 2598 C C . LEU A 1 326 ? 6.173 -4.730 14.983 1.00 38.00 326 LEU A C 1
ATOM 2600 O O . LEU A 1 326 ? 5.588 -5.573 14.307 1.00 38.00 326 LEU A O 1
ATOM 2604 N N . GLU A 1 327 ? 6.635 -5.003 16.211 1.00 38.94 327 GLU A N 1
ATOM 2605 C CA . GLU A 1 327 ? 6.373 -6.289 16.891 1.00 38.94 327 GLU A CA 1
ATOM 2606 C C . GLU A 1 327 ? 4.865 -6.503 17.090 1.00 38.94 327 GLU A C 1
ATOM 2608 O O . GLU A 1 327 ? 4.356 -7.620 16.989 1.00 38.94 327 GLU A O 1
ATOM 2613 N N . LEU A 1 328 ? 4.129 -5.408 17.314 1.00 43.53 328 LEU A N 1
ATOM 2614 C CA . LEU A 1 328 ? 2.672 -5.400 17.377 1.00 43.53 328 LEU A CA 1
ATOM 2615 C C . LEU A 1 328 ? 2.022 -5.896 16.081 1.00 43.53 328 LEU A C 1
ATOM 2617 O O . LEU A 1 328 ? 1.022 -6.595 16.152 1.00 43.53 328 LEU A O 1
ATOM 2621 N N . LEU A 1 329 ? 2.577 -5.579 14.908 1.00 39.88 329 LEU A N 1
ATOM 2622 C CA . LEU A 1 329 ? 2.051 -6.069 13.629 1.00 39.88 329 LEU A CA 1
ATOM 2623 C C . LEU A 1 329 ? 2.412 -7.544 13.406 1.00 39.88 329 LEU A C 1
ATOM 2625 O O . LEU A 1 329 ? 1.539 -8.327 13.041 1.00 39.88 329 LEU A O 1
ATOM 2629 N N . GLN A 1 330 ? 3.643 -7.956 13.737 1.00 39.78 330 GLN A N 1
ATOM 2630 C CA . GLN A 1 330 ? 4.061 -9.369 13.692 1.00 39.78 330 GLN A CA 1
ATOM 2631 C C . GLN A 1 330 ? 3.237 -10.290 14.611 1.00 39.78 330 GLN A C 1
ATOM 2633 O O . GLN A 1 330 ? 3.214 -11.498 14.392 1.00 39.78 330 GLN A O 1
ATOM 2638 N N . SER A 1 331 ? 2.587 -9.738 15.641 1.00 36.62 331 SER A N 1
ATOM 2639 C CA . SER A 1 331 ? 1.767 -10.483 16.608 1.00 36.62 331 SER A CA 1
ATOM 2640 C C . SER A 1 331 ? 0.254 -10.273 16.470 1.00 36.62 331 SER A C 1
ATOM 2642 O O . SER A 1 331 ? -0.496 -10.981 17.136 1.00 36.62 331 SER A O 1
ATOM 2644 N N . LYS A 1 332 ? -0.211 -9.337 15.625 1.00 41.22 332 LYS A N 1
ATOM 2645 C CA . LYS A 1 332 ? -1.646 -9.025 15.446 1.00 41.22 332 LYS A CA 1
ATOM 2646 C C . LYS A 1 332 ? -2.185 -9.200 14.028 1.00 41.22 332 LYS A C 1
ATOM 2648 O O . LYS A 1 332 ? -3.402 -9.277 13.890 1.00 41.22 332 LYS A O 1
ATOM 2653 N N . ILE A 1 333 ? -1.341 -9.241 12.992 1.00 40.31 333 ILE A N 1
ATOM 2654 C CA . ILE A 1 333 ? -1.799 -9.604 11.641 1.00 40.31 333 ILE A CA 1
ATOM 2655 C C . ILE A 1 333 ? -2.220 -11.082 11.688 1.00 40.31 333 ILE A C 1
ATOM 2657 O O . ILE A 1 333 ? -1.370 -11.929 11.980 1.00 40.31 333 ILE A O 1
ATOM 2661 N N . PRO A 1 334 ? -3.496 -11.428 11.427 1.00 32.31 334 PRO A N 1
ATOM 2662 C CA . PRO A 1 334 ? -3.922 -12.821 11.432 1.00 32.31 334 PRO A CA 1
ATOM 2663 C C . PRO A 1 334 ? -3.192 -13.609 10.343 1.00 32.31 334 PRO A C 1
ATOM 2665 O O . PRO A 1 334 ? -2.997 -13.117 9.232 1.00 32.31 334 PRO A O 1
ATOM 2668 N N . THR A 1 335 ? -2.877 -14.879 10.598 1.00 33.88 335 THR A N 1
ATOM 2669 C CA . THR A 1 335 ? -2.392 -15.824 9.573 1.00 33.88 335 THR A CA 1
ATOM 2670 C C . THR A 1 335 ? -3.528 -16.304 8.653 1.00 33.88 335 THR A C 1
ATOM 2672 O O . THR A 1 335 ? -3.659 -17.487 8.340 1.00 33.88 335 THR A O 1
ATOM 2675 N N . ALA A 1 336 ? -4.363 -15.365 8.201 1.00 30.19 336 ALA A N 1
ATOM 2676 C CA . ALA A 1 336 ? -5.528 -15.565 7.348 1.00 30.19 336 ALA A CA 1
ATOM 2677 C C . ALA A 1 336 ? -5.115 -15.794 5.881 1.00 30.19 336 ALA A C 1
ATOM 2679 O O . ALA A 1 336 ? -5.315 -14.943 5.022 1.00 30.19 336 ALA A O 1
ATOM 2680 N N . ASN A 1 337 ? -4.504 -16.951 5.606 1.00 35.22 337 ASN A N 1
ATOM 2681 C CA . ASN A 1 337 ? -4.136 -17.468 4.275 1.00 35.22 337 ASN A CA 1
ATOM 2682 C C . ASN A 1 337 ? -3.272 -16.549 3.382 1.00 35.22 337 ASN A C 1
ATOM 2684 O O . ASN A 1 337 ? -3.005 -16.883 2.229 1.00 35.22 337 ASN A O 1
ATOM 2688 N N . PHE A 1 338 ? -2.767 -15.433 3.903 1.00 35.88 338 PHE A N 1
ATOM 2689 C CA . PHE A 1 338 ? -1.917 -14.511 3.162 1.00 35.88 338 PHE A CA 1
ATOM 2690 C C . PHE A 1 338 ? -0.447 -14.934 3.281 1.00 35.88 338 PHE A C 1
ATOM 2692 O O . PHE A 1 338 ? 0.264 -14.537 4.201 1.00 35.88 338 PHE A O 1
ATOM 2699 N N . VAL A 1 339 ? 0.013 -15.759 2.338 1.00 32.25 339 VAL A N 1
ATOM 2700 C CA . VAL A 1 339 ? 1.434 -15.796 1.967 1.00 32.25 339 VAL A CA 1
ATOM 2701 C C . VAL A 1 339 ? 1.591 -14.823 0.806 1.00 32.25 339 VAL A C 1
ATOM 2703 O O . VAL A 1 339 ? 1.118 -15.133 -0.290 1.00 32.25 339 VAL A O 1
ATOM 2706 N N . PRO A 1 340 ? 2.248 -13.667 0.996 1.00 33.22 340 PRO A N 1
ATOM 2707 C CA . PRO A 1 340 ? 2.652 -12.851 -0.130 1.00 33.22 340 PRO A CA 1
ATOM 2708 C C . PRO A 1 340 ? 3.579 -13.683 -1.010 1.00 33.22 340 PRO A C 1
ATOM 2710 O O . PRO A 1 340 ? 4.651 -14.104 -0.583 1.00 33.22 340 PRO A O 1
ATOM 2713 N N . VAL A 1 341 ? 3.146 -13.930 -2.241 1.00 27.62 341 VAL A N 1
ATOM 2714 C CA . VAL A 1 341 ? 4.045 -14.206 -3.362 1.00 27.62 341 VAL A CA 1
ATOM 2715 C C . VAL A 1 341 ? 4.071 -12.920 -4.176 1.00 27.62 341 VAL A C 1
ATOM 2717 O O . VAL A 1 341 ? 3.469 -12.825 -5.245 1.00 27.62 341 VAL A O 1
ATOM 2720 N N . ALA A 1 342 ? 4.641 -11.879 -3.567 1.00 31.56 342 ALA A N 1
ATOM 2721 C CA . ALA A 1 342 ? 4.507 -10.513 -4.050 1.00 31.56 342 ALA A CA 1
ATOM 2722 C C . ALA A 1 342 ? 5.463 -10.245 -5.216 1.00 31.56 342 ALA A C 1
ATOM 2724 O O . ALA A 1 342 ? 6.619 -10.681 -5.205 1.00 31.56 342 ALA A O 1
ATOM 2725 N N . ALA A 1 343 ? 4.982 -9.511 -6.216 1.00 30.44 343 ALA A N 1
ATOM 2726 C CA . ALA A 1 343 ? 5.732 -9.172 -7.413 1.00 30.44 343 ALA A CA 1
ATOM 2727 C C . ALA A 1 343 ? 5.645 -7.668 -7.721 1.00 30.44 343 ALA A C 1
ATOM 2729 O O . ALA A 1 343 ? 4.556 -7.117 -7.768 1.00 30.44 343 ALA A O 1
ATOM 2730 N N . GLU A 1 344 ? 6.808 -7.059 -7.980 1.00 44.94 344 GLU A N 1
ATOM 2731 C CA . GLU A 1 344 ? 7.110 -6.247 -9.178 1.00 44.94 344 GLU A CA 1
ATOM 2732 C C . GLU A 1 344 ? 6.079 -5.187 -9.656 1.00 44.94 344 GLU A C 1
ATOM 2734 O O . GLU A 1 344 ? 4.951 -5.535 -9.981 1.00 44.94 344 GLU A O 1
ATOM 2739 N N . VAL A 1 345 ? 6.415 -3.908 -9.905 1.00 37.00 345 VAL A N 1
ATOM 2740 C CA . VAL A 1 345 ? 7.697 -3.216 -10.199 1.00 37.00 345 VAL A CA 1
ATOM 2741 C C . VAL A 1 345 ? 7.558 -1.692 -10.010 1.00 37.00 345 VAL A C 1
ATOM 2743 O O . VAL A 1 345 ? 6.466 -1.139 -10.052 1.00 37.00 345 VAL A O 1
ATOM 2746 N N . VAL A 1 346 ? 8.704 -1.011 -9.879 1.00 37.00 346 VAL A N 1
ATOM 2747 C CA . VAL A 1 346 ? 8.870 0.420 -9.563 1.00 37.00 346 VAL A CA 1
ATOM 2748 C C . VAL A 1 346 ? 10.100 0.972 -10.344 1.00 37.00 346 VAL A C 1
ATOM 2750 O O . VAL A 1 346 ? 11.076 0.232 -10.465 1.00 37.00 346 VAL A O 1
ATOM 2753 N N . THR A 1 347 ? 10.289 2.184 -10.904 1.00 35.16 347 THR A N 1
ATOM 2754 C CA . THR A 1 347 ? 9.529 3.390 -11.374 1.00 35.16 347 THR A CA 1
ATOM 2755 C C . THR A 1 347 ? 10.559 4.270 -12.141 1.00 35.16 347 THR A C 1
ATOM 2757 O O . THR A 1 347 ? 11.697 4.348 -11.657 1.00 35.16 347 THR A O 1
ATOM 2760 N N . VAL A 1 348 ? 10.258 4.962 -13.260 1.00 34.38 348 VAL A N 1
ATOM 2761 C CA . VAL A 1 348 ? 11.279 5.693 -14.075 1.00 34.38 348 VAL A CA 1
ATOM 2762 C C . VAL A 1 348 ? 10.750 6.904 -14.877 1.00 34.38 348 VAL A C 1
ATOM 2764 O O . VAL A 1 348 ? 9.834 6.734 -15.660 1.00 34.38 348 VAL A O 1
ATOM 2767 N N . ASP A 1 349 ? 11.467 8.051 -14.813 1.00 29.16 349 ASP A N 1
ATOM 2768 C CA . ASP A 1 349 ? 11.765 8.933 -15.978 1.00 29.16 349 ASP A CA 1
ATOM 2769 C C . ASP A 1 349 ? 12.829 10.030 -15.664 1.00 29.16 349 ASP A C 1
ATOM 2771 O O . ASP A 1 349 ? 12.835 10.563 -14.542 1.00 29.16 349 ASP A O 1
ATOM 2775 N N . THR A 1 350 ? 13.730 10.313 -16.632 1.00 27.50 350 THR A N 1
ATOM 2776 C CA . THR A 1 350 ? 13.943 11.619 -17.340 1.00 27.50 350 THR A CA 1
ATOM 2777 C C . THR A 1 350 ? 15.148 11.584 -18.308 1.00 27.50 350 THR A C 1
ATOM 2779 O O . THR A 1 350 ? 16.299 11.511 -17.874 1.00 27.50 350 THR A O 1
ATOM 2782 N N . SER A 1 351 ? 14.883 11.747 -19.611 1.00 25.41 351 SER A N 1
ATOM 2783 C CA . SER A 1 351 ? 15.721 12.373 -20.672 1.00 25.41 351 SER A CA 1
ATOM 2784 C C . SER A 1 351 ? 17.262 12.141 -20.761 1.00 25.41 351 SER A C 1
ATOM 2786 O O . SER A 1 351 ? 18.064 12.826 -20.127 1.00 25.41 351 SER A O 1
ATOM 2788 N N . VAL A 1 352 ? 17.659 11.278 -21.709 1.00 26.20 352 VAL A N 1
ATOM 2789 C CA . VAL A 1 352 ? 18.901 11.201 -22.540 1.00 26.20 352 VAL A CA 1
ATOM 2790 C C . VAL A 1 352 ? 20.134 12.094 -22.225 1.00 26.20 352 VAL A C 1
ATOM 2792 O O . VAL A 1 352 ? 20.121 13.301 -22.457 1.00 26.20 352 VAL A O 1
ATOM 2795 N N . SER A 1 353 ? 21.297 11.463 -21.971 1.00 25.39 353 SER A N 1
ATOM 2796 C CA . SER A 1 353 ? 22.627 11.887 -22.494 1.00 25.39 353 SER A CA 1
ATOM 2797 C C . SER A 1 353 ? 23.667 10.731 -22.468 1.00 25.39 353 SER A C 1
ATOM 2799 O O . SER A 1 353 ? 23.354 9.630 -22.020 1.00 25.39 353 SER A O 1
ATOM 2801 N N . HIS A 1 354 ? 24.869 10.911 -23.048 1.00 26.16 354 HIS A N 1
ATOM 2802 C CA . HIS A 1 354 ? 25.706 9.814 -23.589 1.00 26.16 354 HIS A CA 1
ATOM 2803 C C . HIS A 1 354 ? 27.037 9.474 -22.860 1.00 26.16 354 HIS A C 1
ATOM 2805 O O . HIS A 1 354 ? 27.783 10.363 -22.468 1.00 26.16 354 HIS A O 1
ATOM 2811 N N . LEU A 1 355 ? 27.396 8.174 -22.931 1.00 25.73 355 LEU A N 1
ATOM 2812 C CA . LEU A 1 355 ? 28.750 7.565 -23.039 1.00 25.73 355 LEU A CA 1
ATOM 2813 C C . LEU A 1 355 ? 29.793 7.714 -21.901 1.00 25.73 355 LEU A C 1
ATOM 2815 O O . LEU A 1 355 ? 30.393 8.770 -21.736 1.00 25.73 355 LEU A O 1
ATOM 2819 N N . ALA A 1 356 ? 30.202 6.576 -21.306 1.00 25.33 356 ALA A N 1
ATOM 2820 C CA . ALA A 1 356 ? 31.536 5.954 -21.513 1.00 25.33 356 ALA A CA 1
ATOM 2821 C C . ALA A 1 356 ? 31.756 4.687 -20.640 1.00 25.33 356 ALA A C 1
ATOM 2823 O O . ALA A 1 356 ? 31.261 4.600 -19.518 1.00 25.33 356 ALA A O 1
ATOM 2824 N N . SER A 1 357 ? 32.539 3.711 -21.128 1.00 26.33 357 SER A N 1
ATOM 2825 C CA . SER A 1 357 ? 32.850 2.448 -20.418 1.00 26.33 357 SER A CA 1
ATOM 2826 C C . SER A 1 357 ? 34.228 2.464 -19.710 1.00 26.33 357 SER A C 1
ATOM 2828 O O . SER A 1 357 ? 35.124 3.171 -20.172 1.00 26.33 357 SER A O 1
ATOM 2830 N N . PRO A 1 358 ? 34.442 1.693 -18.617 1.00 30.97 358 PRO A N 1
ATOM 2831 C CA . PRO A 1 358 ? 35.627 1.812 -17.752 1.00 30.97 358 PRO A CA 1
ATOM 2832 C C . PRO A 1 358 ? 36.642 0.650 -17.857 1.00 30.97 358 PRO A C 1
ATOM 2834 O O . PRO A 1 358 ? 36.322 -0.437 -18.334 1.00 30.97 358 PRO A O 1
ATOM 2837 N N . SER A 1 359 ? 37.840 0.848 -17.293 1.00 24.28 359 SER A N 1
ATOM 2838 C CA . SER A 1 359 ? 38.800 -0.216 -16.940 1.00 24.28 359 SER A CA 1
ATOM 2839 C C . SER A 1 359 ? 38.777 -0.532 -15.422 1.00 24.28 359 SER A C 1
ATOM 2841 O O . SER A 1 359 ? 38.298 0.299 -14.643 1.00 24.28 359 SER A O 1
ATOM 2843 N N . PRO A 1 360 ? 39.229 -1.725 -14.973 1.00 31.38 360 PRO A N 1
ATOM 2844 C CA . PRO A 1 360 ? 39.031 -2.189 -13.593 1.00 31.38 360 PRO A CA 1
ATOM 2845 C C . PRO A 1 360 ? 40.269 -2.067 -12.684 1.00 31.38 360 PRO A C 1
ATOM 2847 O O . PRO A 1 360 ? 41.403 -2.231 -13.133 1.00 31.38 360 PRO A O 1
ATOM 2850 N N . SER A 1 361 ? 40.042 -1.917 -11.372 1.00 27.58 361 SER A N 1
ATOM 2851 C CA . SER A 1 361 ? 41.054 -2.185 -10.336 1.00 27.58 361 SER A CA 1
ATOM 2852 C C . SER A 1 361 ? 40.436 -2.598 -8.988 1.00 27.58 361 SER A C 1
ATOM 2854 O O . SER A 1 361 ? 39.870 -1.766 -8.286 1.00 27.58 361 SER A O 1
ATOM 2856 N N . THR A 1 362 ? 40.617 -3.876 -8.643 1.00 27.61 362 THR A N 1
ATOM 2857 C CA . THR A 1 362 ? 40.829 -4.428 -7.286 1.00 27.61 362 THR A CA 1
ATOM 2858 C C . THR A 1 362 ? 39.838 -4.082 -6.158 1.00 27.61 362 THR A C 1
ATOM 2860 O O . THR A 1 362 ? 39.907 -3.020 -5.545 1.00 27.61 362 THR A O 1
ATOM 2863 N N . GLN A 1 363 ? 39.018 -5.066 -5.770 1.00 28.23 363 GLN A N 1
ATOM 2864 C CA . GLN A 1 363 ? 38.395 -5.135 -4.440 1.00 28.23 363 GLN A CA 1
ATOM 2865 C C . GLN A 1 363 ? 39.406 -5.629 -3.389 1.00 28.23 363 GLN A C 1
ATOM 2867 O O . GLN A 1 363 ? 40.296 -6.408 -3.715 1.00 28.23 363 GLN A O 1
ATOM 2872 N N . ASN A 1 364 ? 39.209 -5.247 -2.125 1.00 25.31 364 ASN A N 1
ATOM 2873 C CA . ASN A 1 364 ? 39.791 -5.912 -0.956 1.00 25.31 364 ASN A CA 1
ATOM 2874 C C . ASN A 1 364 ? 38.726 -5.975 0.148 1.00 25.31 364 ASN A C 1
ATOM 2876 O O . ASN A 1 364 ? 38.328 -4.940 0.676 1.00 25.31 364 ASN A O 1
ATOM 2880 N N . VAL A 1 365 ? 38.304 -7.185 0.509 1.00 29.38 365 VAL A N 1
ATOM 2881 C CA . VAL A 1 365 ? 37.607 -7.496 1.765 1.00 29.38 365 VAL A CA 1
ATOM 2882 C C . VAL A 1 365 ? 38.414 -8.613 2.415 1.00 29.38 365 VAL A C 1
ATOM 2884 O O . VAL A 1 365 ? 38.778 -9.575 1.741 1.00 29.38 365 VAL A O 1
ATOM 2887 N N . ILE A 1 366 ? 38.764 -8.452 3.690 1.00 32.50 366 ILE A N 1
ATOM 2888 C CA . ILE A 1 366 ? 39.583 -9.423 4.420 1.00 32.50 366 ILE A CA 1
ATOM 2889 C C . ILE A 1 366 ? 38.641 -10.331 5.207 1.00 32.50 366 ILE A C 1
ATOM 2891 O O . ILE A 1 366 ? 38.071 -9.908 6.211 1.00 32.50 366 ILE A O 1
ATOM 2895 N N . ASN A 1 367 ? 38.503 -11.578 4.760 1.00 38.81 367 ASN A N 1
ATOM 2896 C CA . ASN A 1 367 ? 37.885 -12.629 5.561 1.00 38.81 367 ASN A CA 1
ATOM 2897 C C . ASN A 1 367 ? 38.926 -13.132 6.570 1.00 38.81 367 ASN A C 1
ATOM 2899 O O . ASN A 1 367 ? 39.834 -13.874 6.198 1.00 38.81 367 ASN A O 1
ATOM 2903 N N . THR A 1 368 ? 38.807 -12.716 7.831 1.00 51.09 368 THR A N 1
ATOM 2904 C CA . THR A 1 368 ? 39.619 -13.254 8.933 1.00 51.09 368 THR A CA 1
ATOM 2905 C C . THR A 1 368 ? 39.167 -14.679 9.243 1.00 51.09 368 THR A C 1
ATOM 2907 O O . THR A 1 368 ? 37.983 -14.915 9.475 1.00 51.09 368 THR A O 1
ATOM 2910 N N . SER A 1 369 ? 40.098 -15.629 9.256 1.00 71.25 369 SER A N 1
ATOM 2911 C CA . SER A 1 369 ? 39.786 -17.048 9.449 1.00 71.25 369 SER A CA 1
ATOM 2912 C C . SER A 1 369 ? 39.516 -17.421 10.913 1.00 71.25 369 SER A C 1
ATOM 2914 O O . SER A 1 369 ? 40.059 -16.827 11.850 1.00 71.25 369 SER A O 1
ATOM 2916 N N . THR A 1 370 ? 38.736 -18.484 11.115 1.00 66.88 370 THR A N 1
ATOM 2917 C CA . THR A 1 370 ? 38.410 -19.055 12.434 1.00 66.88 370 THR A CA 1
ATOM 2918 C C . THR A 1 370 ? 39.662 -19.393 13.265 1.00 66.88 370 THR A C 1
ATOM 2920 O O . THR A 1 370 ? 39.686 -19.199 14.484 1.00 66.88 370 THR A O 1
ATOM 2923 N N . GLU A 1 371 ? 40.765 -19.796 12.622 1.00 74.25 371 GLU A N 1
ATOM 2924 C CA . GLU A 1 371 ? 42.039 -20.064 13.305 1.00 74.25 371 GLU A CA 1
ATOM 2925 C C . GLU A 1 371 ? 42.810 -18.780 13.681 1.00 74.25 371 GLU A C 1
ATOM 2927 O O . GLU A 1 371 ? 43.487 -18.762 14.708 1.00 74.25 371 GLU A O 1
ATOM 2932 N N . GLU A 1 372 ? 42.681 -17.672 12.942 1.00 71.19 372 GLU A N 1
ATOM 2933 C CA . GLU A 1 372 ? 43.245 -16.372 13.354 1.00 71.19 372 GLU A CA 1
ATOM 2934 C C . GLU A 1 372 ? 42.537 -15.820 14.599 1.00 71.19 372 GLU A C 1
ATOM 2936 O O . GLU A 1 372 ? 43.198 -15.320 15.518 1.00 71.19 372 GLU A O 1
ATOM 2941 N N . VAL A 1 373 ? 41.213 -15.996 14.687 1.00 64.38 373 VAL A N 1
ATOM 2942 C CA . VAL A 1 373 ? 40.425 -15.689 15.894 1.00 64.38 373 VAL A CA 1
ATOM 2943 C C . VAL A 1 373 ? 40.881 -16.565 17.068 1.00 64.38 373 VAL A C 1
ATOM 2945 O O . VAL A 1 373 ? 41.167 -16.046 18.152 1.00 64.38 373 VAL A O 1
ATOM 2948 N N . CYS A 1 374 ? 41.058 -17.876 16.860 1.00 72.69 374 CYS A N 1
ATOM 2949 C CA . CYS A 1 374 ? 41.584 -18.780 17.889 1.00 72.69 374 CYS A CA 1
ATOM 2950 C C . CYS A 1 374 ? 43.003 -18.391 18.346 1.00 72.69 374 CYS A C 1
ATOM 2952 O O . CYS A 1 374 ? 43.286 -18.366 19.548 1.00 72.69 374 CYS A O 1
ATOM 2954 N N . GLN A 1 375 ? 43.896 -18.009 17.430 1.00 75.31 375 GLN A N 1
ATOM 2955 C CA . GLN A 1 375 ? 45.232 -17.508 17.772 1.00 75.31 375 GLN A CA 1
ATOM 2956 C C . GLN A 1 375 ? 45.190 -16.186 18.555 1.00 75.31 375 GLN A C 1
ATOM 2958 O O . GLN A 1 375 ? 45.998 -15.995 19.470 1.00 75.31 375 GLN A O 1
ATOM 2963 N N . TRP A 1 376 ? 44.270 -15.269 18.237 1.00 73.44 376 TRP A N 1
ATOM 2964 C CA . TRP A 1 376 ? 44.083 -14.025 18.993 1.00 73.44 376 TRP A CA 1
ATOM 2965 C C . TRP A 1 376 ? 43.571 -14.296 20.414 1.00 73.44 376 TRP A C 1
ATOM 2967 O O . TRP A 1 376 ? 44.109 -13.743 21.376 1.00 73.44 376 TRP A O 1
ATOM 2977 N N . LEU A 1 377 ? 42.599 -15.200 20.573 1.00 65.94 377 LEU A N 1
ATOM 2978 C CA . LEU A 1 377 ? 42.063 -15.600 21.879 1.00 65.94 377 LEU A CA 1
ATOM 2979 C C . LEU A 1 377 ? 43.106 -16.349 22.729 1.00 65.94 377 LEU A C 1
ATOM 2981 O O . LEU A 1 377 ? 43.208 -16.109 23.934 1.00 65.94 377 LEU A O 1
ATOM 2985 N N . THR A 1 378 ? 43.946 -17.178 22.099 1.00 76.31 378 THR A N 1
ATOM 2986 C CA . THR A 1 378 ? 45.076 -17.867 22.752 1.00 76.31 378 THR A CA 1
ATOM 2987 C C . THR A 1 378 ? 46.073 -16.858 23.335 1.00 76.31 378 THR A C 1
ATOM 2989 O O . THR A 1 378 ? 46.470 -16.969 24.495 1.00 76.31 378 THR A O 1
ATOM 2992 N N . LYS A 1 379 ? 46.435 -15.813 22.569 1.00 71.81 379 LYS A N 1
ATOM 2993 C CA . LYS A 1 379 ? 47.313 -14.712 23.025 1.00 71.81 379 LYS A CA 1
ATOM 2994 C C . LYS A 1 379 ? 46.733 -13.928 24.212 1.00 71.81 379 LYS A C 1
ATOM 2996 O O . LYS A 1 379 ? 47.499 -13.339 24.969 1.00 71.81 379 LYS A O 1
ATOM 3001 N N . HIS A 1 380 ? 45.413 -13.959 24.402 1.00 63.25 380 HIS A N 1
ATOM 3002 C CA . HIS A 1 380 ? 44.704 -13.324 25.519 1.00 63.25 380 HIS A CA 1
ATOM 3003 C C . HIS A 1 380 ? 44.330 -14.295 26.657 1.00 63.25 380 HIS A C 1
ATOM 3005 O O . HIS A 1 380 ? 43.554 -13.942 27.545 1.00 63.25 380 HIS A O 1
ATOM 3011 N N . GLY A 1 381 ? 44.914 -15.499 26.682 1.00 61.06 381 GLY A N 1
ATOM 3012 C CA . GLY A 1 381 ? 44.818 -16.420 27.818 1.00 61.06 381 GLY A CA 1
ATOM 3013 C C . GLY A 1 381 ? 43.551 -17.277 27.864 1.00 61.06 381 GLY A C 1
ATOM 3014 O O . GLY A 1 381 ? 43.258 -17.859 28.910 1.00 61.06 381 GLY A O 1
ATOM 3015 N N . ILE A 1 382 ? 42.808 -17.387 26.758 1.00 68.00 382 ILE A N 1
ATOM 3016 C CA . ILE A 1 382 ? 41.792 -18.435 26.610 1.00 68.00 382 ILE A CA 1
ATOM 3017 C C . ILE A 1 382 ? 42.505 -19.778 26.396 1.00 68.00 382 ILE A C 1
ATOM 3019 O O . ILE A 1 382 ? 43.441 -19.881 25.604 1.00 68.00 382 ILE A O 1
ATOM 3023 N N . SER A 1 383 ? 42.090 -20.815 27.124 1.00 76.88 383 SER A N 1
ATOM 3024 C CA . SER A 1 383 ? 42.669 -22.159 27.021 1.00 76.88 383 SER A CA 1
ATOM 3025 C C . SER A 1 383 ? 42.246 -22.873 25.737 1.00 76.88 383 SER A C 1
ATOM 3027 O O . SER A 1 383 ? 41.069 -22.819 25.384 1.00 76.88 383 SER A O 1
ATOM 3029 N N . ASN A 1 384 ? 43.155 -23.645 25.125 1.00 73.00 384 ASN A N 1
ATOM 3030 C CA . ASN A 1 384 ? 42.866 -24.453 23.928 1.00 73.00 384 ASN A CA 1
ATOM 3031 C C . ASN A 1 384 ? 41.593 -25.300 24.071 1.00 73.00 384 ASN A C 1
ATOM 3033 O O . ASN A 1 384 ? 40.765 -25.269 23.177 1.00 73.00 384 ASN A O 1
ATOM 3037 N N . ALA A 1 385 ? 41.345 -25.919 25.231 1.00 68.25 385 ALA A N 1
ATOM 3038 C CA . ALA A 1 385 ? 40.128 -26.703 25.475 1.00 68.25 385 ALA A CA 1
ATOM 3039 C C . ALA A 1 385 ? 38.800 -25.920 25.316 1.00 68.25 385 ALA A C 1
ATOM 3041 O O . ALA A 1 385 ? 37.760 -26.535 25.121 1.00 68.25 385 ALA A O 1
ATOM 3042 N N . SER A 1 386 ? 38.816 -24.583 25.389 1.00 60.38 386 SER A N 1
ATOM 3043 C CA . SER A 1 386 ? 37.653 -23.725 25.091 1.00 60.38 386 SER A CA 1
ATOM 3044 C C . SER A 1 386 ? 37.632 -23.215 23.643 1.00 60.38 386 SER A C 1
ATOM 3046 O O . SER A 1 386 ? 36.602 -22.736 23.186 1.00 60.38 386 SER A O 1
ATOM 3048 N N . LEU A 1 387 ? 38.754 -23.304 22.924 1.00 70.75 387 LEU A N 1
ATOM 3049 C CA . LEU A 1 387 ? 38.877 -22.964 21.500 1.00 70.75 387 LEU A CA 1
ATOM 3050 C C . LEU A 1 387 ? 38.630 -24.183 20.603 1.00 70.75 387 LEU A C 1
ATOM 3052 O O . LEU A 1 387 ? 38.132 -24.043 19.495 1.00 70.75 387 LEU A O 1
ATOM 3056 N N . ASP A 1 388 ? 38.897 -25.386 21.107 1.00 69.25 388 ASP A N 1
ATOM 3057 C CA . ASP A 1 388 ? 38.631 -26.647 20.417 1.00 69.25 388 ASP A CA 1
ATOM 3058 C C . ASP A 1 388 ? 37.119 -26.930 20.269 1.00 69.25 388 ASP A C 1
ATOM 3060 O O . ASP A 1 388 ? 36.743 -27.820 19.516 1.00 69.25 388 ASP A O 1
ATOM 3064 N N . ILE A 1 389 ? 36.256 -26.147 20.935 1.00 60.84 389 ILE A N 1
ATOM 3065 C CA . ILE A 1 389 ? 34.810 -26.064 20.659 1.00 60.84 389 ILE A CA 1
ATOM 3066 C C . ILE A 1 389 ? 34.575 -25.241 19.380 1.00 60.84 389 ILE A C 1
ATOM 3068 O O . ILE A 1 389 ? 33.992 -25.746 18.428 1.00 60.84 389 ILE A O 1
ATOM 3072 N N . LEU A 1 390 ? 35.121 -24.017 19.302 1.00 57.53 390 LEU A N 1
ATOM 3073 C CA . LEU A 1 390 ? 35.025 -23.150 18.112 1.00 57.53 390 LEU A CA 1
ATOM 3074 C C . LEU A 1 390 ? 35.601 -23.812 16.846 1.00 57.53 390 LEU A C 1
ATOM 3076 O O . LEU A 1 390 ? 35.100 -23.586 15.751 1.00 57.53 390 LEU A O 1
ATOM 3080 N N . ARG A 1 391 ? 36.638 -24.648 17.001 1.00 70.44 391 ARG A N 1
ATOM 3081 C CA . ARG A 1 391 ? 37.249 -25.427 15.910 1.00 70.44 391 ARG A CA 1
ATOM 3082 C C . ARG A 1 391 ? 36.448 -26.656 15.468 1.00 70.44 391 ARG A C 1
ATOM 3084 O O . ARG A 1 391 ? 36.722 -27.164 14.388 1.00 70.44 391 ARG A O 1
ATOM 3091 N N . ARG A 1 392 ? 35.549 -27.195 16.301 1.00 60.84 392 ARG A N 1
ATOM 3092 C CA . ARG A 1 392 ? 34.786 -28.419 15.981 1.00 60.84 392 ARG A CA 1
ATOM 3093 C C . ARG A 1 392 ? 33.569 -28.149 15.118 1.00 60.84 392 ARG A C 1
ATOM 3095 O O . ARG A 1 392 ? 33.283 -28.941 14.232 1.00 60.84 392 ARG A O 1
ATOM 3102 N N . GLU A 1 393 ? 32.894 -27.039 15.383 1.00 57.34 393 GLU A N 1
ATOM 3103 C CA . GLU A 1 393 ? 31.622 -26.690 14.746 1.00 57.34 393 GLU A CA 1
ATOM 3104 C C . GLU A 1 393 ? 31.804 -25.878 13.444 1.00 57.34 393 GLU A C 1
ATOM 3106 O O . GLU A 1 393 ? 30.837 -25.313 12.951 1.00 57.34 393 GLU A O 1
ATOM 3111 N N . GLU A 1 394 ? 33.041 -25.776 12.923 1.00 47.19 394 GLU A N 1
ATOM 3112 C CA . GLU A 1 394 ? 33.427 -25.019 11.710 1.00 47.19 394 GLU A CA 1
ATOM 3113 C C . GLU A 1 394 ? 32.705 -23.657 11.576 1.00 47.19 394 GLU A C 1
ATOM 3115 O O . GLU A 1 394 ? 32.148 -23.328 10.531 1.00 47.19 394 GLU A O 1
ATOM 3120 N N . ILE A 1 395 ? 32.707 -22.859 12.660 1.00 51.06 395 ILE A N 1
ATOM 3121 C CA . ILE A 1 395 ? 31.950 -21.594 12.773 1.00 51.06 395 ILE A CA 1
ATOM 3122 C C . ILE A 1 395 ? 32.626 -20.453 11.990 1.00 51.06 395 ILE A C 1
ATOM 3124 O O . ILE A 1 395 ? 33.066 -19.445 12.550 1.00 51.06 395 ILE A O 1
ATOM 3128 N N . ASP A 1 396 ? 32.707 -20.610 10.673 1.00 37.44 396 ASP A N 1
ATOM 3129 C CA . ASP A 1 396 ? 33.124 -19.558 9.757 1.00 37.44 396 ASP A CA 1
ATOM 3130 C C . ASP A 1 396 ? 32.062 -18.445 9.718 1.00 37.44 396 ASP A C 1
ATOM 3132 O O . ASP A 1 396 ? 30.915 -18.658 9.330 1.00 37.44 396 ASP A O 1
ATOM 3136 N N . GLY A 1 397 ? 32.458 -17.228 10.111 1.00 49.50 397 GLY A N 1
ATOM 3137 C CA . GLY A 1 397 ? 31.583 -16.048 10.106 1.00 49.50 397 GLY A CA 1
ATOM 3138 C C . GLY A 1 397 ? 30.948 -15.699 11.457 1.00 49.50 397 GLY A C 1
ATOM 3139 O O . GLY A 1 397 ? 29.743 -15.471 11.537 1.00 49.50 397 GLY A O 1
ATOM 3140 N N . ILE A 1 398 ? 31.752 -15.588 12.521 1.00 40.50 398 ILE A N 1
ATOM 3141 C CA . ILE A 1 398 ? 31.305 -15.090 13.837 1.00 40.50 398 ILE A CA 1
ATOM 3142 C C . ILE A 1 398 ? 30.951 -13.584 13.761 1.00 40.50 398 ILE A C 1
ATOM 3144 O O . ILE A 1 398 ? 31.764 -12.718 14.088 1.00 40.50 398 ILE A O 1
ATOM 3148 N N . PHE A 1 399 ? 29.716 -13.270 13.355 1.00 45.19 399 PHE A N 1
ATOM 3149 C CA . PHE A 1 399 ? 29.107 -11.936 13.442 1.00 45.19 399 PHE A CA 1
ATOM 3150 C C . PHE A 1 399 ? 28.296 -11.800 14.740 1.00 45.19 399 PHE A C 1
ATOM 3152 O O . PHE A 1 399 ? 27.149 -12.231 14.832 1.00 45.19 399 PHE A O 1
ATOM 3159 N N . LEU A 1 400 ? 28.897 -11.194 15.767 1.00 42.44 400 LEU A N 1
ATOM 3160 C CA . LEU A 1 400 ? 28.296 -11.076 17.102 1.00 42.44 400 LEU A CA 1
ATOM 3161 C C . LEU A 1 400 ? 27.505 -9.772 17.273 1.00 42.44 400 LEU A C 1
ATOM 3163 O O . LEU A 1 400 ? 28.020 -8.790 17.821 1.00 42.44 400 LEU A O 1
ATOM 3167 N N . PHE A 1 401 ? 26.231 -9.779 16.880 1.00 47.31 401 PHE A N 1
ATOM 3168 C CA . PHE A 1 401 ? 25.252 -8.797 17.367 1.00 47.31 401 PHE A CA 1
ATOM 3169 C C . PHE A 1 401 ? 24.984 -9.012 18.868 1.00 47.31 401 PHE A C 1
ATOM 3171 O O . PHE A 1 401 ? 25.082 -10.140 19.354 1.00 47.31 401 PHE A O 1
ATOM 3178 N N . GLU A 1 402 ? 24.670 -7.954 19.628 1.00 47.12 402 GLU A N 1
ATOM 3179 C CA . GLU A 1 402 ? 24.551 -8.058 21.098 1.00 47.12 402 GLU A CA 1
ATOM 3180 C C . GLU A 1 402 ? 23.477 -9.056 21.561 1.00 47.12 402 GLU A C 1
ATOM 3182 O O . GLU A 1 402 ? 23.665 -9.716 22.584 1.00 47.12 402 GLU A O 1
ATOM 3187 N N . GLU A 1 403 ? 22.404 -9.201 20.784 1.00 45.19 403 GLU A N 1
ATOM 3188 C CA . GLU A 1 403 ? 21.274 -10.103 21.040 1.00 45.19 403 GLU A CA 1
ATOM 3189 C C . GLU A 1 403 ? 21.708 -11.582 21.028 1.00 45.19 403 GLU A C 1
ATOM 3191 O O . GLU A 1 403 ? 21.392 -12.327 21.958 1.00 45.19 403 GLU A O 1
ATOM 3196 N N . SER A 1 404 ? 22.561 -11.977 20.072 1.00 58.81 404 SER A N 1
ATOM 3197 C CA . SER A 1 404 ? 23.102 -13.348 19.965 1.00 58.81 404 SER A CA 1
ATOM 3198 C C . SER A 1 404 ? 23.900 -13.799 21.197 1.00 58.81 404 SER A C 1
ATOM 3200 O O . SER A 1 404 ? 24.037 -14.995 21.468 1.00 58.81 404 SER A O 1
ATOM 3202 N N . PHE A 1 405 ? 24.440 -12.859 21.986 1.00 72.06 405 PHE A N 1
ATOM 3203 C CA . PHE A 1 405 ? 25.293 -13.223 23.114 1.00 72.06 405 PHE A CA 1
ATOM 3204 C C . PHE A 1 405 ? 24.509 -13.905 24.242 1.00 72.06 405 PHE A C 1
ATOM 3206 O O . PHE A 1 405 ? 25.085 -14.706 24.977 1.00 72.06 405 PHE A O 1
ATOM 3213 N N . ASP A 1 406 ? 23.215 -13.621 24.405 1.00 69.00 406 ASP A N 1
ATOM 3214 C CA . ASP A 1 406 ? 22.398 -14.230 25.460 1.00 69.00 406 ASP A CA 1
ATOM 3215 C C . ASP A 1 406 ? 21.944 -15.672 25.119 1.00 69.00 406 ASP A C 1
ATOM 3217 O O . ASP A 1 406 ? 21.818 -16.508 26.025 1.00 69.00 406 ASP A O 1
ATOM 3221 N N . GLU A 1 407 ? 21.859 -16.014 23.829 1.00 62.56 407 GLU A N 1
ATOM 3222 C CA . GLU A 1 407 ? 21.720 -17.393 23.334 1.00 62.56 407 GLU A CA 1
ATOM 3223 C C . GLU A 1 407 ? 23.024 -18.183 23.526 1.00 62.56 407 GLU A C 1
ATOM 3225 O O . GLU A 1 407 ? 23.042 -19.220 24.196 1.00 62.56 407 GLU A O 1
ATOM 3230 N N . ILE A 1 408 ? 24.154 -17.634 23.059 1.00 67.31 408 ILE A N 1
ATOM 3231 C CA . ILE A 1 408 ? 25.497 -18.221 23.226 1.00 67.31 408 ILE A CA 1
ATOM 3232 C C . ILE A 1 408 ? 25.825 -18.436 24.715 1.00 67.31 408 ILE A C 1
ATOM 3234 O O . ILE A 1 408 ? 26.372 -19.463 25.108 1.00 67.31 408 ILE A O 1
ATOM 3238 N N . LYS A 1 409 ? 25.440 -17.499 25.587 1.00 77.44 409 LYS A N 1
ATOM 3239 C CA . LYS A 1 409 ? 25.538 -17.589 27.058 1.00 77.44 409 LYS A CA 1
ATOM 3240 C C . LYS A 1 409 ? 24.681 -18.703 27.663 1.00 77.44 409 LYS A C 1
ATOM 3242 O O . LYS A 1 409 ? 24.929 -19.070 28.812 1.00 77.44 409 LYS A O 1
ATOM 3247 N N . SER A 1 410 ? 23.669 -19.204 26.964 1.00 71.00 410 SER A N 1
ATOM 3248 C CA . SER A 1 410 ? 22.862 -20.343 27.409 1.00 71.00 410 SER A CA 1
ATOM 3249 C C . SER A 1 410 ? 23.549 -21.653 27.023 1.00 71.00 410 SER A C 1
ATOM 3251 O O . SER A 1 410 ? 23.897 -22.411 27.927 1.00 71.00 410 SER A O 1
ATOM 3253 N N . PHE A 1 411 ? 23.932 -21.813 25.753 1.00 71.06 411 PHE A N 1
ATOM 3254 C CA . PHE A 1 411 ? 24.772 -22.922 25.273 1.00 71.06 411 PHE A CA 1
ATOM 3255 C C . PHE A 1 411 ? 26.070 -23.091 26.093 1.00 71.06 411 PHE A C 1
ATOM 3257 O O . PHE A 1 411 ? 26.377 -24.173 26.589 1.00 71.06 411 PHE A O 1
ATOM 3264 N N . LEU A 1 412 ? 26.799 -21.999 26.359 1.00 73.69 412 LEU A N 1
ATOM 3265 C CA . LEU A 1 412 ? 28.027 -22.039 27.165 1.00 73.69 412 LEU A CA 1
ATOM 3266 C C . LEU A 1 412 ? 27.797 -22.527 28.610 1.00 73.69 412 LEU A C 1
ATOM 3268 O O . LEU A 1 412 ? 28.720 -23.081 29.204 1.00 73.69 412 LEU A O 1
ATOM 3272 N N . LYS A 1 413 ? 26.606 -22.348 29.203 1.00 78.94 413 LYS A N 1
ATOM 3273 C CA . LYS A 1 413 ? 26.303 -22.911 30.537 1.00 78.94 413 LYS A CA 1
ATOM 3274 C C . LYS A 1 413 ? 26.038 -24.412 30.478 1.00 78.94 413 LYS A C 1
ATOM 3276 O O . LYS A 1 413 ? 26.358 -25.101 31.443 1.00 78.94 413 LYS A O 1
ATOM 3281 N N . GLU A 1 414 ? 25.431 -24.892 29.395 1.00 70.81 414 GLU A N 1
ATOM 3282 C CA . GLU A 1 414 ? 25.146 -26.315 29.178 1.00 70.81 414 GLU A CA 1
ATOM 3283 C C . GLU A 1 414 ? 26.462 -27.090 29.013 1.00 70.81 414 GLU A C 1
ATOM 3285 O O . GLU A 1 414 ? 26.674 -28.083 29.707 1.00 70.81 414 GLU A O 1
ATOM 3290 N N . GLU A 1 415 ? 27.426 -26.514 28.287 1.00 73.00 415 GLU A N 1
ATOM 3291 C CA . GLU A 1 415 ? 28.834 -26.953 28.231 1.00 73.00 415 GLU A CA 1
ATOM 3292 C C . GLU A 1 415 ? 29.645 -26.660 29.522 1.00 73.00 415 GLU A C 1
ATOM 3294 O O . GLU A 1 415 ? 30.876 -26.730 29.550 1.00 73.00 415 GLU A O 1
ATOM 3299 N N . GLY A 1 416 ? 28.980 -26.314 30.630 1.00 79.62 416 GLY A N 1
ATOM 3300 C CA . GLY A 1 416 ? 29.586 -26.177 31.958 1.00 79.62 416 GLY A CA 1
ATOM 3301 C C . GLY A 1 416 ? 30.531 -24.981 32.148 1.00 79.62 416 GLY A C 1
ATOM 3302 O O . GLY A 1 416 ? 31.218 -24.899 33.173 1.00 79.62 416 GLY A O 1
ATOM 3303 N N . ILE A 1 417 ? 30.586 -24.034 31.207 1.00 76.38 417 ILE A N 1
ATOM 3304 C CA . ILE A 1 417 ? 31.447 -22.851 31.299 1.00 76.38 417 ILE A CA 1
ATOM 3305 C C . ILE A 1 417 ? 30.893 -21.898 32.364 1.00 76.38 417 ILE A C 1
ATOM 3307 O O . ILE A 1 417 ? 29.763 -21.415 32.287 1.00 76.38 417 ILE A O 1
ATOM 3311 N N . SER A 1 418 ? 31.703 -21.587 33.380 1.00 84.31 418 SER A N 1
ATOM 3312 C CA . SER A 1 418 ? 31.245 -20.750 34.494 1.00 84.31 418 SER A CA 1
ATOM 3313 C C . SER A 1 418 ? 30.889 -19.329 34.043 1.00 84.31 418 SER A C 1
ATOM 3315 O O . SER A 1 418 ? 31.538 -18.753 33.166 1.00 84.31 418 SER A O 1
ATOM 3317 N N . THR A 1 419 ? 29.928 -18.689 34.716 1.00 81.25 419 THR A N 1
ATOM 3318 C CA . THR A 1 419 ? 29.535 -17.291 34.446 1.00 81.25 419 THR A CA 1
ATOM 3319 C C . THR A 1 419 ? 30.738 -16.335 34.449 1.00 81.25 419 THR A C 1
ATOM 3321 O O . THR A 1 419 ? 30.808 -15.412 33.643 1.00 81.25 419 THR A O 1
ATOM 3324 N N . GLY A 1 420 ? 31.739 -16.589 35.302 1.00 83.44 420 GLY A N 1
ATOM 3325 C CA . GLY A 1 420 ? 32.985 -15.818 35.358 1.00 83.44 420 GLY A CA 1
ATOM 3326 C C . GLY A 1 420 ? 33.959 -16.064 34.195 1.00 83.44 420 GLY A C 1
ATOM 3327 O O . GLY A 1 420 ? 34.889 -15.281 34.013 1.00 83.44 420 GLY A O 1
ATOM 3328 N N . GLN A 1 421 ? 33.797 -17.129 33.406 1.00 74.31 421 GLN A N 1
ATOM 3329 C CA . GLN A 1 421 ? 34.449 -17.297 32.100 1.00 74.31 421 GLN A CA 1
ATOM 3330 C C . GLN A 1 421 ? 33.635 -16.599 31.002 1.00 74.31 421 GLN A C 1
ATOM 3332 O O . GLN A 1 421 ? 34.214 -15.819 30.250 1.00 74.31 421 GLN A O 1
ATOM 3337 N N . ILE A 1 422 ? 32.307 -16.774 30.971 1.00 78.50 422 ILE A N 1
ATOM 3338 C CA . ILE A 1 422 ? 31.421 -16.137 29.976 1.00 78.50 422 ILE A CA 1
ATOM 3339 C C . ILE A 1 422 ? 31.565 -14.602 30.004 1.00 78.50 422 ILE A C 1
ATOM 3341 O O . ILE A 1 422 ? 31.764 -13.979 28.962 1.00 78.50 422 ILE A O 1
ATOM 3345 N N . SER A 1 423 ? 31.586 -13.978 31.189 1.00 78.62 423 SER A N 1
ATOM 3346 C CA . SER A 1 423 ? 31.807 -12.526 31.316 1.00 78.62 423 SER A CA 1
ATOM 3347 C C . SER A 1 423 ? 33.190 -12.065 30.836 1.00 78.62 423 SER A C 1
ATOM 3349 O O . SER A 1 423 ? 33.322 -10.938 30.359 1.00 78.62 423 SER A O 1
ATOM 3351 N N . ARG A 1 424 ? 34.225 -12.915 30.926 1.00 73.75 424 ARG A N 1
ATOM 3352 C CA . ARG A 1 424 ? 35.557 -12.618 30.364 1.00 73.75 424 ARG A CA 1
ATOM 3353 C C . ARG A 1 424 ? 35.559 -12.732 28.841 1.00 73.75 424 ARG A C 1
ATOM 3355 O O . ARG A 1 424 ? 36.163 -11.888 28.192 1.00 73.75 424 ARG A O 1
ATOM 3362 N N . ILE A 1 425 ? 34.840 -13.706 28.282 1.00 76.69 425 ILE A N 1
ATOM 3363 C CA . ILE A 1 425 ? 34.646 -13.848 26.832 1.00 76.69 425 ILE A CA 1
ATOM 3364 C C . ILE A 1 425 ? 33.936 -12.602 26.273 1.00 76.69 425 ILE A C 1
ATOM 3366 O O . ILE A 1 425 ? 34.500 -11.956 25.390 1.00 76.69 425 ILE A O 1
ATOM 3370 N N . ARG A 1 426 ? 32.796 -12.174 26.855 1.00 82.12 426 ARG A N 1
ATOM 3371 C CA . ARG A 1 426 ? 32.099 -10.929 26.444 1.00 82.12 426 ARG A CA 1
ATOM 3372 C C . ARG A 1 426 ? 33.028 -9.715 26.507 1.00 82.12 426 ARG A C 1
ATOM 3374 O O . ARG A 1 426 ? 33.097 -8.946 25.558 1.00 82.12 426 ARG A O 1
ATOM 3381 N N . HIS A 1 427 ? 33.787 -9.559 27.595 1.00 78.00 427 HIS A N 1
ATOM 3382 C CA . HIS A 1 427 ? 34.697 -8.420 27.750 1.00 78.00 427 HIS A CA 1
ATOM 3383 C C . HIS A 1 427 ? 35.835 -8.404 26.714 1.00 78.00 427 HIS A C 1
ATOM 3385 O O . HIS A 1 427 ? 36.215 -7.329 26.254 1.00 78.00 427 HIS A O 1
ATOM 3391 N N . SER A 1 428 ? 36.366 -9.567 26.322 1.00 71.62 428 SER A N 1
ATOM 3392 C CA . SER A 1 428 ? 37.386 -9.668 25.268 1.00 71.62 428 SER A CA 1
ATOM 3393 C C . SER A 1 428 ? 36.831 -9.336 23.879 1.00 71.62 428 SER A C 1
ATOM 3395 O O . SER A 1 428 ? 37.496 -8.619 23.135 1.00 71.62 428 SER A O 1
ATOM 3397 N N . ILE A 1 429 ? 35.613 -9.783 23.552 1.00 73.94 429 ILE A N 1
ATOM 3398 C CA . ILE A 1 429 ? 34.913 -9.432 22.300 1.00 73.94 429 ILE A CA 1
ATOM 3399 C C . ILE A 1 429 ? 34.673 -7.918 22.239 1.00 73.94 429 ILE A C 1
ATOM 3401 O O . ILE A 1 429 ? 35.092 -7.252 21.294 1.00 73.94 429 ILE A O 1
ATOM 3405 N N . GLU A 1 430 ? 34.105 -7.348 23.303 1.00 76.06 430 GLU A N 1
ATOM 3406 C CA . GLU A 1 430 ? 33.847 -5.909 23.399 1.00 76.06 430 GLU A CA 1
ATOM 3407 C C . GLU A 1 430 ? 35.130 -5.069 23.456 1.00 76.06 430 GLU A C 1
ATOM 3409 O O . GLU A 1 430 ? 35.113 -3.878 23.154 1.00 76.06 430 GLU A O 1
ATOM 3414 N N . LYS A 1 431 ? 36.277 -5.645 23.834 1.00 74.56 431 LYS A N 1
ATOM 3415 C CA . LYS A 1 431 ? 37.586 -5.002 23.650 1.00 74.56 431 LYS A CA 1
ATOM 3416 C C . LYS A 1 431 ? 38.014 -5.041 22.179 1.00 74.56 431 LYS A C 1
ATOM 3418 O O . LYS A 1 431 ? 38.372 -3.998 21.644 1.00 74.56 431 LYS A O 1
ATOM 3423 N N . ALA A 1 432 ? 37.932 -6.201 21.528 1.00 63.84 432 ALA A N 1
ATOM 3424 C CA . ALA A 1 432 ? 38.351 -6.390 20.139 1.00 63.84 432 ALA A CA 1
ATOM 3425 C C . ALA A 1 432 ? 37.568 -5.509 19.148 1.00 63.84 432 ALA A C 1
ATOM 3427 O O . ALA A 1 432 ? 38.190 -4.901 18.279 1.00 63.84 432 ALA A O 1
ATOM 3428 N N . LYS A 1 433 ? 36.246 -5.358 19.328 1.00 68.81 433 LYS A N 1
ATOM 3429 C CA . LYS A 1 433 ? 35.418 -4.404 18.563 1.00 68.81 433 LYS A CA 1
ATOM 3430 C C . LYS A 1 433 ? 35.901 -2.959 18.720 1.00 68.81 433 LYS A C 1
ATOM 3432 O O . LYS A 1 433 ? 36.181 -2.280 17.739 1.00 68.81 433 LYS A O 1
ATOM 3437 N N . ARG A 1 434 ? 36.080 -2.488 19.964 1.00 70.38 434 ARG A N 1
ATOM 3438 C CA . ARG A 1 434 ? 36.559 -1.117 20.254 1.00 70.38 434 ARG A CA 1
ATOM 3439 C C . ARG A 1 434 ? 37.990 -0.844 19.778 1.00 70.38 434 ARG A C 1
ATOM 3441 O O . ARG A 1 434 ? 38.348 0.315 19.599 1.00 70.38 434 ARG A O 1
ATOM 3448 N N . GLU A 1 435 ? 38.797 -1.884 19.586 1.00 71.38 435 GLU A N 1
ATOM 3449 C CA . GLU A 1 435 ? 40.151 -1.800 19.025 1.00 71.38 435 GLU A CA 1
ATOM 3450 C C . GLU A 1 435 ? 40.188 -2.025 17.495 1.00 71.38 435 GLU A C 1
ATOM 3452 O O . GLU A 1 435 ? 41.263 -1.954 16.904 1.00 71.38 435 GLU A O 1
ATOM 3457 N N . GLY A 1 436 ? 39.038 -2.247 16.839 1.00 67.44 436 GLY A N 1
ATOM 3458 C CA . GLY A 1 436 ? 38.930 -2.405 15.382 1.00 67.44 436 GLY A CA 1
ATOM 3459 C C . GLY A 1 436 ? 39.423 -3.751 14.837 1.00 67.44 436 GLY A C 1
ATOM 3460 O O . GLY A 1 436 ? 39.730 -3.852 13.652 1.00 67.44 436 GLY A O 1
ATOM 3461 N N . TYR A 1 437 ? 39.529 -4.779 15.687 1.00 53.19 437 TYR A N 1
ATOM 3462 C CA . TYR A 1 437 ? 39.919 -6.141 15.289 1.00 53.19 437 TYR A CA 1
ATOM 3463 C C . TYR A 1 437 ? 38.733 -7.029 14.890 1.00 53.19 437 TYR A C 1
ATOM 3465 O O . TYR A 1 437 ? 38.940 -8.085 14.296 1.00 53.19 437 TYR A O 1
ATOM 3473 N N . LEU A 1 438 ? 37.512 -6.615 15.231 1.00 59.16 438 LEU A N 1
ATOM 3474 C CA . LEU A 1 438 ? 36.244 -7.222 14.827 1.00 59.16 438 LEU A CA 1
ATOM 3475 C C . LEU A 1 438 ? 35.304 -6.095 14.384 1.00 59.16 438 LEU A C 1
ATOM 3477 O O . LEU A 1 438 ? 35.348 -5.014 14.979 1.00 59.16 438 LEU A O 1
ATOM 3481 N N . ASN A 1 439 ? 34.466 -6.370 13.383 1.00 54.72 439 ASN A N 1
ATOM 3482 C CA . ASN A 1 439 ? 33.310 -5.537 13.039 1.00 54.72 439 ASN A CA 1
ATOM 3483 C C . ASN A 1 439 ? 32.120 -5.894 13.949 1.00 54.72 439 ASN A C 1
ATOM 3485 O O . ASN A 1 439 ? 32.002 -7.090 14.306 1.00 54.72 439 ASN A O 1
#

Solvent-accessible surface area (backbone atoms only — not comparable to full-atom values): 25363 Å² total; per-residue (Å²): 55,75,54,69,74,26,63,40,81,42,80,45,98,50,86,89,44,70,44,80,42,72,36,28,27,52,59,32,47,47,57,48,54,47,48,50,34,48,51,23,24,71,66,43,24,30,34,37,46,32,42,69,36,78,58,41,92,88,38,46,72,41,62,53,54,17,13,75,84,33,64,93,42,3,64,60,25,30,54,49,52,43,58,27,53,79,61,44,69,60,49,77,43,37,46,53,40,60,54,41,58,48,48,42,60,53,50,67,74,46,33,78,54,31,62,74,63,67,24,44,31,21,32,35,36,36,36,58,64,68,41,18,40,101,84,53,47,69,43,70,74,31,44,51,49,30,53,59,30,55,59,66,47,55,94,52,54,54,38,36,30,42,34,44,55,56,101,41,67,78,45,52,52,53,58,57,61,46,56,86,71,47,97,60,62,70,46,80,38,62,49,76,62,62,48,38,48,41,24,35,72,35,30,68,24,52,38,64,22,67,74,56,54,58,38,45,65,66,46,60,82,52,74,61,69,78,30,36,49,82,32,62,68,52,64,64,46,50,49,51,45,50,26,68,74,67,10,59,84,74,43,64,89,61,46,56,50,89,80,35,49,66,60,26,51,51,52,52,58,52,53,51,71,73,54,79,58,38,57,24,72,91,78,71,43,62,34,47,56,59,41,64,68,47,41,44,67,74,73,46,75,88,88,64,93,71,77,80,80,83,75,84,79,86,74,90,77,84,90,83,85,81,92,52,81,63,61,51,46,69,72,34,64,75,91,74,45,75,58,45,54,28,34,47,33,43,55,47,28,72,84,91,87,84,90,87,88,86,86,89,80,84,89,87,81,86,84,80,50,62,65,58,53,45,54,54,40,44,76,71,71,51,57,64,84,70,42,57,52,59,67,66,70,68,60,74,79,86,73,78,53,81,73,58,50,61,55,53,58,48,56,40,45,75,73,65,50,48,69,79,52,54,57,50,52,54,52,52,52,60,46,34,41,78,71,69,77,42,127

InterPro domains:
  IPR013761 Sterile alpha motif/pointed domain superfamily [G3DSA:1.10.150.50] (357-436)
  IPR013761 Sterile alpha motif/pointed domain superfamily [SSF47769] (359-435)

Nearest PDB structures (foldseek):
  8hmg-assembly5_E  TM=4.598E-01  e=2.895E-02  Arabidop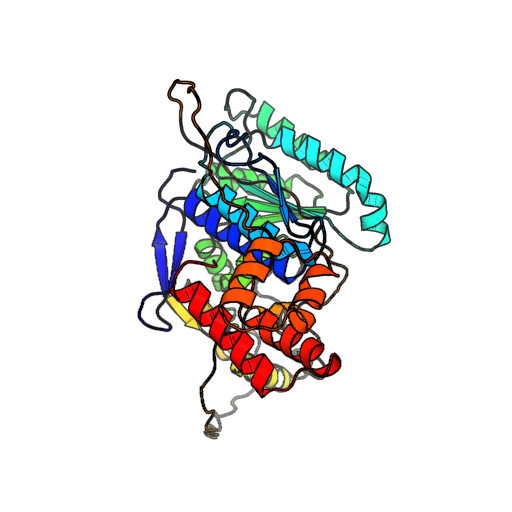sis thaliana
  8uzd-assembly1_B-2  TM=3.598E-01  e=3.727E-01  Ilex paraguariensis
  6lyh-assembly3_E  TM=4.248E-01  e=1.228E+00  Camellia sinensis var. assamica
  8uzd-assembly1_A  TM=3.498E-01  e=6.576E-01  Ilex paraguariensis
  6lyh-assembly4_F  TM=2.988E-01  e=4.175E-01  Camellia sinensis var. assamica

Organism: NCBI:txid49249

Radius of gyration: 26.46 Å; Cα contacts (8 Å, |Δi|>4): 599; chains: 1; bounding box: 79×46×66 Å

Foldseek 3Di:
DQDQAAWDWDDDPDPQAIDIDTGALLVNVLVLQLVLLVLCLLLLFWAKEAEQDAQDPVQHGRIAIASPVHNVCRVVRSVSSSSNSVSGDFDAAQQLLVVLLVVLVVQVVCQVVCVVLVEAAEEQAEEQAAFDDNVRDDDPVRNVSNLVSVQSCPPGRYAYEYEHSYPDPVRVVSVVVSVVVDPHNYYYHYHQLVQLVLLCVAPVFFQSFPVNVSCVSSVDDDVLVVPSNPHHDDQVSVLVVVCQVLFVVLSPPQDRCVVDVPSNLVSVVVSQVVDWFGQRSVVSGTHGRGNSVSVCVVSPDPPDPDDDPPDDPDDDDDDDDDDCNSVSCSVGRDPPSYRHPYDDYDYHDDDDDDDDDDDDDDDDDDQDALVNVVVVVVVVPDDVVVSVVSVPVRPRPPDDDPVVLVVVVVVCVVVVNDPVRSVVVVVVVVVCVVVVNHD

pLDDT: mean 80.83, std 22.79, range [24.28, 98.56]

Mean predicted aligned error: 13.5 Å